Protein AF-H8H2P1-F1 (afdb_monomer_lite)

Sequence (430 aa):
MTTLRGFLPTVSPRFPLDLQLLPLIEQRAPGLLVSLPEWRHWGGRDRPRLPLFLDSGGYAALHPQARVQAQQGLGQLVLPEGTVLTPQQVHAEQQAWAHTGSTLDFPVPVTCRAEERQQRLVLGLANALWALQQPRTFRLYASVQPGQDLRALLAAHPDGIALGGLAPYSQDRSFPHHEIQRVRDALPPHLPLHVYGLGHPLSVQTAFAAGATSVDSSSPQRTAVAGHAWDGTHWPSPSAAERLSLAQRNLDQLLPPSPARGPNQLLTWPTGTGKTWTALQRARTVLTQGLKVLLLVPTRALASEVAQTWAAALPEACVQAYTRDIAQPAHYRRSDVLILTTERLFLLLRQWERHHAWMAQVGLLIIDEFRLIADASRGATLDATSTLWCVLFPTVPLLAPTATCGNPDVIARWLAAEHDPGCPRIVLLT

Foldseek 3Di:
DDDQFFEAEEAAPVDLLRLLCQLVCLLFHQAHEYEPVRVVVDDDPRDHPHAYEYEQNLALLVPPPKDWDDDPQATWIQHPVRDIRGLVVSLVSCQVGHQEYEWRAHAADPPHDPVVVVVRQSNLLSRLLVSLPDDGPHAYAREDEFPDDCVSVVVSPGQAHEYEHCQVCLVVLPRLLVRLLVVCVVDDLPHAYEYEANQQLVSSVSNVVSPHRYYYHNCLLVCLVCQDAPVGGGDNDDDSLSSSVRSVNSVCSGTDHDDDFDFAEEEQAAPPPCLVVVLLVVLVVLVVSVFAEEEADADLVVLVVVQVVSCVVCVVFAGDEDSDPPDDLVNLQRGRYYYYHLVVLLVCLVVVSRNSSRLLRHQEYEYEALVCCPPPPCVVSNLNSLVSSCSNPVRHHYYYYHNDDPCVVVVQCSQQVVPDPSGGHYDYHD

Secondary structure (DSSP, 8-state):
-PPP-EEEEB--TTSHHHHHHHHHHHHH-S-EEEEHHHHTT--TTS--SSPEEEE--GGGGGSTT-EEEEETTEEEEE-TTS-EE-HHHHHHHHHHH-SEEE-------TT--HHHHHHHHHHHHHHHHHHHTS--SSEEEEEE-TT---HHHHHT--SEEEE-S-GGGSSSTHHHHHHHHHHHHHS-TTS-EEE-S--SHHHHHHHHHTT-SEEEESHHHHHHHTTB-TTS-B-SS--HHHHHHHHHHHHHTTSPPPSPPPPEEEE-PPTTSSHHHHHHHHHHHHHHTT-EEEEEES-HHHHHHHHHHHHHH-TTS-EEE--STT--HHHHHH-SEEEEEHHHHHHHHHTHHHHHHHHTTEEEEEETTGGGGG-TTTHHHHHHHHHHHHHH-TTS-EEEE-S--S-HHHHHHHHTTTT-TTSPPEEEE-

Radius of gyration: 25.2 Å; chains: 1; bounding box: 59×46×71 Å

Organism: Deinococcus gobiensis (strain DSM 21396 / JCM 16679 / CGMCC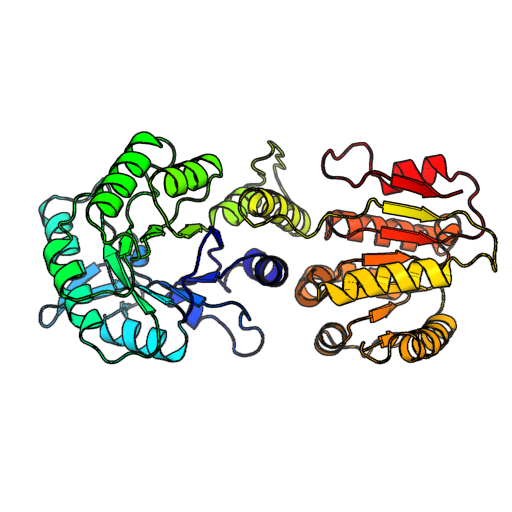 1.7299 / I-0) (NCBI:txid745776)

pLDDT: mean 88.15, std 11.48, range [36.75, 98.75]

Structure (mmCIF, N/CA/C/O backbone):
data_AF-H8H2P1-F1
#
_entry.id   AF-H8H2P1-F1
#
loop_
_atom_site.group_PDB
_atom_site.id
_atom_site.type_symbol
_atom_site.label_atom_id
_atom_site.label_alt_id
_atom_site.label_comp_id
_atom_site.label_asym_id
_atom_site.label_entity_id
_atom_site.label_seq_id
_atom_site.pdbx_PDB_ins_code
_atom_site.Cartn_x
_atom_site.Cartn_y
_atom_site.Cartn_z
_atom_site.occupancy
_atom_site.B_iso_or_equiv
_atom_site.auth_seq_id
_atom_site.auth_comp_id
_atom_site.auth_asym_id
_atom_site.auth_atom_id
_atom_site.pdbx_PDB_model_num
ATOM 1 N N . MET A 1 1 ? -6.659 -14.867 -13.261 1.00 84.94 1 MET A N 1
ATOM 2 C CA . MET A 1 1 ? -6.256 -13.764 -12.358 1.00 84.94 1 MET A CA 1
ATOM 3 C C . MET A 1 1 ? -6.884 -12.465 -12.832 1.00 84.94 1 MET A C 1
ATOM 5 O O . MET A 1 1 ? -6.883 -12.215 -14.036 1.00 84.94 1 MET A O 1
ATOM 9 N N . THR A 1 2 ? -7.452 -11.667 -11.928 1.00 91.12 2 THR A N 1
ATOM 10 C CA . THR A 1 2 ? -8.088 -10.384 -12.274 1.00 91.12 2 THR A CA 1
ATOM 11 C C . THR A 1 2 ? -7.041 -9.362 -12.722 1.00 91.12 2 THR A C 1
ATOM 13 O O . THR A 1 2 ? -5.851 -9.523 -12.484 1.00 91.12 2 THR A O 1
ATOM 16 N N . THR A 1 3 ? -7.435 -8.332 -13.468 1.00 94.69 3 THR A N 1
ATOM 17 C CA . THR A 1 3 ? -6.515 -7.237 -13.822 1.00 94.69 3 THR A CA 1
ATOM 18 C C . THR A 1 3 ? -6.456 -6.247 -12.663 1.00 94.69 3 THR A C 1
ATOM 20 O O . THR A 1 3 ? -7.507 -5.770 -12.239 1.00 94.69 3 THR A O 1
ATOM 23 N N . LEU A 1 4 ? -5.256 -5.888 -12.196 1.00 96.62 4 LEU A N 1
ATOM 24 C CA . LEU A 1 4 ? -5.086 -4.797 -11.229 1.00 96.62 4 LEU A CA 1
ATOM 25 C C . LEU A 1 4 ? -5.371 -3.458 -11.919 1.00 96.62 4 LEU A C 1
ATOM 27 O O . LEU A 1 4 ? -4.775 -3.161 -12.957 1.00 96.62 4 LEU A O 1
ATOM 31 N N . ARG A 1 5 ? -6.296 -2.669 -11.365 1.00 96.88 5 ARG A N 1
ATOM 32 C CA . ARG A 1 5 ? -6.772 -1.402 -11.940 1.00 96.88 5 ARG A CA 1
ATOM 33 C C . ARG A 1 5 ? -6.697 -0.295 -10.903 1.00 96.88 5 ARG A C 1
ATOM 35 O O . ARG A 1 5 ? -7.187 -0.502 -9.802 1.00 96.88 5 ARG A O 1
ATOM 42 N N . GLY A 1 6 ? -6.160 0.863 -11.273 1.00 96.81 6 GLY A N 1
ATOM 43 C CA . GLY A 1 6 ? -5.987 2.005 -10.370 1.00 96.81 6 GLY A CA 1
ATOM 44 C C . GLY A 1 6 ? -4.545 2.195 -9.896 1.00 96.81 6 GLY A C 1
ATOM 45 O O . GLY A 1 6 ? -3.606 1.672 -10.501 1.00 96.81 6 GLY A O 1
ATOM 46 N N . PHE A 1 7 ? -4.371 2.998 -8.847 1.00 98.06 7 PHE A N 1
ATOM 47 C CA . PHE A 1 7 ? -3.058 3.293 -8.281 1.00 98.06 7 PHE A CA 1
ATOM 48 C C . PHE A 1 7 ? -2.551 2.125 -7.421 1.00 98.06 7 PHE A C 1
ATOM 50 O O . PHE A 1 7 ? -3.282 1.623 -6.565 1.00 98.06 7 PHE A O 1
ATOM 57 N N . LEU A 1 8 ? -1.309 1.698 -7.649 1.00 98.12 8 LEU A N 1
ATOM 58 C CA . LEU A 1 8 ? -0.616 0.648 -6.905 1.00 98.12 8 LEU A CA 1
ATOM 59 C C . LEU A 1 8 ? 0.496 1.301 -6.075 1.00 98.12 8 LEU A C 1
ATOM 61 O O . LEU A 1 8 ? 1.518 1.685 -6.641 1.00 98.12 8 LEU A O 1
ATOM 65 N N . PRO A 1 9 ? 0.338 1.458 -4.751 1.00 97.38 9 PRO A N 1
ATOM 66 C CA . PRO A 1 9 ? 1.415 1.984 -3.924 1.00 97.38 9 PRO A CA 1
ATOM 67 C C . PRO A 1 9 ? 2.669 1.118 -4.056 1.00 97.38 9 PRO A C 1
ATOM 69 O O . PRO A 1 9 ? 2.601 -0.105 -3.905 1.00 97.38 9 PRO A O 1
ATOM 72 N N . THR A 1 10 ? 3.805 1.756 -4.333 1.00 96.44 10 THR A N 1
ATOM 73 C CA . THR A 1 10 ? 5.107 1.083 -4.365 1.00 96.44 10 THR A CA 1
ATOM 74 C C . THR A 1 10 ? 5.668 1.062 -2.954 1.00 96.44 10 THR A C 1
ATOM 76 O O . THR A 1 10 ? 5.824 2.131 -2.359 1.00 96.44 10 THR A O 1
ATOM 79 N N . VAL A 1 11 ? 5.966 -0.120 -2.416 1.00 93.38 11 VAL A N 1
ATOM 80 C CA . VAL A 1 11 ? 6.479 -0.267 -1.045 1.00 93.38 11 VAL A CA 1
ATOM 81 C C . VAL A 1 11 ? 7.768 -1.070 -0.996 1.00 93.38 11 VAL A C 1
ATOM 83 O O . VAL A 1 11 ? 7.988 -1.985 -1.792 1.00 93.38 11 VAL A O 1
ATOM 86 N N . SER A 1 12 ? 8.600 -0.762 -0.009 1.00 91.06 12 SER A N 1
ATOM 87 C CA . SER A 1 12 ? 9.792 -1.534 0.318 1.00 91.06 12 SER A CA 1
ATOM 88 C C . SER A 1 12 ? 9.839 -1.863 1.815 1.00 91.06 12 SER A C 1
ATOM 90 O O . SER A 1 12 ? 9.660 -0.978 2.654 1.00 91.06 12 SER A O 1
ATOM 92 N N . PRO A 1 13 ? 10.157 -3.120 2.189 1.00 86.94 13 PRO A N 1
ATOM 93 C CA . PRO A 1 13 ? 10.256 -3.521 3.591 1.00 86.94 13 PRO A CA 1
ATOM 94 C C . PRO A 1 13 ? 11.466 -2.898 4.301 1.00 86.94 13 PRO A C 1
ATOM 96 O O . PRO A 1 13 ? 11.593 -3.013 5.518 1.00 86.94 13 PRO A O 1
ATOM 99 N N . ARG A 1 14 ? 12.367 -2.241 3.559 1.00 86.62 14 ARG A N 1
ATOM 100 C CA . ARG A 1 14 ? 13.535 -1.545 4.110 1.00 86.62 14 ARG A CA 1
ATOM 101 C C . ARG A 1 14 ? 13.182 -0.166 4.666 1.00 86.62 14 ARG A C 1
ATOM 103 O O . ARG A 1 14 ? 13.966 0.385 5.435 1.00 86.62 14 ARG A O 1
ATOM 110 N N . PHE A 1 15 ? 12.014 0.377 4.316 1.00 86.69 15 PHE A N 1
ATOM 111 C CA . PHE A 1 15 ? 11.539 1.666 4.810 1.00 86.69 15 PHE A CA 1
ATOM 112 C C . PHE A 1 15 ? 10.443 1.458 5.867 1.00 86.69 15 PHE A C 1
ATOM 114 O O . PHE A 1 15 ? 9.353 0.990 5.538 1.00 86.69 15 PHE A O 1
ATOM 121 N N . PRO A 1 16 ? 10.679 1.834 7.141 1.00 85.00 16 PRO A N 1
ATOM 122 C CA . PRO A 1 16 ? 9.698 1.638 8.212 1.00 85.00 16 PRO A CA 1
ATOM 123 C C . PRO A 1 16 ? 8.331 2.276 7.937 1.00 85.00 16 PRO A C 1
ATOM 125 O O . PRO A 1 16 ? 7.306 1.683 8.264 1.00 85.00 16 PRO A O 1
ATOM 128 N N . LEU A 1 17 ? 8.312 3.450 7.293 1.00 88.19 17 LEU A N 1
ATOM 129 C CA . LEU A 1 17 ? 7.082 4.151 6.914 1.00 88.19 17 LEU A CA 1
ATOM 130 C C . LEU A 1 17 ? 6.198 3.303 5.984 1.00 88.19 17 LEU A C 1
ATOM 132 O O . LEU A 1 17 ? 4.985 3.260 6.158 1.00 88.19 17 LEU A O 1
ATOM 136 N N . ASP A 1 18 ? 6.794 2.587 5.033 1.00 90.06 18 ASP A N 1
ATOM 137 C CA . ASP A 1 18 ? 6.057 1.764 4.072 1.00 90.06 18 ASP A CA 1
ATOM 138 C C . ASP A 1 18 ? 5.377 0.576 4.763 1.00 90.06 18 ASP A C 1
ATOM 140 O O . ASP A 1 18 ? 4.207 0.283 4.512 1.00 90.06 18 ASP A O 1
ATOM 144 N N . LEU A 1 19 ? 6.087 -0.076 5.690 1.00 85.00 19 LEU A N 1
ATOM 145 C CA . LEU A 1 19 ? 5.536 -1.161 6.507 1.00 85.00 19 LEU A CA 1
ATOM 146 C C . LEU A 1 19 ? 4.424 -0.672 7.437 1.00 85.00 19 LEU A C 1
ATOM 148 O O . LEU A 1 19 ? 3.449 -1.389 7.668 1.00 85.00 19 LEU A O 1
ATOM 152 N N . GLN A 1 20 ? 4.551 0.550 7.956 1.00 83.31 20 GLN A N 1
ATOM 153 C CA . GLN A 1 20 ? 3.486 1.182 8.722 1.00 83.31 20 GLN A CA 1
ATOM 154 C C . GLN A 1 20 ? 2.273 1.437 7.823 1.00 83.31 20 GLN A C 1
ATOM 156 O O . GLN A 1 20 ? 1.171 1.083 8.207 1.00 83.31 20 GLN A O 1
ATOM 161 N N . LEU A 1 21 ? 2.431 1.936 6.601 1.00 86.06 21 LEU A N 1
ATOM 162 C CA . LEU A 1 21 ? 1.300 2.192 5.699 1.00 86.06 21 LEU A CA 1
ATOM 163 C C . LEU A 1 21 ? 0.591 0.925 5.200 1.00 86.06 21 LEU A C 1
ATOM 165 O O . LEU A 1 21 ? -0.573 1.002 4.801 1.00 86.06 21 LEU A O 1
ATOM 169 N N . LEU A 1 22 ? 1.252 -0.234 5.243 1.00 85.88 22 LEU A N 1
ATOM 170 C CA . LEU A 1 22 ? 0.752 -1.481 4.663 1.00 85.88 22 LEU A CA 1
ATOM 171 C C . LEU A 1 22 ? -0.694 -1.847 5.054 1.00 85.88 22 LEU A C 1
ATOM 173 O O . LEU A 1 22 ? -1.465 -2.133 4.146 1.00 85.88 22 LEU A O 1
ATOM 177 N N . PRO A 1 23 ? -1.139 -1.789 6.325 1.00 79.62 23 PRO A N 1
ATOM 178 C CA . PRO A 1 23 ? -2.514 -2.140 6.679 1.00 79.62 23 PRO A CA 1
ATOM 179 C C . PRO A 1 23 ? -3.561 -1.197 6.076 1.00 79.62 23 PRO A C 1
ATOM 181 O O . PRO A 1 23 ? -4.687 -1.624 5.840 1.00 79.62 23 PRO A O 1
ATOM 184 N N . LEU A 1 24 ? -3.214 0.074 5.839 1.00 79.44 24 LEU A N 1
ATOM 185 C CA . LEU A 1 24 ? -4.099 1.046 5.183 1.00 79.44 24 LEU A CA 1
ATOM 186 C C . LEU A 1 24 ? -4.154 0.798 3.679 1.00 79.44 24 LEU A C 1
ATOM 188 O O . LEU A 1 24 ? -5.221 0.860 3.071 1.00 79.44 24 LEU A O 1
ATOM 192 N N . ILE A 1 25 ? -3.000 0.480 3.092 1.00 88.19 25 ILE A N 1
ATOM 193 C CA . ILE A 1 25 ? -2.895 0.066 1.695 1.00 88.19 25 ILE A CA 1
ATOM 194 C C . ILE A 1 25 ? -3.732 -1.203 1.479 1.00 88.19 25 ILE A C 1
ATOM 196 O O . ILE A 1 25 ? -4.553 -1.230 0.570 1.00 88.19 25 ILE A O 1
ATOM 200 N N . GLU A 1 26 ? -3.620 -2.205 2.355 1.00 86.19 26 GLU A N 1
ATOM 201 C CA . GLU A 1 26 ? -4.369 -3.470 2.293 1.00 86.19 26 GLU A CA 1
ATOM 202 C C . GLU A 1 26 ? -5.891 -3.309 2.326 1.00 86.19 26 GLU A C 1
ATOM 204 O O . GLU A 1 26 ? -6.600 -4.165 1.803 1.00 86.19 26 GLU A O 1
ATOM 209 N N . GLN A 1 27 ? -6.402 -2.226 2.910 1.00 80.31 27 GLN A N 1
ATOM 210 C CA . GLN A 1 27 ? -7.842 -1.971 2.985 1.00 80.31 27 GLN A CA 1
ATOM 211 C C . GLN A 1 27 ? -8.423 -1.357 1.711 1.00 80.31 27 GLN A C 1
ATOM 213 O O . GLN A 1 27 ? -9.622 -1.470 1.471 1.00 80.31 27 GLN A O 1
ATOM 218 N N . ARG A 1 28 ? -7.607 -0.644 0.927 1.00 85.62 28 ARG A N 1
ATOM 219 C CA . ARG A 1 28 ? -8.106 0.285 -0.104 1.00 85.62 28 ARG A CA 1
ATOM 220 C C . ARG A 1 28 ? -7.474 0.088 -1.467 1.00 85.62 28 ARG A C 1
ATOM 222 O O . ARG A 1 28 ? -8.114 0.365 -2.479 1.00 85.62 28 ARG A O 1
ATOM 229 N N . ALA A 1 29 ? -6.212 -0.322 -1.503 1.00 91.75 29 ALA A N 1
ATOM 230 C CA . ALA A 1 29 ? -5.493 -0.476 -2.748 1.00 91.75 29 ALA A CA 1
ATOM 231 C C . ALA A 1 29 ? -5.942 -1.758 -3.468 1.00 91.75 29 ALA A C 1
ATOM 233 O O . ALA A 1 29 ? -6.129 -2.801 -2.842 1.00 91.75 29 ALA A O 1
ATOM 234 N N . PRO A 1 30 ? -6.074 -1.712 -4.800 1.00 93.19 30 PRO A N 1
ATOM 235 C CA . PRO A 1 30 ? -6.444 -2.872 -5.612 1.00 93.19 30 PRO A CA 1
ATOM 236 C C . PRO A 1 30 ? -5.316 -3.916 -5.695 1.00 93.19 30 PRO A C 1
ATOM 238 O O . PRO A 1 30 ? -5.547 -5.058 -6.086 1.00 93.19 30 PRO A O 1
ATOM 241 N N . GLY A 1 31 ? -4.091 -3.514 -5.363 1.00 95.69 31 GLY A N 1
ATOM 242 C CA . GLY A 1 31 ? -2.881 -4.319 -5.373 1.00 95.69 31 GLY A CA 1
ATOM 243 C C . GLY A 1 31 ? -1.702 -3.494 -4.865 1.00 95.69 31 GLY A C 1
ATOM 244 O O . GLY A 1 31 ? -1.838 -2.300 -4.587 1.00 95.69 31 GLY A O 1
ATOM 245 N N . LEU A 1 32 ? -0.546 -4.134 -4.760 1.00 95.50 32 LEU A N 1
ATOM 246 C CA . LEU A 1 32 ? 0.674 -3.536 -4.225 1.00 95.50 32 LEU A CA 1
ATOM 247 C C . LEU A 1 32 ? 1.827 -3.750 -5.201 1.00 95.50 32 LEU A C 1
ATOM 249 O O . LEU A 1 32 ? 1.988 -4.871 -5.684 1.00 95.50 32 LEU A O 1
ATOM 253 N N . LEU A 1 33 ? 2.633 -2.717 -5.464 1.00 97.19 33 LEU A N 1
ATOM 254 C CA . LEU A 1 33 ? 3.856 -2.879 -6.247 1.00 97.19 33 LEU A CA 1
ATOM 255 C C . LEU A 1 33 ? 5.072 -3.027 -5.330 1.00 97.19 33 LEU A C 1
ATOM 257 O O . LEU A 1 33 ? 5.288 -2.224 -4.423 1.00 97.19 33 LEU A O 1
ATOM 261 N N . VAL A 1 34 ? 5.875 -4.058 -5.576 1.00 95.62 34 VAL A N 1
ATOM 262 C CA . VAL A 1 34 ? 7.151 -4.292 -4.888 1.00 95.62 34 VAL A CA 1
ATOM 263 C C . VAL A 1 34 ? 8.166 -4.711 -5.937 1.00 95.62 34 VAL A C 1
ATOM 265 O O . VAL A 1 34 ? 7.879 -5.582 -6.754 1.00 95.62 34 VAL A O 1
ATOM 268 N N . SER A 1 35 ? 9.357 -4.122 -5.931 1.00 94.06 35 SER A N 1
ATOM 269 C CA . SER A 1 35 ? 10.401 -4.596 -6.834 1.00 94.06 35 SER A CA 1
ATOM 270 C C . SER A 1 35 ? 11.009 -5.900 -6.329 1.00 94.06 35 SER A C 1
ATOM 272 O O . SER A 1 35 ? 11.115 -6.131 -5.122 1.00 94.06 35 SER A O 1
ATOM 274 N N . LEU A 1 36 ? 11.430 -6.774 -7.240 1.00 92.44 36 LEU A N 1
ATOM 275 C CA . LEU A 1 36 ? 12.000 -8.075 -6.877 1.00 92.44 36 LEU A CA 1
ATOM 276 C C . LEU A 1 36 ? 13.176 -7.982 -5.877 1.00 92.44 36 LEU A C 1
ATOM 278 O O . LEU A 1 36 ? 13.189 -8.746 -4.908 1.00 92.44 36 LEU A O 1
ATOM 282 N N . PRO A 1 37 ? 14.125 -7.027 -6.013 1.00 89.50 37 PRO A N 1
ATOM 283 C CA . PRO A 1 37 ? 15.175 -6.835 -5.015 1.00 89.50 37 PRO A CA 1
ATOM 284 C C . PRO A 1 37 ? 14.628 -6.491 -3.624 1.00 89.50 37 PRO A C 1
ATOM 286 O O . PRO A 1 37 ? 15.150 -6.980 -2.626 1.00 89.50 37 PRO A O 1
ATOM 289 N N . GLU A 1 38 ? 13.566 -5.690 -3.531 1.00 90.62 38 GLU A N 1
ATOM 290 C CA . GLU A 1 38 ? 12.924 -5.344 -2.257 1.00 90.62 38 GLU A CA 1
ATOM 291 C C . GLU A 1 38 ? 12.160 -6.532 -1.673 1.00 90.62 38 GLU A C 1
ATOM 293 O O . GLU A 1 38 ? 12.221 -6.781 -0.469 1.00 90.62 38 GLU A O 1
ATOM 298 N N . TRP A 1 39 ? 11.504 -7.321 -2.526 1.00 91.50 39 TRP A N 1
ATOM 299 C CA . TRP A 1 39 ? 10.779 -8.524 -2.124 1.00 91.50 39 TRP A CA 1
ATOM 300 C C . TRP A 1 39 ? 11.684 -9.559 -1.445 1.00 91.50 39 TRP A C 1
ATOM 302 O O . TRP A 1 39 ? 11.290 -10.165 -0.448 1.00 91.50 39 TRP A O 1
ATOM 312 N N . ARG A 1 40 ? 12.929 -9.714 -1.912 1.00 88.81 40 ARG A N 1
ATOM 313 C CA . ARG A 1 40 ? 13.921 -10.613 -1.289 1.00 88.81 40 ARG A CA 1
ATOM 314 C C . ARG A 1 40 ? 14.254 -10.245 0.161 1.00 88.81 40 ARG A C 1
ATOM 316 O O . ARG A 1 40 ? 14.647 -11.117 0.931 1.00 88.81 40 ARG A O 1
ATOM 323 N N . HIS A 1 41 ? 14.068 -8.985 0.549 1.00 88.12 41 HIS A N 1
ATOM 324 C CA . HIS A 1 41 ? 14.275 -8.522 1.924 1.00 88.12 41 HIS A CA 1
ATOM 325 C C . HIS A 1 41 ? 13.045 -8.740 2.821 1.00 88.12 41 HIS A C 1
ATOM 327 O O . HIS A 1 41 ? 13.086 -8.447 4.017 1.00 88.12 41 HIS A O 1
ATOM 333 N N . TRP A 1 42 ? 11.939 -9.252 2.276 1.00 85.38 42 TRP A N 1
ATOM 334 C CA . TRP A 1 42 ? 10.697 -9.428 3.017 1.00 85.38 42 TRP A CA 1
ATOM 335 C C . TRP A 1 42 ? 10.731 -10.686 3.903 1.00 85.38 42 TRP A C 1
ATOM 337 O O . TRP A 1 42 ? 10.687 -11.821 3.423 1.00 85.38 42 TRP A O 1
ATOM 347 N N . GLY A 1 43 ? 10.765 -10.498 5.227 1.00 67.31 43 GLY A N 1
ATOM 348 C CA . GLY A 1 43 ? 10.734 -11.586 6.214 1.00 67.31 43 GLY A CA 1
ATOM 349 C C . GLY A 1 43 ? 9.380 -12.315 6.288 1.00 67.31 43 GLY A C 1
ATOM 350 O O . GLY A 1 43 ? 8.315 -11.716 6.159 1.00 67.31 43 GLY A O 1
ATOM 351 N N . GLY A 1 44 ? 9.398 -13.630 6.532 1.00 59.94 44 GLY A N 1
ATOM 352 C CA . GLY A 1 44 ? 8.251 -14.528 6.310 1.00 59.94 44 GLY A CA 1
ATOM 353 C C . GLY A 1 44 ? 7.003 -14.394 7.204 1.00 59.94 44 GLY A C 1
ATOM 354 O O . GLY A 1 44 ? 6.091 -15.193 7.023 1.00 59.94 44 GLY A O 1
ATOM 355 N N . ARG A 1 45 ? 6.915 -13.456 8.162 1.00 53.53 45 ARG A N 1
ATOM 356 C CA . ARG A 1 45 ? 5.764 -13.386 9.100 1.00 53.53 45 ARG A CA 1
ATOM 357 C C . ARG A 1 45 ? 4.725 -12.297 8.812 1.00 53.53 45 ARG A C 1
ATOM 359 O O . ARG A 1 45 ? 3.601 -12.458 9.269 1.00 53.53 45 ARG A O 1
ATOM 366 N N . ASP A 1 46 ? 5.054 -11.276 8.019 1.00 63.69 46 ASP A N 1
ATOM 367 C CA . ASP A 1 46 ? 4.187 -10.110 7.762 1.00 63.69 46 ASP A CA 1
ATOM 368 C C . ASP A 1 46 ? 4.120 -9.784 6.261 1.00 63.69 46 ASP A C 1
ATOM 370 O O . ASP A 1 46 ? 4.405 -8.669 5.829 1.00 63.69 46 ASP A O 1
ATOM 374 N N . ARG A 1 47 ? 3.818 -10.787 5.430 1.00 76.94 47 ARG A N 1
ATOM 375 C CA . ARG A 1 47 ? 3.658 -10.577 3.984 1.00 76.94 47 ARG A CA 1
ATOM 376 C C . ARG A 1 47 ? 2.335 -9.878 3.652 1.00 76.94 47 ARG A C 1
ATOM 378 O O . ARG A 1 47 ? 1.351 -10.141 4.347 1.00 76.94 47 ARG A O 1
ATOM 385 N N . PRO A 1 48 ? 2.300 -9.048 2.592 1.00 84.38 48 PRO A N 1
ATOM 386 C CA . PRO A 1 48 ? 1.083 -8.371 2.172 1.00 84.38 48 PRO A CA 1
ATOM 387 C C . PRO A 1 48 ? -0.008 -9.372 1.797 1.00 84.38 48 PRO A C 1
ATOM 389 O O . PRO A 1 48 ? 0.268 -10.414 1.198 1.00 84.38 48 PRO A O 1
ATOM 392 N N . ARG A 1 49 ? -1.252 -9.030 2.116 1.00 85.50 49 ARG A N 1
ATOM 393 C CA . ARG A 1 49 ? -2.450 -9.807 1.763 1.00 85.50 49 ARG A CA 1
ATOM 394 C C . ARG A 1 49 ? -3.013 -9.448 0.389 1.00 85.50 49 ARG A C 1
ATOM 396 O O . ARG A 1 49 ? -3.878 -10.155 -0.118 1.00 85.50 49 ARG A O 1
ATOM 403 N N . LEU A 1 50 ? -2.545 -8.346 -0.196 1.00 89.81 50 LEU A N 1
ATOM 404 C CA . LEU A 1 50 ? -2.968 -7.879 -1.511 1.00 89.81 50 LEU A CA 1
ATOM 405 C C . LEU A 1 50 ? -2.307 -8.667 -2.649 1.00 89.81 50 LEU A C 1
ATOM 407 O O . LEU A 1 50 ? -1.185 -9.153 -2.495 1.00 89.81 50 LEU A O 1
ATOM 411 N N . PRO A 1 51 ? -2.946 -8.710 -3.833 1.00 95.88 51 PRO A N 1
ATOM 412 C CA . PRO A 1 51 ? -2.280 -9.111 -5.064 1.00 95.88 51 PRO A CA 1
ATOM 413 C C . PRO A 1 51 ? -0.984 -8.318 -5.290 1.00 95.88 51 PRO A C 1
ATOM 415 O O . PRO A 1 51 ? -0.994 -7.084 -5.316 1.00 95.88 51 PRO A O 1
ATOM 418 N N . LEU A 1 52 ? 0.127 -9.033 -5.479 1.00 96.06 52 LEU A N 1
ATOM 419 C CA . LEU A 1 52 ? 1.443 -8.435 -5.696 1.00 96.06 52 LEU A CA 1
ATOM 420 C C . LEU A 1 52 ? 1.707 -8.200 -7.184 1.00 96.06 52 LEU A C 1
ATOM 422 O O . LEU A 1 52 ? 1.701 -9.147 -7.979 1.00 96.06 52 LEU A O 1
ATOM 426 N N . PHE A 1 53 ? 1.989 -6.950 -7.541 1.00 98.19 53 PHE A N 1
ATOM 427 C CA . PHE A 1 53 ? 2.719 -6.609 -8.752 1.00 98.19 53 PHE A CA 1
ATOM 428 C C . PHE A 1 53 ? 4.216 -6.646 -8.420 1.00 98.19 53 PHE A C 1
ATOM 430 O O . PHE A 1 53 ? 4.722 -5.753 -7.744 1.00 98.19 53 PHE A O 1
ATOM 437 N N . LEU A 1 54 ? 4.927 -7.671 -8.890 1.00 97.44 54 LEU A N 1
ATOM 438 C CA . LEU A 1 54 ? 6.376 -7.778 -8.727 1.00 97.44 54 LEU A CA 1
ATOM 439 C C . LEU A 1 54 ? 7.093 -7.292 -9.984 1.00 97.44 54 LEU A C 1
ATOM 441 O O . LEU A 1 54 ? 7.128 -8.001 -10.990 1.00 97.44 54 LEU A O 1
ATOM 445 N N . ASP A 1 55 ? 7.669 -6.091 -9.940 1.00 96.88 55 ASP A N 1
ATOM 446 C CA . ASP A 1 55 ? 8.537 -5.645 -11.034 1.00 96.88 55 ASP A CA 1
ATOM 447 C C . ASP A 1 55 ? 9.863 -6.426 -11.041 1.00 96.88 55 ASP A C 1
ATOM 449 O O . ASP A 1 55 ? 10.198 -7.122 -10.083 1.00 96.88 55 ASP A O 1
ATOM 453 N N . SER A 1 56 ? 10.622 -6.329 -12.130 1.00 95.56 56 SER A N 1
ATOM 454 C CA . SER A 1 56 ? 11.879 -7.066 -12.309 1.00 95.56 56 SER A CA 1
ATOM 455 C C . SER A 1 56 ? 13.068 -6.561 -11.479 1.00 95.56 56 SER A C 1
ATOM 457 O O . SER A 1 56 ? 14.087 -7.248 -11.387 1.00 95.56 56 SER A O 1
ATOM 459 N N . GLY A 1 57 ? 12.991 -5.356 -10.911 1.00 92.88 57 GLY A N 1
ATOM 460 C CA . GLY A 1 57 ? 14.130 -4.637 -10.341 1.00 92.88 57 GLY A CA 1
ATOM 461 C C . GLY A 1 57 ? 15.030 -3.949 -11.372 1.00 92.88 57 GLY A C 1
ATOM 462 O O . GLY A 1 57 ? 16.076 -3.416 -10.998 1.00 92.88 57 GLY A O 1
ATOM 463 N N . GLY A 1 58 ? 14.642 -3.920 -12.653 1.00 93.38 58 GLY A N 1
ATOM 464 C CA . GLY A 1 58 ? 15.422 -3.324 -13.746 1.00 93.38 58 GLY A CA 1
ATOM 465 C C . GLY A 1 58 ? 15.820 -1.859 -13.523 1.00 93.38 58 GLY A C 1
ATOM 466 O O . GLY A 1 58 ? 16.854 -1.412 -14.020 1.00 93.38 58 GLY A O 1
ATOM 467 N N . TYR A 1 59 ? 15.075 -1.117 -12.691 1.00 92.81 59 TYR A N 1
ATOM 468 C CA . TYR A 1 59 ? 15.415 0.256 -12.291 1.00 92.81 59 TYR A CA 1
ATOM 469 C C . TYR A 1 59 ? 16.800 0.388 -11.646 1.00 92.81 59 TYR A C 1
ATOM 471 O O . TYR A 1 59 ? 17.406 1.457 -11.726 1.00 92.81 59 TYR A O 1
ATOM 479 N N . ALA A 1 60 ? 17.341 -0.681 -11.055 1.00 92.12 60 ALA A N 1
ATOM 480 C CA . ALA A 1 60 ? 18.688 -0.675 -10.496 1.00 92.12 60 ALA A CA 1
ATOM 481 C C . ALA A 1 60 ? 19.778 -0.452 -11.571 1.00 92.12 60 ALA A C 1
ATOM 483 O O . ALA A 1 60 ? 20.882 -0.019 -11.244 1.00 92.12 60 ALA A O 1
ATOM 484 N N . ALA A 1 61 ? 19.453 -0.610 -12.862 1.00 92.25 61 ALA A N 1
ATOM 485 C CA . ALA A 1 61 ? 20.303 -0.217 -13.991 1.00 92.25 61 ALA A CA 1
ATOM 486 C C . ALA A 1 61 ? 20.516 1.304 -14.127 1.00 92.25 61 ALA A C 1
ATOM 488 O O . ALA A 1 61 ? 21.281 1.739 -14.994 1.00 92.25 61 ALA A O 1
ATOM 489 N N . LEU A 1 62 ? 19.824 2.117 -13.323 1.00 91.50 62 LEU A N 1
ATOM 490 C CA . LEU A 1 62 ? 20.064 3.557 -13.194 1.00 91.50 62 LEU A CA 1
ATOM 491 C C . LEU A 1 62 ? 21.209 3.878 -12.219 1.00 91.50 62 LEU A C 1
ATOM 493 O O . LEU A 1 62 ? 21.662 5.021 -12.177 1.00 91.50 62 LEU A O 1
ATOM 497 N N . HIS A 1 63 ? 21.685 2.905 -11.436 1.00 91.50 63 HIS A N 1
ATOM 498 C CA . HIS A 1 63 ? 22.829 3.115 -10.557 1.00 91.50 63 HIS A CA 1
ATOM 499 C C . HIS A 1 63 ? 24.108 3.350 -11.392 1.00 91.50 63 HIS A C 1
ATOM 501 O O . HIS A 1 63 ? 24.386 2.549 -12.285 1.00 91.50 63 HIS A O 1
ATOM 507 N N . PRO A 1 64 ? 24.939 4.373 -11.097 1.00 87.94 64 PRO A N 1
ATOM 508 C CA . PRO A 1 64 ? 26.082 4.746 -11.944 1.00 87.94 64 PRO A CA 1
ATOM 509 C C . PRO A 1 64 ? 27.117 3.637 -12.175 1.00 87.94 64 PRO A C 1
ATOM 511 O O . PRO A 1 64 ? 27.806 3.620 -13.189 1.00 87.94 64 PRO A O 1
ATOM 514 N N . GLN A 1 65 ? 27.250 2.726 -11.211 1.00 91.75 65 GLN A N 1
ATOM 515 C CA . GLN A 1 65 ? 28.188 1.599 -11.271 1.00 91.75 65 GLN A CA 1
ATOM 516 C C . GLN A 1 65 ? 27.545 0.286 -11.748 1.00 91.75 65 GLN A C 1
ATOM 518 O O . GLN A 1 65 ? 28.249 -0.715 -11.873 1.00 91.75 65 GLN A O 1
ATOM 523 N N . ALA A 1 66 ? 26.232 0.265 -11.998 1.00 93.56 66 ALA A N 1
ATOM 524 C CA . ALA A 1 66 ? 25.574 -0.919 -12.534 1.00 93.56 66 ALA A CA 1
ATOM 525 C C . ALA A 1 66 ? 25.882 -1.086 -14.029 1.00 93.56 66 ALA A C 1
ATOM 527 O O . ALA A 1 66 ? 26.086 -0.110 -14.753 1.00 93.56 66 ALA A O 1
ATOM 528 N N . ARG A 1 67 ? 25.928 -2.333 -14.503 1.00 94.12 67 ARG A N 1
ATOM 529 C CA . ARG A 1 67 ? 26.273 -2.658 -15.894 1.00 94.12 67 ARG A CA 1
ATOM 530 C C . ARG A 1 67 ? 25.213 -3.550 -16.517 1.00 94.12 67 ARG A C 1
ATOM 532 O O . ARG A 1 67 ? 24.894 -4.605 -15.976 1.00 94.12 67 ARG A O 1
ATOM 539 N N . VAL A 1 68 ? 24.717 -3.144 -17.682 1.00 95.25 68 VAL A N 1
ATOM 540 C CA . VAL A 1 68 ? 23.869 -3.981 -18.537 1.00 95.25 68 VAL A CA 1
ATOM 541 C C . VAL A 1 68 ? 24.778 -4.756 -19.484 1.00 95.25 68 VAL A C 1
ATOM 543 O O . VAL A 1 68 ? 25.605 -4.165 -20.177 1.00 95.25 68 VAL A O 1
ATOM 546 N N . GLN A 1 69 ? 24.658 -6.080 -19.495 1.00 94.94 69 GLN A N 1
ATOM 547 C CA . GLN A 1 69 ? 25.507 -6.964 -20.292 1.00 94.94 69 GLN A CA 1
ATOM 548 C C . GLN A 1 69 ? 24.663 -7.955 -21.082 1.00 94.94 69 GLN A C 1
ATOM 550 O O . GLN A 1 69 ? 23.612 -8.388 -20.621 1.00 94.94 69 GLN A O 1
ATOM 555 N N . ALA A 1 70 ? 25.145 -8.331 -22.264 1.00 96.31 70 ALA A N 1
ATOM 556 C CA . ALA A 1 70 ? 24.555 -9.407 -23.042 1.00 96.31 70 ALA A CA 1
ATOM 557 C C . ALA A 1 70 ? 25.189 -10.745 -22.635 1.00 96.31 70 ALA A C 1
ATOM 559 O O . ALA A 1 70 ? 26.412 -10.879 -22.649 1.00 96.31 70 ALA A O 1
ATOM 560 N N . GLN A 1 71 ? 24.370 -11.743 -22.324 1.00 95.31 71 GLN A N 1
ATOM 561 C CA . GLN A 1 71 ? 24.794 -13.118 -22.090 1.00 95.31 71 GLN A CA 1
ATOM 562 C C . GLN A 1 71 ? 23.810 -14.062 -22.782 1.00 95.31 71 GLN A C 1
ATOM 564 O O . GLN A 1 71 ? 22.612 -14.023 -22.522 1.00 95.31 71 GLN A O 1
ATOM 569 N N . GLN A 1 72 ? 24.320 -14.899 -23.693 1.00 92.62 72 GLN A N 1
ATOM 570 C CA . GLN A 1 72 ? 23.514 -15.865 -24.461 1.00 92.62 72 GLN A CA 1
ATOM 571 C C . GLN A 1 72 ? 22.310 -15.229 -25.190 1.00 92.62 72 GLN A C 1
ATOM 573 O O . GLN A 1 72 ? 21.237 -15.815 -25.272 1.00 92.62 72 GLN A O 1
ATOM 578 N N . GLY A 1 73 ? 22.482 -14.008 -25.709 1.00 93.50 73 GLY A N 1
ATOM 579 C CA . GLY A 1 73 ? 21.424 -13.274 -26.417 1.00 93.50 73 GLY A CA 1
ATOM 580 C C . GLY A 1 73 ? 20.398 -12.580 -25.513 1.00 93.50 73 GLY A C 1
ATOM 581 O O . GLY A 1 73 ? 19.514 -11.904 -26.029 1.00 93.50 73 GLY A O 1
ATOM 582 N N . LEU A 1 74 ? 20.532 -12.692 -24.190 1.00 97.69 74 LEU A N 1
ATOM 583 C CA . LEU A 1 74 ? 19.688 -12.020 -23.203 1.00 97.69 74 LEU A CA 1
ATOM 584 C C . LEU A 1 74 ? 20.464 -10.930 -22.465 1.00 97.69 74 LEU A C 1
ATOM 586 O O . LEU A 1 74 ? 21.690 -10.969 -22.376 1.00 97.69 74 LEU A O 1
ATOM 590 N N . GLY A 1 75 ? 19.751 -9.946 -21.931 1.00 97.50 75 GLY A N 1
ATOM 591 C CA . GLY A 1 75 ? 20.315 -8.912 -21.076 1.00 97.50 75 GLY A CA 1
ATOM 592 C C . GLY A 1 75 ? 20.319 -9.320 -19.611 1.00 97.50 75 GLY A C 1
ATOM 593 O O . GLY A 1 75 ? 19.278 -9.694 -19.074 1.00 97.50 75 GLY A O 1
ATOM 594 N N . GLN A 1 76 ? 21.448 -9.138 -18.938 1.00 97.19 76 GLN A N 1
ATOM 595 C CA . GLN A 1 76 ? 21.562 -9.233 -17.486 1.00 97.19 76 GLN A CA 1
ATOM 596 C C . GLN A 1 76 ? 22.047 -7.916 -16.884 1.00 97.19 76 GLN A C 1
ATOM 598 O O . GLN A 1 76 ? 22.786 -7.156 -17.518 1.00 97.19 76 GLN A O 1
ATOM 603 N N . LEU A 1 77 ? 21.639 -7.667 -15.645 1.00 96.44 77 LEU A N 1
ATOM 604 C CA . LEU A 1 77 ? 22.047 -6.507 -14.867 1.00 96.44 77 LEU A CA 1
ATOM 605 C C . LEU A 1 77 ? 23.032 -6.935 -13.783 1.00 96.44 77 LEU A C 1
ATOM 607 O O . LEU A 1 77 ? 22.691 -7.735 -12.916 1.00 96.44 77 LEU A O 1
ATOM 611 N N . VAL A 1 78 ? 24.236 -6.375 -13.819 1.00 95.12 78 VAL A N 1
ATOM 612 C CA . VAL A 1 78 ? 25.263 -6.562 -12.790 1.00 95.12 78 VAL A CA 1
ATOM 613 C C . VAL A 1 78 ? 25.275 -5.334 -11.886 1.00 95.12 78 VAL A C 1
ATOM 615 O O . VAL A 1 78 ? 25.507 -4.217 -12.357 1.00 95.12 78 VAL A O 1
ATOM 618 N N . LEU A 1 79 ? 25.009 -5.541 -10.600 1.00 92.94 79 LEU A N 1
ATOM 619 C CA . LEU A 1 79 ? 25.013 -4.502 -9.575 1.00 92.94 79 LEU A CA 1
ATOM 620 C C . LEU A 1 79 ? 26.417 -4.319 -8.965 1.00 92.94 79 LEU A C 1
ATOM 622 O O . LEU A 1 79 ? 27.253 -5.221 -9.071 1.00 92.94 79 LEU A O 1
ATOM 626 N N . PRO A 1 80 ? 26.706 -3.164 -8.334 1.00 89.19 80 PRO A N 1
ATOM 627 C CA . PRO A 1 80 ? 28.039 -2.844 -7.808 1.00 89.19 80 PRO A CA 1
ATOM 628 C C . PRO A 1 80 ? 28.559 -3.844 -6.771 1.00 89.19 80 PRO A C 1
ATOM 630 O O . PRO A 1 80 ? 29.753 -4.122 -6.722 1.00 89.19 80 PRO A O 1
ATOM 633 N N . GLU A 1 81 ? 27.664 -4.408 -5.964 1.00 89.88 81 GLU A N 1
ATOM 634 C CA . GLU A 1 81 ? 27.971 -5.418 -4.951 1.00 89.88 81 GLU A CA 1
ATOM 635 C C . GLU A 1 81 ? 28.206 -6.828 -5.529 1.00 89.88 81 GLU A C 1
ATOM 637 O O . GLU A 1 81 ? 28.432 -7.773 -4.777 1.00 89.88 81 GLU A O 1
ATOM 642 N N . GLY A 1 82 ? 28.149 -6.986 -6.856 1.00 88.50 82 GLY A N 1
ATOM 643 C CA . GLY A 1 82 ? 28.368 -8.253 -7.559 1.00 88.50 82 GLY A CA 1
ATOM 644 C C . GLY A 1 82 ? 27.103 -9.083 -7.786 1.00 88.50 82 GLY A C 1
ATOM 645 O O . GLY A 1 82 ? 27.160 -10.097 -8.480 1.00 88.50 82 GLY A O 1
ATOM 646 N N . THR A 1 83 ? 25.952 -8.657 -7.256 1.00 89.94 83 THR A N 1
ATOM 647 C CA . THR A 1 83 ? 24.659 -9.295 -7.537 1.00 89.94 83 THR A CA 1
ATOM 648 C C . THR A 1 83 ? 24.350 -9.218 -9.031 1.00 89.94 83 THR A C 1
ATOM 650 O O . THR A 1 83 ? 24.394 -8.142 -9.627 1.00 89.94 83 THR A O 1
ATOM 653 N N . VAL A 1 84 ? 23.976 -10.349 -9.629 1.00 93.44 84 VAL A N 1
ATOM 654 C CA . VAL A 1 84 ? 23.506 -10.410 -11.018 1.00 93.44 84 VAL A CA 1
ATOM 655 C C . VAL A 1 84 ? 22.008 -10.694 -11.033 1.00 93.44 84 VAL A C 1
ATOM 657 O O . VAL A 1 84 ? 21.535 -11.606 -10.355 1.00 93.44 84 VAL A O 1
ATOM 660 N N . LEU A 1 85 ? 21.271 -9.898 -11.802 1.00 94.56 85 LEU A N 1
ATOM 661 C CA . LEU A 1 85 ? 19.853 -10.062 -12.100 1.00 94.56 85 LEU A CA 1
ATOM 662 C C . LEU A 1 85 ? 19.709 -10.537 -13.546 1.00 94.56 85 LEU A C 1
ATOM 664 O O . LEU A 1 85 ? 20.071 -9.827 -14.488 1.00 94.56 85 LEU A O 1
ATOM 668 N N . THR A 1 86 ? 19.170 -11.741 -13.707 1.00 97.19 86 THR A N 1
ATOM 669 C CA . THR A 1 86 ? 18.913 -12.375 -15.007 1.00 97.19 86 THR A CA 1
ATOM 670 C C . THR A 1 86 ? 17.409 -12.541 -15.252 1.00 97.19 86 THR A C 1
ATOM 672 O O . THR A 1 86 ? 16.643 -12.652 -14.287 1.00 97.19 86 THR A O 1
ATOM 675 N N . PRO A 1 87 ? 16.956 -12.624 -16.518 1.00 97.69 87 PRO A N 1
ATOM 676 C CA . PRO A 1 87 ? 15.556 -12.912 -16.839 1.00 97.69 87 PRO A CA 1
ATOM 677 C C . PRO A 1 87 ? 15.057 -14.218 -16.209 1.00 97.69 87 PRO A C 1
ATOM 679 O O . PRO A 1 87 ? 13.919 -14.286 -15.753 1.00 97.69 87 PRO A O 1
ATOM 682 N N . GLN A 1 88 ? 15.923 -15.231 -16.122 1.00 97.50 88 GLN A N 1
ATOM 683 C CA . GLN A 1 88 ? 15.631 -16.531 -15.522 1.00 97.50 88 GLN A CA 1
ATOM 684 C C . GLN A 1 88 ? 15.313 -16.411 -14.032 1.00 97.50 88 GLN A C 1
ATOM 686 O O . GLN A 1 88 ? 14.307 -16.951 -13.576 1.00 97.50 88 GLN A O 1
ATOM 691 N N . GLN A 1 89 ? 16.149 -15.691 -13.279 1.00 95.56 89 GLN A N 1
ATOM 692 C CA . GLN A 1 89 ? 15.929 -15.472 -11.847 1.00 95.56 89 GLN A CA 1
ATOM 693 C C . GLN A 1 89 ? 14.662 -14.653 -11.599 1.00 95.56 89 GLN A C 1
ATOM 695 O O . GLN A 1 89 ? 13.856 -15.022 -10.748 1.00 95.56 89 GLN A O 1
ATOM 700 N N . VAL A 1 90 ? 14.462 -13.581 -12.374 1.00 97.25 90 VAL A N 1
ATOM 701 C CA . VAL A 1 90 ? 13.262 -12.736 -12.281 1.00 97.25 90 VAL A CA 1
ATOM 702 C C . VAL A 1 90 ? 12.000 -13.565 -12.527 1.00 97.25 90 VAL A C 1
ATOM 704 O O . VAL A 1 90 ? 11.090 -13.541 -11.700 1.00 97.25 90 VAL A O 1
ATOM 707 N N . HIS A 1 91 ? 11.966 -14.355 -13.606 1.00 97.88 91 HIS A N 1
ATOM 708 C CA . HIS A 1 91 ? 10.818 -15.206 -13.935 1.00 97.88 91 HIS A CA 1
ATOM 709 C C . HIS A 1 91 ? 10.548 -16.258 -12.857 1.00 97.88 91 HIS A C 1
ATOM 711 O O . HIS A 1 91 ? 9.4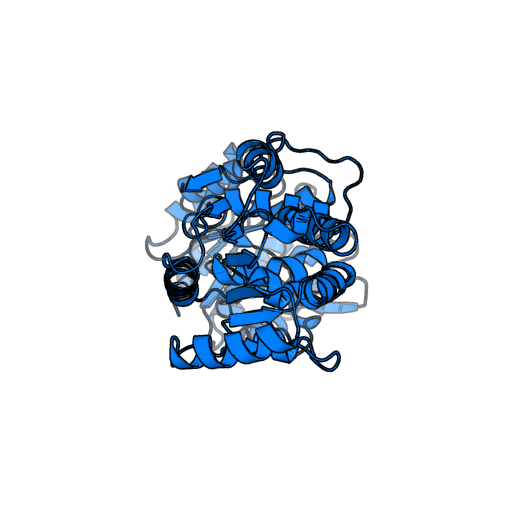06 -16.431 -12.443 1.00 97.88 91 HIS A O 1
ATOM 717 N N . ALA A 1 92 ? 11.589 -16.940 -12.369 1.00 96.81 92 ALA A N 1
ATOM 718 C CA . ALA A 1 92 ? 11.452 -17.972 -11.341 1.00 96.81 92 ALA A CA 1
ATOM 719 C C . ALA A 1 92 ? 10.901 -17.415 -10.016 1.00 96.81 92 ALA A C 1
ATOM 721 O O . ALA A 1 92 ? 10.069 -18.051 -9.369 1.00 96.81 92 ALA A O 1
ATOM 722 N N . GLU A 1 93 ? 11.327 -16.219 -9.613 1.00 95.12 93 GLU A N 1
ATOM 723 C CA . GLU A 1 93 ? 10.829 -15.579 -8.394 1.00 95.12 93 GLU A CA 1
ATOM 724 C C . GLU A 1 93 ? 9.410 -15.029 -8.559 1.00 95.12 93 GLU A C 1
ATOM 726 O O . GLU A 1 93 ? 8.580 -15.200 -7.662 1.00 95.12 93 GLU A O 1
ATOM 731 N N . GLN A 1 94 ? 9.091 -14.435 -9.711 1.00 97.19 94 GLN A N 1
ATOM 732 C CA . GLN A 1 94 ? 7.720 -14.024 -10.020 1.00 97.19 94 GLN A CA 1
ATOM 733 C C . GLN A 1 94 ? 6.778 -15.233 -10.067 1.00 97.19 94 GLN A C 1
ATOM 735 O O . GLN A 1 94 ? 5.682 -15.167 -9.517 1.00 97.19 94 GLN A O 1
ATOM 740 N N . GLN A 1 95 ? 7.226 -16.368 -10.603 1.00 96.88 95 GLN A N 1
ATOM 741 C CA . GLN A 1 95 ? 6.464 -17.617 -10.626 1.00 96.88 95 GLN A CA 1
ATOM 742 C C . GLN A 1 95 ? 6.061 -18.105 -9.228 1.00 96.88 95 GLN A C 1
ATOM 744 O O . GLN A 1 95 ? 5.006 -18.720 -9.072 1.00 96.88 95 GLN A O 1
ATOM 749 N N . ALA A 1 96 ? 6.876 -17.824 -8.211 1.00 93.50 96 ALA A N 1
ATOM 750 C CA . ALA A 1 96 ? 6.606 -18.232 -6.837 1.00 93.50 96 ALA A CA 1
ATOM 751 C C . ALA A 1 96 ? 5.653 -17.284 -6.085 1.00 93.50 96 ALA A C 1
ATOM 753 O O . ALA A 1 96 ? 4.971 -17.730 -5.161 1.00 93.50 96 ALA A O 1
ATOM 754 N N . TRP A 1 97 ? 5.615 -15.992 -6.435 1.00 93.56 97 TRP A N 1
ATOM 755 C CA . TRP A 1 97 ? 5.015 -14.965 -5.565 1.00 93.56 97 TRP A CA 1
ATOM 756 C C . TRP A 1 97 ? 4.119 -13.942 -6.264 1.00 93.56 97 TRP A C 1
ATOM 758 O O . TRP A 1 97 ? 3.276 -13.330 -5.607 1.00 93.56 97 TRP A O 1
ATOM 768 N N . ALA A 1 98 ? 4.308 -13.705 -7.559 1.00 96.25 98 ALA A N 1
ATOM 769 C CA . ALA A 1 98 ? 3.626 -12.633 -8.260 1.00 96.25 98 ALA A CA 1
ATOM 770 C C . ALA A 1 98 ? 2.165 -12.996 -8.534 1.00 96.25 98 ALA A C 1
ATOM 772 O O . ALA A 1 98 ? 1.841 -14.087 -8.999 1.00 96.25 98 ALA A O 1
ATOM 773 N N . HIS A 1 99 ? 1.278 -12.026 -8.334 1.00 97.50 99 HIS A N 1
ATOM 774 C CA . HIS A 1 99 ? -0.002 -12.033 -9.030 1.00 97.50 99 HIS A CA 1
ATOM 775 C C . HIS A 1 99 ? 0.180 -11.497 -10.459 1.00 97.50 99 HIS A C 1
AT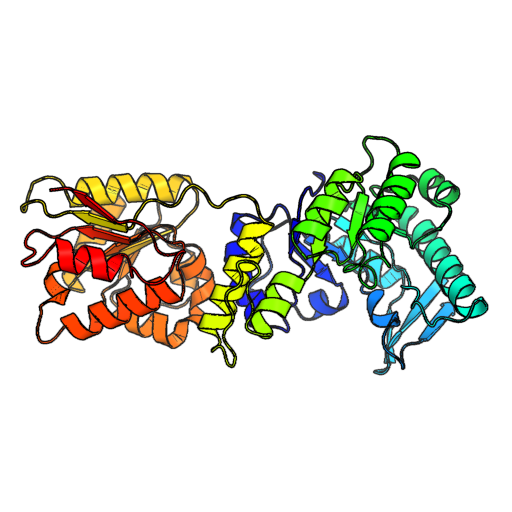OM 777 O O . HIS A 1 99 ? -0.297 -12.083 -11.434 1.00 97.50 99 HIS A O 1
ATOM 783 N N . THR A 1 100 ? 0.910 -10.387 -10.575 1.00 98.44 100 THR A N 1
ATOM 784 C CA . THR A 1 100 ? 1.347 -9.798 -11.841 1.00 98.44 100 THR A CA 1
ATOM 785 C C . THR A 1 100 ? 2.851 -9.560 -11.764 1.00 98.44 100 THR A C 1
ATOM 787 O O . THR A 1 100 ? 3.333 -9.044 -10.764 1.00 98.44 100 THR A O 1
ATOM 790 N N . GLY A 1 101 ? 3.603 -9.941 -12.786 1.00 98.19 101 GLY A N 1
ATOM 791 C CA . GLY A 1 101 ? 5.026 -9.646 -12.912 1.00 98.19 101 GLY A CA 1
ATOM 792 C C . GLY A 1 101 ? 5.297 -8.790 -14.141 1.00 98.19 101 GLY A C 1
ATOM 793 O O . GLY A 1 101 ? 4.453 -8.704 -15.035 1.00 98.19 101 GLY A O 1
ATOM 794 N N . SER A 1 102 ? 6.477 -8.184 -14.211 1.00 98.25 102 SER A N 1
ATOM 795 C CA . SER A 1 102 ? 6.974 -7.557 -15.437 1.00 98.25 102 SER A CA 1
ATOM 796 C C . SER A 1 102 ? 8.353 -8.061 -15.835 1.00 98.25 102 SER A C 1
ATOM 798 O O . SER A 1 102 ? 9.158 -8.479 -14.999 1.00 98.25 102 SER A O 1
ATOM 800 N N . THR A 1 103 ? 8.618 -8.056 -17.136 1.00 98.44 103 THR A N 1
ATOM 801 C CA . THR A 1 103 ? 9.869 -8.570 -17.698 1.00 98.44 103 THR A CA 1
ATOM 802 C C . THR A 1 103 ? 11.066 -7.710 -17.286 1.00 98.44 103 THR A C 1
ATOM 804 O O . THR A 1 103 ? 10.936 -6.499 -17.091 1.00 98.44 103 THR A O 1
ATOM 807 N N . LEU A 1 104 ? 12.251 -8.322 -17.194 1.00 98.12 104 LEU A N 1
ATOM 808 C CA . LEU A 1 104 ? 13.497 -7.597 -16.933 1.00 98.12 104 LEU A CA 1
ATOM 809 C C . LEU A 1 104 ? 13.848 -6.663 -18.092 1.00 98.12 104 LEU A C 1
ATOM 811 O O . LEU A 1 104 ? 14.276 -7.120 -19.151 1.00 98.12 104 LEU A O 1
ATOM 815 N N . ASP A 1 105 ? 13.704 -5.363 -17.860 1.00 95.88 105 ASP A N 1
ATOM 816 C CA . ASP A 1 105 ? 14.106 -4.302 -18.770 1.00 95.88 105 ASP A CA 1
ATOM 817 C C . ASP A 1 105 ? 15.189 -3.409 -18.161 1.00 95.88 105 ASP A C 1
ATOM 819 O O . ASP A 1 105 ? 15.621 -3.572 -17.018 1.00 95.88 105 ASP A O 1
ATOM 823 N N . PHE A 1 106 ? 15.647 -2.459 -18.970 1.00 95.38 106 PHE A N 1
ATOM 824 C CA . PHE A 1 106 ? 16.689 -1.520 -18.596 1.00 95.38 106 PHE A CA 1
ATOM 825 C C . PHE A 1 106 ? 16.203 -0.113 -18.930 1.00 95.38 106 PHE A C 1
ATOM 827 O O . PHE A 1 106 ? 16.202 0.263 -20.108 1.00 95.38 106 PHE A O 1
ATOM 834 N N . PRO A 1 107 ? 15.798 0.682 -17.924 1.00 93.12 107 PRO A N 1
ATOM 835 C CA . PRO A 1 107 ? 15.415 2.066 -18.148 1.00 93.12 107 PRO A CA 1
ATOM 836 C C . PRO A 1 107 ? 16.513 2.834 -18.874 1.00 93.12 107 PRO A C 1
ATOM 838 O O . PRO A 1 107 ? 17.703 2.596 -18.648 1.00 93.12 107 PRO A O 1
ATOM 841 N N . VAL A 1 108 ? 16.110 3.755 -19.746 1.00 91.94 108 VAL A N 1
ATOM 842 C CA . VAL A 1 108 ? 17.025 4.563 -20.557 1.00 91.94 108 VAL A CA 1
ATOM 843 C C . VAL A 1 108 ? 17.097 5.972 -19.965 1.00 91.94 108 VAL A C 1
ATOM 845 O O . VAL A 1 108 ? 16.134 6.728 -20.098 1.00 91.94 108 VAL A O 1
ATOM 848 N N . PRO A 1 109 ? 18.208 6.353 -19.304 1.00 86.44 109 PRO A N 1
ATOM 849 C CA . PRO A 1 109 ? 18.402 7.721 -18.836 1.00 86.44 109 PRO A CA 1
ATOM 850 C C . PRO A 1 109 ? 18.357 8.731 -19.986 1.00 86.44 109 PRO A C 1
ATOM 852 O O . PRO A 1 109 ? 18.825 8.447 -21.086 1.00 86.44 109 PRO A O 1
ATOM 855 N N . VAL A 1 110 ? 17.902 9.954 -19.710 1.00 82.62 110 VAL A N 1
ATOM 856 C CA . VAL A 1 110 ? 17.906 11.056 -20.695 1.00 82.62 110 VAL A CA 1
ATOM 857 C C . VAL A 1 110 ? 19.327 11.386 -21.175 1.00 82.62 110 VAL A C 1
ATOM 859 O O . VAL A 1 110 ? 19.531 11.799 -22.310 1.00 82.62 110 VAL A O 1
ATOM 862 N N . THR A 1 111 ? 20.326 11.156 -20.322 1.00 84.88 111 THR A N 1
ATOM 863 C CA . THR A 1 111 ? 21.754 11.372 -20.597 1.00 84.88 111 THR A CA 1
ATOM 864 C C . THR A 1 111 ? 22.432 10.206 -21.326 1.00 84.88 111 THR A C 1
ATOM 866 O O . THR A 1 111 ? 23.634 10.260 -21.586 1.00 84.88 111 THR A O 1
ATOM 869 N N . CYS A 1 112 ? 21.695 9.134 -21.629 1.00 86.19 112 CYS A N 1
ATOM 870 C CA . CYS A 1 112 ? 22.235 7.913 -22.217 1.00 86.19 112 CYS A CA 1
ATOM 871 C C . CYS A 1 112 ? 22.696 8.140 -23.667 1.00 86.19 112 CYS A C 1
ATOM 873 O O . CYS A 1 112 ? 21.995 8.759 -24.471 1.00 86.19 112 CYS A O 1
ATOM 875 N N . ARG A 1 113 ? 23.877 7.613 -24.021 1.00 91.06 113 ARG A N 1
ATOM 876 C CA . ARG A 1 113 ? 24.394 7.666 -25.401 1.00 91.06 113 ARG A CA 1
ATOM 877 C C . ARG A 1 113 ? 23.522 6.814 -26.325 1.00 91.06 113 ARG A C 1
ATOM 879 O O . ARG A 1 113 ? 22.967 5.808 -25.899 1.00 91.06 113 ARG A O 1
ATOM 886 N N . ALA A 1 114 ? 23.453 7.170 -27.608 1.00 90.94 114 ALA A N 1
ATOM 887 C CA . ALA A 1 114 ? 22.605 6.470 -28.580 1.00 90.94 114 ALA A CA 1
ATOM 888 C C . ALA A 1 114 ? 22.894 4.957 -28.675 1.00 90.94 114 ALA A C 1
ATOM 890 O O . ALA A 1 114 ? 21.959 4.163 -28.748 1.00 90.94 114 ALA A O 1
ATOM 891 N N . GLU A 1 115 ? 24.168 4.560 -28.621 1.00 91.50 115 GLU A N 1
ATOM 892 C CA . GLU A 1 115 ? 24.587 3.152 -28.640 1.00 91.50 115 GLU A CA 1
ATOM 893 C C . GLU A 1 115 ? 24.112 2.391 -27.394 1.00 91.50 115 GLU A C 1
ATOM 895 O O . GLU A 1 115 ? 23.493 1.336 -27.507 1.00 91.50 115 GLU A O 1
ATOM 900 N N . GLU A 1 116 ? 24.319 2.962 -26.205 1.00 92.50 116 GLU A N 1
ATOM 901 C CA . GLU A 1 116 ? 23.870 2.364 -24.945 1.00 92.50 116 GLU A CA 1
ATOM 902 C C . GLU A 1 116 ? 22.337 2.296 -24.878 1.00 92.50 116 GLU A C 1
ATOM 904 O O . GLU A 1 116 ? 21.775 1.280 -24.463 1.00 92.50 116 GLU A O 1
ATOM 909 N N . ARG A 1 117 ? 21.641 3.339 -25.351 1.00 93.69 117 ARG A N 1
ATOM 910 C CA . ARG A 1 117 ? 20.183 3.330 -25.506 1.00 93.69 117 ARG A CA 1
ATOM 911 C C . ARG A 1 117 ? 19.764 2.150 -26.371 1.00 93.69 117 ARG A C 1
ATOM 913 O O . ARG A 1 117 ? 18.932 1.359 -25.940 1.00 93.69 117 ARG A O 1
ATOM 920 N N . GLN A 1 118 ? 20.348 2.003 -27.558 1.00 94.12 118 GLN A N 1
ATOM 921 C CA . GLN A 1 118 ? 20.012 0.902 -28.457 1.00 94.12 118 GLN A CA 1
ATOM 922 C C . GLN A 1 118 ? 20.272 -0.458 -27.801 1.00 94.12 118 GLN A C 1
ATOM 924 O O . GLN A 1 118 ? 19.410 -1.335 -27.855 1.00 94.12 118 GLN A O 1
ATOM 929 N N . GLN A 1 119 ? 21.409 -0.617 -27.124 1.00 94.62 119 GLN A N 1
ATOM 930 C CA . GLN A 1 119 ? 21.755 -1.841 -26.407 1.00 94.62 119 GLN A CA 1
ATOM 931 C C . GLN A 1 119 ? 20.716 -2.189 -25.331 1.00 94.62 119 GLN A C 1
ATOM 933 O O . GLN A 1 119 ? 20.222 -3.317 -25.303 1.00 94.62 119 GLN A O 1
ATOM 938 N N . ARG A 1 120 ? 20.337 -1.230 -24.476 1.00 95.75 120 ARG A N 1
ATOM 939 C CA . ARG A 1 120 ? 19.315 -1.416 -23.430 1.00 95.75 120 ARG A CA 1
ATOM 940 C C . ARG A 1 120 ? 17.966 -1.830 -24.023 1.00 95.75 120 ARG A C 1
ATOM 942 O O . ARG A 1 120 ? 17.348 -2.771 -23.529 1.00 95.75 120 ARG A O 1
ATOM 949 N N . LEU A 1 121 ? 17.530 -1.173 -25.101 1.00 95.94 121 LEU A N 1
ATOM 950 C CA . LEU A 1 121 ? 16.249 -1.462 -25.753 1.00 95.94 121 LEU A CA 1
ATOM 951 C C . LEU A 1 121 ? 16.235 -2.852 -26.411 1.00 95.94 121 LEU A C 1
ATOM 953 O O . LEU A 1 121 ? 15.259 -3.583 -26.254 1.00 95.94 121 LEU A O 1
ATOM 957 N N . VAL A 1 122 ? 17.311 -3.231 -27.109 1.00 96.62 122 VAL A N 1
ATOM 958 C CA . VAL A 1 122 ? 17.439 -4.546 -27.764 1.00 96.62 122 VAL A CA 1
ATOM 959 C C . VAL A 1 122 ? 17.468 -5.671 -26.733 1.00 96.62 122 VAL A C 1
ATOM 961 O O . VAL A 1 122 ? 16.740 -6.652 -26.874 1.00 96.62 122 VAL A O 1
ATOM 964 N N . LEU A 1 123 ? 18.268 -5.523 -25.675 1.00 97.88 123 LEU A N 1
ATOM 965 C CA . LEU A 1 123 ? 18.370 -6.539 -24.629 1.00 97.88 123 LEU A CA 1
ATOM 966 C C . LEU A 1 123 ? 17.083 -6.650 -23.803 1.00 97.88 123 LEU A C 1
ATOM 968 O O . LEU A 1 123 ? 16.672 -7.760 -23.476 1.00 97.88 123 LEU A O 1
ATOM 972 N N . GLY A 1 124 ? 16.411 -5.531 -23.513 1.00 97.44 124 GLY A N 1
ATOM 973 C CA . GLY A 1 124 ? 15.101 -5.539 -22.856 1.00 97.44 124 GLY A CA 1
ATOM 974 C C . GLY A 1 124 ? 14.029 -6.249 -23.692 1.00 97.44 124 GLY A C 1
ATOM 975 O O . GLY A 1 124 ? 13.274 -7.062 -23.162 1.00 97.44 124 GLY A O 1
ATOM 976 N N . LEU A 1 125 ? 14.009 -6.023 -25.012 1.00 97.94 125 LEU A N 1
ATOM 977 C CA . LEU A 1 125 ? 13.115 -6.738 -25.928 1.00 97.94 125 LEU A CA 1
ATOM 978 C C . LEU A 1 125 ? 13.416 -8.244 -25.952 1.00 97.94 125 LEU A C 1
ATOM 980 O O . LEU A 1 125 ? 12.492 -9.049 -25.850 1.00 97.94 125 LEU A O 1
ATOM 984 N N . ALA A 1 126 ? 14.691 -8.629 -26.047 1.00 98.31 126 ALA A N 1
ATOM 985 C CA . ALA A 1 126 ? 15.098 -10.034 -26.023 1.00 98.31 126 ALA A CA 1
ATOM 986 C C . ALA A 1 126 ? 14.660 -10.730 -24.722 1.00 98.31 126 ALA A C 1
ATOM 988 O O . ALA A 1 126 ? 14.088 -11.820 -24.764 1.00 98.31 126 ALA A O 1
ATOM 989 N N . ASN A 1 127 ? 14.842 -10.062 -23.579 1.00 98.62 127 ASN A N 1
ATOM 990 C CA . ASN A 1 127 ? 14.386 -10.545 -22.277 1.00 98.62 127 ASN A CA 1
ATOM 991 C C . ASN A 1 127 ? 12.874 -10.753 -22.233 1.00 98.62 127 ASN A C 1
ATOM 993 O O . ASN A 1 127 ? 12.409 -11.784 -21.744 1.00 98.62 127 ASN A O 1
ATOM 997 N N . ALA A 1 128 ? 12.109 -9.788 -22.742 1.00 98.44 128 ALA A N 1
ATOM 998 C CA . ALA A 1 128 ? 10.658 -9.868 -22.748 1.00 98.44 128 ALA A CA 1
ATOM 999 C C . ALA A 1 128 ? 10.149 -11.011 -23.635 1.00 98.44 128 ALA A C 1
ATOM 1001 O O . ALA A 1 128 ? 9.331 -11.812 -23.182 1.00 98.44 128 ALA A O 1
ATOM 1002 N N . LEU A 1 129 ? 10.672 -11.143 -24.859 1.00 98.50 129 LEU A N 1
ATOM 1003 C CA . LEU A 1 129 ? 10.304 -12.229 -25.773 1.00 98.50 129 LEU A CA 1
ATOM 1004 C C . LEU A 1 129 ? 10.638 -13.605 -25.189 1.00 98.50 129 LEU A C 1
ATOM 1006 O O . LEU A 1 129 ? 9.822 -14.521 -25.277 1.00 98.50 129 LEU A O 1
ATOM 1010 N N . TRP A 1 130 ? 11.801 -13.739 -24.550 1.00 98.44 130 TRP A N 1
ATOM 1011 C CA . TRP A 1 130 ? 12.186 -14.975 -23.876 1.00 98.44 130 TRP A CA 1
ATOM 1012 C C . TRP A 1 130 ? 11.247 -15.314 -22.712 1.00 98.44 130 TRP A C 1
ATOM 1014 O O . TRP A 1 130 ? 10.768 -16.446 -22.626 1.00 98.44 130 TRP A O 1
ATOM 1024 N N . ALA A 1 131 ? 10.951 -14.344 -21.842 1.00 98.38 131 ALA A N 1
ATOM 1025 C CA . ALA A 1 131 ? 10.132 -14.555 -20.647 1.00 98.38 131 ALA A CA 1
ATOM 1026 C C . ALA A 1 131 ? 8.674 -14.903 -20.996 1.00 98.38 131 ALA A C 1
ATOM 1028 O O . ALA A 1 131 ? 8.068 -15.767 -20.362 1.00 98.38 131 ALA A O 1
ATOM 1029 N N . LEU A 1 132 ? 8.118 -14.293 -22.048 1.00 98.38 132 LEU A N 1
ATOM 1030 C CA . LEU A 1 132 ? 6.756 -14.569 -22.520 1.00 98.38 132 LEU A CA 1
ATOM 1031 C C . LEU A 1 132 ? 6.564 -15.998 -23.047 1.00 98.38 132 LEU A C 1
ATOM 1033 O O . LEU A 1 132 ? 5.443 -16.507 -23.006 1.00 98.38 132 LEU A O 1
ATOM 1037 N N . GLN A 1 133 ? 7.641 -16.654 -23.486 1.00 97.44 133 GLN A N 1
ATOM 1038 C CA . GLN A 1 133 ? 7.631 -18.053 -23.928 1.00 97.44 133 GLN A CA 1
ATOM 1039 C C . GLN A 1 133 ? 7.765 -19.053 -22.771 1.00 97.44 133 GLN A C 1
ATOM 1041 O O . GLN A 1 133 ? 7.596 -20.254 -22.980 1.00 97.44 133 GLN A O 1
ATOM 1046 N N . GLN A 1 134 ? 8.069 -18.590 -21.555 1.00 97.75 134 GLN A N 1
ATOM 1047 C CA . GLN A 1 134 ? 8.236 -19.471 -20.405 1.00 97.75 134 GLN A CA 1
ATOM 1048 C C . GLN A 1 134 ? 6.881 -19.870 -19.797 1.00 97.75 134 GLN A C 1
ATOM 1050 O O . GLN A 1 134 ? 5.947 -19.055 -19.759 1.00 97.75 134 GLN A O 1
ATOM 1055 N N . PRO A 1 135 ? 6.766 -21.098 -19.253 1.00 96.69 135 PRO A N 1
ATOM 1056 C CA . PRO A 1 135 ? 5.586 -21.506 -18.502 1.00 96.69 135 PRO A CA 1
ATOM 1057 C C . PRO A 1 135 ? 5.418 -20.620 -17.263 1.00 96.69 135 PRO A C 1
ATOM 1059 O O . PRO A 1 135 ? 6.394 -20.309 -16.572 1.00 96.69 135 PRO A O 1
ATOM 1062 N N . ARG A 1 136 ? 4.175 -20.212 -16.982 1.00 96.38 136 ARG A N 1
ATOM 1063 C CA . ARG A 1 136 ? 3.855 -19.336 -15.850 1.00 96.38 136 ARG A CA 1
ATOM 1064 C C . ARG A 1 136 ? 2.453 -19.547 -15.282 1.00 96.38 136 ARG A C 1
ATOM 1066 O O . ARG A 1 136 ? 1.543 -19.936 -16.007 1.00 96.38 136 ARG A O 1
ATOM 1073 N N . THR A 1 137 ? 2.275 -19.238 -13.997 1.00 96.25 137 THR A N 1
ATOM 1074 C CA . THR A 1 137 ? 0.969 -19.217 -13.297 1.00 96.25 137 THR A CA 1
ATOM 1075 C C . THR A 1 137 ? 0.532 -17.818 -12.859 1.00 96.25 137 THR A C 1
ATOM 1077 O O . THR A 1 137 ? -0.459 -17.674 -12.145 1.00 96.25 137 THR A O 1
ATOM 1080 N N . PHE A 1 138 ? 1.266 -16.790 -13.277 1.00 97.81 138 PHE A N 1
ATOM 1081 C CA . PHE A 1 138 ? 1.001 -15.383 -12.993 1.00 97.81 138 PHE A CA 1
ATOM 1082 C C . PHE A 1 138 ? 0.842 -14.598 -14.299 1.00 97.81 138 PHE A C 1
ATOM 1084 O O . PHE A 1 138 ? 1.201 -15.087 -15.373 1.00 97.81 138 PHE A O 1
ATOM 1091 N N . ARG A 1 139 ? 0.310 -13.373 -14.227 1.00 98.25 139 ARG A N 1
ATOM 1092 C CA . ARG A 1 139 ? 0.225 -12.492 -15.405 1.00 98.25 139 ARG A CA 1
ATOM 1093 C C . ARG A 1 139 ? 1.575 -11.842 -15.662 1.00 98.25 139 ARG A C 1
ATOM 1095 O O . ARG A 1 139 ? 2.083 -11.179 -14.764 1.00 98.25 139 ARG A O 1
ATOM 1102 N N . LEU A 1 140 ? 2.122 -11.957 -16.866 1.00 98.62 140 LEU A N 1
ATOM 1103 C CA . LEU A 1 140 ? 3.409 -11.348 -17.205 1.00 98.62 140 LEU A CA 1
ATOM 1104 C C . LEU A 1 140 ? 3.220 -10.172 -18.164 1.00 98.62 140 LEU A C 1
ATOM 1106 O O . LEU A 1 140 ? 2.728 -10.331 -19.284 1.00 98.62 140 LEU A O 1
ATOM 1110 N N . TYR A 1 141 ? 3.603 -8.982 -17.706 1.00 98.69 141 TYR A N 1
ATOM 1111 C CA . TYR A 1 141 ? 3.565 -7.764 -18.503 1.00 98.69 141 TYR A CA 1
ATOM 1112 C C . TYR A 1 141 ? 4.912 -7.559 -19.191 1.00 98.69 141 TYR A C 1
ATOM 1114 O O . TYR A 1 141 ? 5.960 -7.649 -18.550 1.00 98.69 141 TYR A O 1
ATOM 1122 N N . ALA A 1 142 ? 4.893 -7.247 -20.485 1.00 98.50 142 ALA A N 1
ATOM 1123 C CA . ALA A 1 142 ? 6.111 -6.875 -21.194 1.00 98.50 142 ALA A CA 1
ATOM 1124 C C . ALA A 1 142 ? 6.473 -5.422 -20.873 1.00 98.50 142 ALA A C 1
ATOM 1126 O O . ALA A 1 142 ? 5.683 -4.506 -21.117 1.00 98.50 142 ALA A O 1
ATOM 1127 N N . SER A 1 143 ? 7.663 -5.225 -20.317 1.00 98.12 143 SER A N 1
ATOM 1128 C CA . SER A 1 143 ? 8.201 -3.906 -20.003 1.00 98.12 143 SER A CA 1
ATOM 1129 C C . SER A 1 143 ? 8.691 -3.213 -21.272 1.00 98.12 143 SER A C 1
ATOM 1131 O O . SER A 1 143 ? 9.419 -3.807 -22.069 1.00 98.12 143 SER A O 1
ATOM 1133 N N . VAL A 1 144 ? 8.296 -1.956 -21.453 1.00 97.56 144 VAL A N 1
ATOM 1134 C CA . VAL A 1 144 ? 8.631 -1.137 -22.622 1.00 97.56 144 VAL A CA 1
ATOM 1135 C C . VAL A 1 144 ? 9.057 0.268 -22.213 1.00 97.56 144 VAL A C 1
ATOM 1137 O O . VAL A 1 144 ? 8.734 0.749 -21.130 1.00 97.56 144 VAL A O 1
ATOM 1140 N N . GLN A 1 145 ? 9.780 0.940 -23.098 1.00 95.75 145 GLN A N 1
ATOM 1141 C CA . GLN A 1 145 ? 10.323 2.284 -22.928 1.00 95.75 145 GLN A CA 1
ATOM 1142 C C . GLN A 1 145 ? 9.778 3.225 -24.016 1.00 95.75 145 GLN A C 1
ATOM 1144 O O . GLN A 1 145 ? 9.318 2.754 -25.066 1.00 95.75 145 GLN A O 1
ATOM 1149 N N . PRO A 1 146 ? 9.858 4.554 -23.814 1.00 94.81 146 PRO A N 1
ATOM 1150 C CA . PRO A 1 146 ? 9.301 5.515 -24.753 1.00 94.81 146 PRO A CA 1
ATOM 1151 C C . PRO A 1 146 ? 9.834 5.363 -26.184 1.00 94.81 146 PRO A C 1
ATOM 1153 O O . PRO A 1 146 ? 11.045 5.252 -26.414 1.00 94.81 146 PRO A O 1
ATOM 1156 N N . GLY A 1 147 ? 8.918 5.370 -27.152 1.00 92.38 147 GLY A N 1
ATOM 1157 C CA . GLY A 1 147 ? 9.213 5.244 -28.581 1.00 92.38 147 GLY A CA 1
ATOM 1158 C C . GLY A 1 147 ? 9.568 3.832 -29.067 1.00 92.38 147 GLY A C 1
ATOM 1159 O O . GLY A 1 147 ? 9.907 3.679 -30.239 1.00 92.38 147 GLY A O 1
ATOM 1160 N N . GLN A 1 148 ? 9.500 2.796 -28.221 1.00 94.50 148 GLN A N 1
ATOM 1161 C CA . GLN A 1 148 ? 9.703 1.416 -28.676 1.00 94.50 148 GLN A CA 1
ATOM 1162 C C . GLN A 1 148 ? 8.556 0.922 -29.574 1.00 94.50 148 GLN A C 1
ATOM 1164 O O . GLN A 1 148 ? 7.386 1.273 -29.376 1.00 94.50 148 GLN A O 1
ATOM 1169 N N . ASP A 1 149 ? 8.915 0.076 -30.546 1.00 94.56 149 ASP A N 1
ATOM 1170 C CA . ASP A 1 149 ? 7.978 -0.691 -31.370 1.00 94.56 149 ASP A CA 1
ATOM 1171 C C . ASP A 1 149 ? 7.433 -1.884 -30.574 1.00 94.56 149 ASP A C 1
ATOM 1173 O O . ASP A 1 149 ? 8.184 -2.640 -29.958 1.00 94.56 149 ASP A O 1
ATOM 1177 N N . LEU A 1 150 ? 6.113 -2.051 -30.600 1.00 96.81 150 LEU A N 1
ATOM 1178 C CA . LEU A 1 150 ? 5.394 -3.062 -29.832 1.00 96.81 150 LEU A CA 1
ATOM 1179 C C . LEU A 1 150 ? 5.058 -4.310 -30.653 1.00 96.81 150 LEU A C 1
ATOM 1181 O O . LEU A 1 150 ? 4.640 -5.307 -30.071 1.00 96.81 150 LEU A O 1
ATOM 1185 N N . ARG A 1 151 ? 5.239 -4.299 -31.983 1.00 96.75 151 ARG A N 1
ATOM 1186 C CA . ARG A 1 151 ? 4.775 -5.381 -32.875 1.00 96.75 151 ARG A CA 1
ATOM 1187 C C . ARG A 1 151 ? 5.288 -6.760 -32.466 1.00 96.75 151 ARG A C 1
ATOM 1189 O O . ARG A 1 151 ? 4.497 -7.690 -32.342 1.00 96.75 151 ARG A O 1
ATOM 1196 N N . ALA A 1 152 ? 6.593 -6.880 -32.218 1.00 96.44 152 ALA A N 1
ATOM 1197 C CA . ALA A 1 152 ? 7.206 -8.147 -31.817 1.00 96.44 152 ALA A CA 1
ATOM 1198 C C . ALA A 1 152 ? 6.686 -8.636 -30.455 1.00 96.44 152 ALA A C 1
ATOM 1200 O O . ALA A 1 152 ? 6.426 -9.823 -30.286 1.00 96.44 152 ALA A O 1
ATOM 1201 N N . LEU A 1 153 ? 6.489 -7.719 -29.502 1.00 96.81 153 LEU A N 1
ATOM 1202 C CA . LEU A 1 153 ? 5.945 -8.047 -28.185 1.00 96.81 153 LEU A CA 1
ATOM 1203 C C . LEU A 1 153 ? 4.492 -8.496 -28.283 1.00 96.81 153 LEU A C 1
ATOM 1205 O O . LEU A 1 153 ? 4.145 -9.527 -27.727 1.00 96.81 153 LEU A O 1
ATOM 1209 N N . LEU A 1 154 ? 3.652 -7.773 -29.022 1.00 97.31 154 LEU A N 1
ATOM 1210 C CA . LEU A 1 154 ? 2.240 -8.118 -29.193 1.00 97.31 154 LEU A CA 1
ATOM 1211 C C . LEU A 1 154 ? 2.056 -9.472 -29.889 1.00 97.31 154 LEU A C 1
ATOM 1213 O O . LEU A 1 154 ? 1.167 -10.231 -29.504 1.00 97.31 154 LEU A O 1
ATOM 1217 N N . ALA A 1 155 ? 2.926 -9.809 -30.845 1.00 97.38 155 ALA A N 1
ATOM 1218 C CA . ALA A 1 155 ? 2.958 -11.131 -31.472 1.00 97.38 155 ALA A CA 1
ATOM 1219 C C . ALA A 1 155 ? 3.330 -12.260 -30.490 1.00 97.38 155 ALA A C 1
ATOM 1221 O O . ALA A 1 155 ? 2.978 -13.411 -30.724 1.00 97.38 155 ALA A O 1
ATOM 1222 N N . ALA A 1 156 ? 4.004 -11.943 -29.379 1.00 97.12 156 ALA A N 1
ATOM 1223 C CA . ALA A 1 156 ? 4.308 -12.881 -28.299 1.00 97.12 156 ALA A CA 1
ATOM 1224 C C . ALA A 1 156 ? 3.197 -12.972 -27.229 1.00 97.12 156 ALA A C 1
ATOM 1226 O O . ALA A 1 156 ? 3.391 -13.631 -26.209 1.00 97.12 156 ALA A O 1
ATOM 1227 N N . HIS A 1 157 ? 2.040 -12.335 -27.454 1.00 96.69 157 HIS A N 1
ATOM 1228 C CA . HIS A 1 157 ? 0.830 -12.435 -26.627 1.00 96.69 157 HIS A CA 1
ATOM 1229 C C . HIS A 1 157 ? 1.050 -12.201 -25.111 1.00 96.69 157 HIS A C 1
ATOM 1231 O O . HIS A 1 157 ? 0.770 -13.086 -24.297 1.00 96.69 157 HIS A O 1
ATOM 1237 N N . PRO A 1 158 ? 1.543 -11.018 -24.694 1.00 97.94 158 PRO A N 1
ATOM 1238 C CA . PRO A 1 158 ? 1.712 -10.689 -23.285 1.00 97.94 158 PRO A CA 1
ATOM 1239 C C . PRO A 1 158 ? 0.366 -10.554 -22.569 1.00 97.94 158 PRO A C 1
ATOM 1241 O O . PRO A 1 158 ? -0.652 -10.245 -23.184 1.00 97.94 158 PRO A O 1
ATOM 1244 N N . ASP A 1 159 ? 0.370 -10.704 -21.242 1.00 98.31 159 ASP A N 1
ATOM 1245 C CA . ASP A 1 159 ? -0.835 -10.524 -20.416 1.00 98.31 159 ASP A CA 1
ATOM 1246 C C . ASP A 1 159 ? -1.152 -9.040 -20.135 1.00 98.31 159 ASP A C 1
ATOM 1248 O O . ASP A 1 159 ? -2.215 -8.727 -19.578 1.00 98.31 159 ASP A O 1
ATOM 1252 N N . GLY A 1 160 ? -0.214 -8.153 -20.491 1.00 98.50 160 GLY A N 1
ATOM 1253 C CA . GLY A 1 160 ? -0.246 -6.698 -20.356 1.00 98.50 160 GLY A CA 1
ATOM 1254 C C . GLY A 1 160 ? 1.055 -6.037 -20.825 1.00 98.50 160 GLY A C 1
ATOM 1255 O O . GLY A 1 160 ? 2.038 -6.712 -21.122 1.00 98.50 160 GLY A O 1
ATOM 1256 N N . ILE A 1 161 ? 1.073 -4.709 -20.871 1.00 98.69 161 ILE A N 1
ATOM 1257 C CA . ILE A 1 161 ? 2.271 -3.902 -21.147 1.00 98.69 161 ILE A CA 1
ATOM 1258 C C . ILE A 1 161 ? 2.583 -3.044 -19.924 1.00 98.69 161 ILE A C 1
ATOM 1260 O O . ILE A 1 161 ? 1.665 -2.526 -19.289 1.00 98.69 161 ILE A O 1
ATOM 1264 N N . ALA A 1 162 ? 3.862 -2.883 -19.594 1.00 98.38 162 ALA A N 1
ATOM 1265 C CA . ALA A 1 162 ? 4.321 -2.009 -18.522 1.00 98.38 162 ALA A CA 1
ATOM 1266 C C . ALA A 1 162 ? 5.266 -0.937 -19.086 1.00 98.38 162 ALA A C 1
ATOM 1268 O O . ALA A 1 162 ? 6.370 -1.237 -19.527 1.00 98.38 162 ALA A O 1
ATOM 1269 N N . LEU A 1 163 ? 4.820 0.316 -19.124 1.00 98.25 163 LEU A N 1
ATOM 1270 C CA . LEU A 1 163 ? 5.542 1.429 -19.735 1.00 98.25 163 LEU A CA 1
ATOM 1271 C C . LEU A 1 163 ? 6.396 2.164 -18.695 1.00 98.25 163 LEU A C 1
ATOM 1273 O O . LEU A 1 163 ? 5.875 2.794 -17.774 1.00 98.25 163 LEU A O 1
ATOM 1277 N N . GLY A 1 164 ? 7.714 2.078 -18.863 1.00 95.44 164 GLY A N 1
ATOM 1278 C CA . GLY A 1 164 ? 8.726 2.773 -18.075 1.00 95.44 164 GLY A CA 1
ATOM 1279 C C . GLY A 1 164 ? 9.181 4.100 -18.682 1.00 95.44 164 GLY A C 1
ATOM 1280 O O . GLY A 1 164 ? 8.661 4.567 -19.690 1.00 95.44 164 GLY A O 1
ATOM 1281 N N . GLY A 1 165 ? 10.168 4.731 -18.041 1.00 92.62 165 GLY A N 1
ATOM 1282 C CA . GLY A 1 165 ? 10.878 5.892 -18.597 1.00 92.62 165 GLY A CA 1
ATOM 1283 C C . GLY A 1 165 ? 10.140 7.236 -18.532 1.00 92.62 165 GLY A C 1
ATOM 1284 O O . GLY A 1 165 ? 10.694 8.243 -18.961 1.00 92.62 165 GLY A O 1
ATOM 1285 N N . LEU A 1 166 ? 8.928 7.290 -17.968 1.00 93.88 166 LEU A N 1
ATOM 1286 C CA . LEU A 1 166 ? 8.128 8.524 -17.913 1.00 93.88 166 LEU A CA 1
ATOM 1287 C C . LEU A 1 166 ? 8.359 9.375 -16.657 1.00 93.88 166 LEU A C 1
ATOM 1289 O O . LEU A 1 166 ? 8.130 10.582 -16.689 1.00 93.88 166 LEU A O 1
ATOM 1293 N N . ALA A 1 167 ? 8.834 8.780 -15.559 1.00 90.44 167 ALA A N 1
ATOM 1294 C CA . ALA A 1 167 ? 9.012 9.474 -14.279 1.00 90.44 167 ALA A CA 1
ATOM 1295 C C . ALA A 1 167 ? 9.867 10.767 -14.346 1.00 90.44 167 ALA A C 1
ATOM 1297 O O . ALA A 1 167 ? 9.470 11.751 -13.708 1.00 90.44 167 ALA A O 1
ATOM 1298 N N . PRO A 1 168 ? 10.972 10.842 -15.125 1.00 89.75 168 PRO A N 1
ATOM 1299 C CA . PRO A 1 168 ? 11.747 12.080 -15.285 1.00 89.75 168 PRO A CA 1
ATOM 1300 C C . PRO A 1 168 ? 10.951 13.248 -15.884 1.00 89.75 168 PRO A C 1
ATOM 1302 O O . PRO A 1 168 ? 11.278 14.403 -15.636 1.00 89.75 168 PRO A O 1
ATOM 1305 N N . TYR A 1 169 ? 9.885 12.952 -16.628 1.00 88.12 169 TYR A N 1
ATOM 1306 C CA . TYR A 1 169 ? 9.024 13.931 -17.291 1.00 88.12 169 TYR A CA 1
ATOM 1307 C C . TYR A 1 169 ? 7.752 14.223 -16.489 1.00 88.12 169 TYR A C 1
ATOM 1309 O O . TYR A 1 169 ? 6.823 14.837 -16.988 1.00 88.12 169 TYR A O 1
ATOM 1317 N N . SER A 1 170 ? 7.677 13.802 -15.225 1.00 83.25 170 SER A N 1
ATOM 1318 C CA . SER A 1 170 ? 6.463 13.944 -14.407 1.00 83.25 170 SER A CA 1
ATOM 1319 C C . SER A 1 170 ? 6.010 15.394 -14.165 1.00 83.25 170 SER A C 1
ATOM 1321 O O . SER A 1 170 ? 4.839 15.602 -13.833 1.00 83.25 170 SER A O 1
ATOM 1323 N N . GLN A 1 171 ? 6.904 16.376 -14.344 1.00 82.12 171 GLN A N 1
ATOM 1324 C CA . GLN A 1 171 ? 6.588 17.809 -14.284 1.00 82.12 171 GLN A CA 1
ATOM 1325 C C . GLN A 1 171 ? 5.949 18.327 -15.583 1.00 82.12 171 GLN A C 1
ATOM 1327 O O . GLN A 1 171 ? 4.997 19.104 -15.519 1.00 82.12 171 GLN A O 1
ATOM 1332 N N . ASP A 1 172 ? 6.425 17.862 -16.743 1.00 86.31 172 ASP A N 1
ATOM 1333 C CA . ASP A 1 172 ? 5.828 18.145 -18.049 1.00 86.31 172 ASP A CA 1
ATOM 1334 C C . ASP A 1 172 ? 4.892 17.005 -18.446 1.00 86.31 172 ASP A C 1
ATOM 1336 O O . ASP A 1 172 ? 5.287 16.008 -19.044 1.00 86.31 172 ASP A O 1
ATOM 1340 N N . ARG A 1 173 ? 3.612 17.169 -18.119 1.00 89.31 173 ARG A N 1
ATOM 1341 C CA . ARG A 1 173 ? 2.590 16.134 -18.316 1.00 89.31 173 ARG A CA 1
ATOM 1342 C C . ARG A 1 173 ? 2.256 15.874 -19.788 1.00 89.31 173 ARG A C 1
ATOM 1344 O O . ARG A 1 173 ? 1.621 14.858 -20.066 1.00 89.31 173 ARG A O 1
ATOM 1351 N N . SER A 1 174 ? 2.688 16.734 -20.715 1.00 93.31 174 SER A N 1
ATOM 1352 C CA . SER A 1 174 ? 2.410 16.568 -22.145 1.00 93.31 174 SER A CA 1
ATOM 1353 C C . SER A 1 174 ? 3.099 15.325 -22.714 1.00 93.31 174 SER A C 1
ATOM 1355 O O . SER A 1 174 ? 2.461 14.524 -23.399 1.00 93.31 174 SER A O 1
ATOM 1357 N N . PHE A 1 175 ? 4.366 15.105 -22.350 1.00 93.94 175 PHE A N 1
ATOM 1358 C CA . PHE A 1 175 ? 5.141 13.967 -22.833 1.00 93.94 175 PHE A CA 1
ATOM 1359 C C . PHE A 1 175 ? 4.616 12.619 -22.302 1.00 93.94 175 PHE A C 1
ATOM 1361 O O . PHE A 1 175 ? 4.334 11.746 -23.126 1.00 93.94 175 PHE A O 1
ATOM 1368 N N . PRO A 1 176 ? 4.392 12.420 -20.981 1.00 95.69 176 PRO A N 1
ATOM 1369 C CA . PRO A 1 176 ? 3.733 11.221 -20.475 1.00 95.69 176 PRO A CA 1
ATOM 1370 C C . PRO A 1 176 ? 2.360 10.984 -21.103 1.00 95.69 176 PRO A C 1
ATOM 1372 O O . PRO A 1 176 ? 2.074 9.853 -21.475 1.00 95.69 176 PRO A O 1
ATOM 1375 N N . HIS A 1 177 ? 1.527 12.020 -21.260 1.00 97.25 177 HIS A N 1
ATOM 1376 C CA . HIS A 1 177 ? 0.214 11.873 -21.896 1.00 97.25 177 HIS A CA 1
ATOM 1377 C C . HIS A 1 177 ? 0.336 11.303 -23.313 1.00 97.25 177 HIS A C 1
ATOM 1379 O O . HIS A 1 177 ? -0.250 10.263 -23.610 1.00 97.25 177 HIS A O 1
ATOM 1385 N N . HIS A 1 178 ? 1.145 11.952 -24.156 1.00 97.06 178 HIS A N 1
ATOM 1386 C CA . HIS A 1 178 ? 1.359 11.541 -25.539 1.00 97.06 178 HIS A CA 1
ATOM 1387 C C . HIS A 1 178 ? 1.913 10.115 -25.631 1.00 97.06 178 HIS A C 1
ATOM 1389 O O . HIS A 1 178 ? 1.432 9.311 -26.425 1.00 97.06 178 HIS A O 1
ATOM 1395 N N . GLU A 1 179 ? 2.910 9.773 -24.814 1.00 97.25 179 GLU A N 1
ATOM 1396 C CA . GLU A 1 179 ? 3.540 8.455 -24.887 1.00 97.25 179 GLU A CA 1
ATOM 1397 C C . GLU A 1 179 ? 2.627 7.332 -24.376 1.00 97.25 179 GLU A C 1
ATOM 1399 O O . GLU A 1 179 ? 2.584 6.256 -24.976 1.00 97.25 179 GLU A O 1
ATOM 1404 N N . ILE A 1 180 ? 1.852 7.574 -23.314 1.00 98.38 180 ILE A N 1
ATOM 1405 C CA . ILE A 1 180 ? 0.860 6.609 -22.819 1.00 98.38 180 ILE A CA 1
ATOM 1406 C C . ILE A 1 180 ? -0.228 6.393 -23.873 1.00 98.38 180 ILE A C 1
ATOM 1408 O O . ILE A 1 180 ? -0.582 5.242 -24.138 1.00 98.38 180 ILE A O 1
ATOM 1412 N N . GLN A 1 181 ? -0.708 7.467 -24.508 1.00 98.19 181 GLN A N 1
ATOM 1413 C CA . GLN A 1 181 ? -1.711 7.388 -25.567 1.00 98.19 181 GLN A CA 1
ATOM 1414 C C . GLN A 1 181 ? -1.177 6.631 -26.789 1.00 98.19 181 GLN A C 1
ATOM 1416 O O . GLN A 1 181 ? -1.822 5.693 -27.246 1.00 98.19 181 GLN A O 1
ATOM 1421 N N . ARG A 1 182 ? 0.048 6.933 -27.244 1.00 97.94 182 ARG A N 1
ATOM 1422 C CA . ARG A 1 182 ? 0.719 6.207 -28.338 1.00 97.94 182 ARG A CA 1
ATOM 1423 C C . ARG A 1 182 ? 0.773 4.705 -28.072 1.00 97.94 182 ARG A C 1
ATOM 1425 O O . ARG A 1 182 ? 0.494 3.907 -28.965 1.00 97.94 182 ARG A O 1
ATOM 1432 N N . VAL A 1 183 ? 1.165 4.312 -26.857 1.00 98.38 183 VAL A N 1
ATOM 1433 C CA . VAL A 1 183 ? 1.202 2.897 -26.477 1.00 98.38 183 VAL A CA 1
ATOM 1434 C C . VAL A 1 183 ? -0.209 2.328 -26.471 1.00 98.38 183 VAL A C 1
ATOM 1436 O O . VAL A 1 183 ? -0.424 1.311 -27.121 1.00 98.38 183 VAL A O 1
ATOM 1439 N N . ARG A 1 184 ? -1.170 2.984 -25.808 1.00 98.19 184 ARG A N 1
ATOM 1440 C CA . ARG A 1 184 ? -2.573 2.547 -25.743 1.00 98.19 184 ARG A CA 1
ATOM 1441 C C . ARG A 1 184 ? -3.180 2.332 -27.130 1.00 98.19 184 ARG A C 1
ATOM 1443 O O . ARG A 1 184 ? -3.788 1.284 -27.331 1.00 98.19 184 ARG A O 1
ATOM 1450 N N . ASP A 1 185 ? -2.979 3.251 -28.067 1.00 97.75 185 ASP A N 1
ATOM 1451 C CA . ASP A 1 185 ? -3.517 3.177 -29.433 1.00 97.75 185 ASP A CA 1
ATOM 1452 C C . ASP A 1 185 ? -2.986 1.963 -30.212 1.00 97.75 185 ASP A C 1
ATOM 1454 O O . ASP A 1 185 ? -3.656 1.437 -31.100 1.00 97.75 185 ASP A O 1
ATOM 1458 N N . ALA A 1 186 ? -1.798 1.473 -29.851 1.00 97.31 186 ALA A N 1
ATOM 1459 C CA . ALA A 1 186 ? -1.215 0.264 -30.417 1.00 97.31 186 ALA A CA 1
ATOM 1460 C C . ALA A 1 186 ? -1.659 -1.034 -29.708 1.00 97.31 186 ALA A C 1
ATOM 1462 O O . ALA A 1 186 ? -1.375 -2.122 -30.214 1.00 97.31 186 ALA A O 1
ATOM 1463 N N . LEU A 1 187 ? -2.330 -0.964 -28.548 1.00 97.88 187 LEU A N 1
ATOM 1464 C CA . LEU A 1 187 ? -2.764 -2.148 -27.794 1.00 97.88 187 LEU A CA 1
ATOM 1465 C C . LEU A 1 187 ? -4.201 -2.562 -28.142 1.00 97.88 187 LEU A C 1
ATOM 1467 O O . LEU A 1 187 ? -5.079 -1.712 -28.293 1.00 97.88 187 LEU A O 1
ATOM 1471 N N . PRO A 1 188 ? -4.514 -3.872 -28.113 1.00 96.56 188 PRO A N 1
ATOM 1472 C CA . PRO A 1 188 ? -5.898 -4.326 -28.055 1.00 96.56 188 PRO A CA 1
ATOM 1473 C C . PRO A 1 188 ? -6.645 -3.703 -26.855 1.00 96.56 188 PRO A C 1
ATOM 1475 O O . PRO A 1 188 ? -6.067 -3.610 -25.767 1.00 96.56 188 PRO A O 1
ATOM 1478 N N . PRO A 1 189 ? -7.944 -3.352 -26.975 1.00 92.75 189 PRO A N 1
ATOM 1479 C CA . PRO A 1 189 ? -8.680 -2.644 -25.917 1.00 92.75 189 PRO A CA 1
ATOM 1480 C C . PRO A 1 189 ? -8.720 -3.357 -24.557 1.00 92.75 189 PRO A C 1
ATOM 1482 O O . PRO A 1 189 ? -8.793 -2.720 -23.509 1.00 92.75 189 PRO A O 1
ATOM 1485 N N . HIS A 1 190 ? -8.672 -4.690 -24.561 1.00 92.69 190 HIS A N 1
ATOM 1486 C CA . HIS A 1 190 ? -8.713 -5.509 -23.349 1.00 92.69 190 HIS A CA 1
ATOM 1487 C C . HIS A 1 190 ? -7.342 -5.662 -22.672 1.00 92.69 190 HIS A C 1
ATOM 1489 O O . HIS A 1 190 ? -7.279 -6.104 -21.521 1.00 92.69 190 HIS A O 1
ATOM 1495 N N . LEU A 1 191 ? -6.250 -5.325 -23.369 1.00 97.69 191 LEU A N 1
ATOM 1496 C CA . LEU A 1 191 ? -4.899 -5.538 -22.875 1.00 97.69 191 LEU A CA 1
ATOM 1497 C C . LEU A 1 191 ? -4.522 -4.424 -21.879 1.00 97.69 191 LEU A C 1
ATOM 1499 O O . LEU A 1 191 ? -4.576 -3.235 -22.224 1.00 97.69 191 LEU A O 1
ATOM 1503 N N . PRO A 1 192 ? -4.167 -4.764 -20.629 1.00 98.44 192 PRO A N 1
ATOM 1504 C CA . PRO A 1 192 ? -3.873 -3.761 -19.620 1.00 98.44 192 PRO A CA 1
ATOM 1505 C C . PRO A 1 192 ? -2.543 -3.051 -19.884 1.00 98.44 192 PRO A C 1
ATOM 1507 O O . PRO A 1 192 ? -1.570 -3.668 -20.311 1.00 98.44 192 PRO A O 1
ATOM 1510 N N . LEU A 1 193 ? -2.513 -1.754 -19.578 1.00 98.75 193 LEU A N 1
ATOM 1511 C CA . LEU A 1 193 ? -1.316 -0.912 -19.617 1.00 98.75 193 LEU A CA 1
ATOM 1512 C C . LEU A 1 193 ? -1.000 -0.441 -18.201 1.00 98.75 193 LEU A C 1
ATOM 1514 O O . LEU A 1 193 ? -1.789 0.290 -17.605 1.00 98.75 193 LEU A O 1
ATOM 1518 N N . HIS A 1 194 ? 0.128 -0.867 -17.660 1.00 98.75 194 HIS A N 1
ATOM 1519 C CA . HIS A 1 194 ? 0.685 -0.319 -16.434 1.00 98.75 194 HIS A CA 1
ATOM 1520 C C . HIS A 1 194 ? 1.669 0.802 -16.775 1.00 98.75 194 HIS A C 1
ATOM 1522 O O . HIS A 1 194 ? 2.403 0.686 -17.754 1.00 98.75 194 HIS A O 1
ATOM 1528 N N . VAL A 1 195 ? 1.697 1.875 -15.989 1.00 98.44 195 VAL A N 1
ATOM 1529 C CA . VAL A 1 195 ? 2.634 2.990 -16.180 1.00 98.44 195 VAL A CA 1
ATOM 1530 C C . VAL A 1 195 ? 3.481 3.174 -14.933 1.00 98.44 195 VAL A C 1
ATOM 1532 O O . VAL A 1 195 ? 2.936 3.390 -13.851 1.00 98.44 195 VAL A O 1
ATOM 1535 N N . TYR A 1 196 ? 4.804 3.141 -15.107 1.00 97.38 196 TYR A N 1
ATOM 1536 C CA . TYR A 1 196 ? 5.729 3.189 -13.986 1.00 97.38 196 TYR A CA 1
ATOM 1537 C C . TYR A 1 196 ? 5.978 4.594 -13.439 1.00 97.38 196 TYR A C 1
ATOM 1539 O O . TYR A 1 196 ? 6.306 5.529 -14.179 1.00 97.38 196 TYR A O 1
ATOM 1547 N N . GLY A 1 197 ? 5.956 4.707 -12.113 1.00 94.50 197 GLY A N 1
ATOM 1548 C CA . GLY A 1 197 ? 6.609 5.787 -11.370 1.00 94.50 197 GLY A CA 1
ATOM 1549 C C . GLY A 1 197 ? 5.942 7.164 -11.437 1.00 94.50 197 GLY A C 1
ATOM 1550 O O . GLY A 1 197 ? 6.550 8.146 -11.000 1.00 94.50 197 GLY A O 1
ATOM 1551 N N . LEU A 1 198 ? 4.707 7.269 -11.933 1.00 95.12 198 LEU A N 1
ATOM 1552 C CA . LEU A 1 198 ? 3.929 8.510 -11.909 1.00 95.12 198 LEU A CA 1
ATOM 1553 C C . LEU A 1 198 ? 3.048 8.544 -10.662 1.00 95.12 198 LEU A C 1
ATOM 1555 O O . LEU A 1 198 ? 2.066 7.823 -10.577 1.00 95.12 198 LEU A O 1
ATOM 1559 N N . GLY A 1 199 ? 3.382 9.393 -9.690 1.00 93.00 199 GLY A N 1
ATOM 1560 C CA . GLY A 1 199 ? 2.654 9.402 -8.417 1.00 93.00 199 GLY A CA 1
ATOM 1561 C C . GLY A 1 199 ? 1.975 10.707 -8.032 1.00 93.00 199 GLY A C 1
ATOM 1562 O O . GLY A 1 199 ? 1.067 10.674 -7.219 1.00 93.00 199 GLY A O 1
ATOM 1563 N N . HIS A 1 200 ? 2.332 11.851 -8.620 1.00 94.75 200 HIS A N 1
ATOM 1564 C CA . HIS A 1 200 ? 1.604 13.094 -8.344 1.00 94.75 200 HIS A CA 1
ATOM 1565 C C . HIS A 1 200 ? 0.140 12.978 -8.830 1.00 94.75 200 HIS A C 1
ATOM 1567 O O . HIS A 1 200 ? -0.048 12.522 -9.962 1.00 94.75 200 HIS A O 1
ATOM 1573 N N . PRO A 1 201 ? -0.885 13.448 -8.084 1.00 94.69 201 PRO A N 1
ATOM 1574 C CA . PRO A 1 201 ? -2.302 13.253 -8.424 1.00 94.69 201 PRO A CA 1
ATOM 1575 C C . PRO A 1 201 ? -2.664 13.663 -9.852 1.00 94.69 201 PRO A C 1
ATOM 1577 O O . PRO A 1 201 ? -3.221 12.877 -10.612 1.00 94.69 201 PRO A O 1
ATOM 1580 N N . LEU A 1 202 ? -2.234 14.857 -10.274 1.00 93.69 202 LEU A N 1
ATOM 1581 C CA . LEU A 1 202 ? -2.434 15.325 -11.651 1.00 93.69 202 LEU A CA 1
ATOM 1582 C C . LEU A 1 202 ? -1.735 14.450 -12.707 1.00 93.69 202 LEU A C 1
ATOM 1584 O O . LEU A 1 202 ? -2.250 14.286 -13.810 1.00 93.69 202 LEU A O 1
ATOM 1588 N N . SER A 1 203 ? -0.569 13.878 -12.397 1.00 95.19 203 SER A N 1
ATOM 1589 C CA . SER A 1 203 ? 0.159 13.000 -13.323 1.00 95.19 203 SER A CA 1
ATOM 1590 C C . SER A 1 203 ? -0.501 11.620 -13.410 1.00 95.19 203 SER A C 1
ATOM 1592 O O . SER A 1 203 ? -0.604 11.066 -14.500 1.00 95.19 203 SER A O 1
ATOM 1594 N N . VAL A 1 204 ? -1.030 11.106 -12.295 1.00 96.19 204 VAL A N 1
ATOM 1595 C CA . VAL A 1 204 ? -1.847 9.883 -12.250 1.00 96.19 204 VAL A CA 1
ATOM 1596 C C . VAL A 1 204 ? -3.146 10.067 -13.043 1.00 96.19 204 VAL A C 1
ATOM 1598 O O . VAL A 1 204 ? -3.476 9.233 -13.885 1.00 96.19 204 VAL A O 1
ATOM 1601 N N . GLN A 1 205 ? -3.845 11.192 -12.858 1.00 95.12 205 GLN A N 1
ATOM 1602 C CA . GLN A 1 205 ? -5.037 11.537 -13.639 1.00 95.12 205 GLN A CA 1
ATOM 1603 C C . GLN A 1 205 ? -4.720 11.631 -15.137 1.00 95.12 205 GLN A C 1
ATOM 1605 O O . GLN A 1 205 ? -5.454 11.081 -15.955 1.00 95.12 205 GLN A O 1
ATOM 1610 N N . THR A 1 206 ? -3.606 12.280 -15.491 1.00 95.38 206 THR A N 1
ATOM 1611 C CA . THR A 1 206 ? -3.137 12.380 -16.882 1.00 95.38 206 THR A CA 1
ATOM 1612 C C . THR A 1 206 ? -2.886 10.997 -17.484 1.00 95.38 206 THR A C 1
ATOM 1614 O O . THR A 1 206 ? -3.288 10.742 -18.617 1.00 95.38 206 THR A O 1
ATOM 1617 N N . ALA A 1 207 ? -2.260 10.093 -16.725 1.00 97.56 207 ALA A N 1
ATOM 1618 C CA . ALA A 1 207 ? -1.984 8.734 -17.172 1.00 97.56 207 ALA A CA 1
ATOM 1619 C C . ALA A 1 207 ? -3.270 7.933 -17.418 1.00 97.56 207 ALA A C 1
ATOM 1621 O O . ALA A 1 207 ? -3.397 7.280 -18.455 1.00 97.56 207 ALA A O 1
ATOM 1622 N N . PHE A 1 208 ? -4.248 8.009 -16.511 1.00 97.75 208 PHE A N 1
ATOM 1623 C CA . PHE A 1 208 ? -5.541 7.348 -16.708 1.00 97.75 208 PHE A CA 1
ATOM 1624 C C . PHE A 1 208 ? -6.323 7.939 -17.883 1.00 97.75 208 PHE A C 1
ATOM 1626 O O . PHE A 1 208 ? -6.871 7.178 -18.678 1.00 97.75 208 PHE A O 1
ATOM 1633 N N . ALA A 1 209 ? -6.318 9.265 -18.049 1.00 97.12 209 ALA A N 1
ATOM 1634 C CA . ALA A 1 209 ? -6.945 9.928 -19.192 1.00 97.12 209 ALA A CA 1
ATOM 1635 C C . ALA A 1 209 ? -6.316 9.509 -20.534 1.00 97.12 209 ALA A C 1
ATOM 1637 O O . ALA A 1 209 ? -7.025 9.391 -21.528 1.00 97.12 209 ALA A O 1
ATOM 1638 N N . ALA A 1 210 ? -5.010 9.226 -20.551 1.00 97.81 210 ALA A N 1
ATOM 1639 C CA . ALA A 1 210 ? -4.295 8.706 -21.718 1.00 97.81 210 ALA A CA 1
ATOM 1640 C C . ALA A 1 210 ? -4.481 7.187 -21.945 1.00 97.81 210 ALA A C 1
ATOM 1642 O O . ALA A 1 210 ? -3.969 6.639 -22.918 1.00 97.81 210 ALA A O 1
ATOM 1643 N N . GLY A 1 211 ? -5.203 6.484 -21.063 1.00 97.62 211 GLY A N 1
ATOM 1644 C CA . GLY A 1 211 ? -5.538 5.066 -21.230 1.00 97.62 211 GLY A CA 1
ATOM 1645 C C . GLY A 1 211 ? -4.673 4.077 -20.441 1.00 97.62 211 GLY A C 1
ATOM 1646 O O . GLY A 1 211 ? -4.672 2.874 -20.746 1.00 97.62 211 GLY A O 1
ATOM 1647 N N . ALA A 1 212 ? -3.955 4.533 -19.411 1.00 98.38 212 ALA A N 1
ATOM 1648 C CA . ALA A 1 212 ? -3.373 3.630 -18.422 1.00 98.38 212 ALA A CA 1
ATOM 1649 C C . ALA A 1 212 ? -4.476 2.828 -17.705 1.00 98.38 212 ALA A C 1
ATOM 1651 O O . ALA A 1 212 ? -5.566 3.317 -17.422 1.00 98.38 212 ALA A O 1
ATOM 1652 N N . THR A 1 213 ? -4.195 1.566 -17.404 1.00 98.50 213 THR A N 1
ATOM 1653 C CA . THR A 1 213 ? -5.055 0.689 -16.595 1.00 98.50 213 THR A CA 1
ATOM 1654 C C . THR A 1 213 ? -4.673 0.748 -15.120 1.00 98.50 213 THR A C 1
ATOM 1656 O O . THR A 1 213 ? -5.540 0.716 -14.246 1.00 98.50 213 THR A O 1
ATOM 1659 N N . SER A 1 214 ? -3.376 0.842 -14.842 1.00 98.56 214 SER A N 1
ATOM 1660 C CA . SER A 1 214 ? -2.831 1.025 -13.502 1.00 98.56 214 SER A CA 1
ATOM 1661 C C . SER A 1 214 ? -1.559 1.863 -13.551 1.00 98.56 214 SER A C 1
ATOM 1663 O O . SER A 1 214 ? -0.914 1.971 -14.593 1.00 98.56 214 SER A O 1
ATOM 1665 N N . VAL A 1 215 ? -1.217 2.464 -12.419 1.00 98.31 215 VAL A N 1
ATOM 1666 C CA . VAL A 1 215 ? -0.041 3.325 -12.255 1.00 98.31 215 VAL A CA 1
ATOM 1667 C C . VAL A 1 215 ? 0.549 3.049 -10.879 1.00 98.31 215 VAL A C 1
ATOM 1669 O O . VAL A 1 215 ? -0.224 2.824 -9.949 1.00 98.31 215 VAL A O 1
ATOM 1672 N N . ASP A 1 216 ? 1.866 3.058 -10.722 1.00 98.06 216 ASP A N 1
ATOM 1673 C CA . ASP A 1 216 ? 2.514 2.953 -9.411 1.00 98.06 216 ASP A CA 1
ATOM 1674 C C . ASP A 1 216 ? 3.370 4.178 -9.075 1.00 98.06 216 ASP A C 1
ATOM 1676 O O . ASP A 1 216 ? 3.793 4.949 -9.943 1.00 98.06 216 ASP A O 1
ATOM 1680 N N . SER A 1 217 ? 3.643 4.351 -7.783 1.00 96.75 217 SER A N 1
ATOM 1681 C CA . SER A 1 217 ? 4.704 5.231 -7.308 1.00 96.75 217 SER A CA 1
ATOM 1682 C C . SER A 1 217 ? 4.944 5.066 -5.810 1.00 96.75 217 SER A C 1
ATOM 1684 O O . SER A 1 217 ? 4.017 4.806 -5.043 1.00 96.75 217 SER A O 1
ATOM 1686 N N . SER A 1 218 ? 6.173 5.356 -5.376 1.00 95.50 218 SER A N 1
ATOM 1687 C CA . SER A 1 218 ? 6.502 5.630 -3.968 1.00 95.50 218 SER A CA 1
ATOM 1688 C C . SER A 1 218 ? 6.469 7.125 -3.622 1.00 95.50 218 SER A C 1
ATOM 1690 O O . SER A 1 218 ? 6.880 7.527 -2.532 1.00 95.50 218 SER A O 1
ATOM 1692 N N . SER A 1 219 ? 6.025 7.999 -4.539 1.00 95.19 219 SER A N 1
ATOM 1693 C CA . SER A 1 219 ? 5.992 9.439 -4.265 1.00 95.19 219 SER A CA 1
ATOM 1694 C C . SER A 1 219 ? 5.108 9.849 -3.082 1.00 95.19 219 SER A C 1
ATOM 1696 O O . SER A 1 219 ? 5.553 10.755 -2.384 1.00 95.19 219 SER A O 1
ATOM 1698 N N . PRO A 1 220 ? 3.941 9.227 -2.784 1.00 94.88 220 PRO A N 1
ATOM 1699 C CA . PRO A 1 220 ? 3.176 9.582 -1.584 1.00 94.88 220 PRO A CA 1
ATOM 1700 C C . PRO A 1 220 ? 4.020 9.527 -0.303 1.00 94.88 220 PRO A C 1
ATOM 1702 O O . PRO A 1 220 ? 3.990 10.452 0.512 1.00 94.88 220 PRO A O 1
ATOM 1705 N N . GLN A 1 221 ? 4.833 8.477 -0.168 1.00 95.00 221 GLN A N 1
ATOM 1706 C CA . GLN A 1 221 ? 5.723 8.256 0.968 1.00 95.00 221 GLN A CA 1
ATOM 1707 C C . GLN A 1 221 ? 6.947 9.172 0.910 1.00 95.00 221 GLN A C 1
ATOM 1709 O O . GLN A 1 221 ? 7.289 9.803 1.908 1.00 95.00 221 GLN A O 1
ATOM 1714 N N . ARG A 1 222 ? 7.596 9.311 -0.257 1.00 95.06 222 ARG A N 1
ATOM 1715 C CA . ARG A 1 222 ? 8.771 10.195 -0.404 1.00 95.06 222 ARG A CA 1
ATOM 1716 C C . ARG A 1 222 ? 8.435 11.659 -0.120 1.00 95.06 222 ARG A C 1
ATOM 1718 O O . ARG A 1 222 ? 9.209 12.337 0.548 1.00 95.06 222 ARG A O 1
ATOM 1725 N N . THR A 1 223 ? 7.287 12.137 -0.598 1.00 95.00 223 THR A N 1
ATOM 1726 C CA . THR A 1 223 ? 6.802 13.501 -0.344 1.00 95.00 223 THR A CA 1
ATOM 1727 C C . THR A 1 223 ? 6.534 13.713 1.149 1.00 95.00 223 THR A C 1
ATOM 1729 O O . THR A 1 223 ? 6.952 14.728 1.701 1.00 95.00 223 THR A O 1
ATOM 1732 N N . ALA A 1 224 ? 5.966 12.718 1.833 1.00 93.25 224 ALA A N 1
ATOM 1733 C CA . ALA A 1 224 ? 5.754 12.759 3.277 1.00 93.25 224 ALA A CA 1
ATOM 1734 C C . ALA A 1 224 ? 7.056 12.734 4.096 1.00 93.25 224 ALA A C 1
ATOM 1736 O O . ALA A 1 224 ? 7.180 13.458 5.082 1.00 93.25 224 ALA A O 1
ATOM 1737 N N . VAL A 1 225 ? 8.060 11.954 3.675 1.00 94.44 225 VAL A N 1
ATOM 1738 C CA . VAL A 1 225 ? 9.406 11.969 4.282 1.00 94.44 225 VAL A CA 1
ATOM 1739 C C . VAL A 1 225 ? 10.059 13.343 4.142 1.00 94.44 225 VAL A C 1
ATOM 1741 O O . VAL A 1 225 ? 10.727 13.792 5.071 1.00 94.44 225 VAL A O 1
ATOM 1744 N N . ALA A 1 226 ? 9.824 14.025 3.019 1.00 94.62 226 ALA A N 1
ATOM 1745 C CA . ALA A 1 226 ? 10.243 15.405 2.801 1.00 94.62 226 ALA A CA 1
ATOM 1746 C C . ALA A 1 226 ? 9.381 16.435 3.558 1.00 94.62 226 ALA A C 1
ATOM 1748 O O . ALA A 1 226 ? 9.567 17.631 3.356 1.00 94.62 226 ALA A O 1
ATOM 1749 N N . GLY A 1 227 ? 8.427 16.004 4.388 1.00 92.44 227 GLY A N 1
ATOM 1750 C CA . GLY A 1 227 ? 7.595 16.888 5.200 1.00 92.44 227 GLY A CA 1
ATOM 1751 C C . GLY A 1 227 ? 6.439 17.546 4.469 1.00 92.44 227 GLY A C 1
ATOM 1752 O O . GLY A 1 227 ? 5.894 18.513 4.979 1.00 92.44 227 GLY A O 1
ATOM 1753 N N . HIS A 1 228 ? 6.039 17.040 3.305 1.00 94.62 228 HIS A N 1
ATOM 1754 C CA . HIS A 1 228 ? 4.975 17.637 2.505 1.00 94.62 228 HIS A CA 1
ATOM 1755 C C . HIS A 1 228 ? 3.765 16.704 2.361 1.00 94.62 228 HIS A C 1
ATOM 1757 O O . HIS A 1 228 ? 3.903 15.479 2.268 1.00 94.62 228 HIS A O 1
ATOM 1763 N N . ALA A 1 229 ? 2.580 17.301 2.251 1.00 91.12 229 ALA A N 1
ATOM 1764 C CA . ALA A 1 229 ? 1.403 16.669 1.674 1.00 91.12 229 ALA A CA 1
ATOM 1765 C C . ALA A 1 229 ? 0.888 17.468 0.466 1.00 91.12 229 ALA A C 1
ATOM 1767 O O . ALA A 1 229 ? 1.089 18.678 0.358 1.00 91.12 229 ALA A O 1
ATOM 1768 N N . TRP A 1 230 ? 0.232 16.790 -0.474 1.00 90.56 230 TRP A N 1
ATOM 1769 C CA . TRP A 1 230 ? -0.273 17.401 -1.711 1.00 90.56 230 TRP A CA 1
ATOM 1770 C C . TRP A 1 230 ? -1.494 18.302 -1.514 1.00 90.56 230 TRP A C 1
ATOM 1772 O O . TRP A 1 230 ? -1.919 18.961 -2.455 1.00 90.56 230 TRP A O 1
ATOM 1782 N N . ASP A 1 231 ? -2.054 18.347 -0.307 1.00 84.69 231 ASP A N 1
ATOM 1783 C CA . ASP A 1 231 ? -3.066 19.329 0.095 1.00 84.69 231 ASP A CA 1
ATOM 1784 C C . ASP A 1 231 ? -2.462 20.703 0.459 1.00 84.69 231 ASP A C 1
ATOM 1786 O O . ASP A 1 231 ? -3.198 21.634 0.776 1.00 84.69 231 ASP A O 1
ATOM 1790 N N . GLY A 1 232 ? -1.132 20.840 0.393 1.00 88.31 232 GLY A N 1
ATOM 1791 C CA . GLY A 1 232 ? -0.396 22.059 0.731 1.00 88.31 232 GLY A CA 1
ATOM 1792 C C . GLY A 1 232 ? 0.211 22.057 2.136 1.00 88.31 232 GLY A C 1
ATOM 1793 O O . GLY A 1 232 ? 0.964 22.975 2.462 1.00 88.31 232 GLY A O 1
ATOM 1794 N N . THR A 1 233 ? -0.058 21.039 2.962 1.00 86.00 233 THR A N 1
ATOM 1795 C CA . THR A 1 233 ? 0.546 20.919 4.298 1.00 86.00 233 THR A CA 1
ATOM 1796 C C . THR A 1 233 ? 2.063 20.748 4.192 1.00 86.00 233 THR A C 1
ATOM 1798 O O . THR A 1 233 ? 2.549 19.911 3.427 1.00 86.00 233 THR A O 1
ATOM 1801 N N . HIS A 1 234 ? 2.817 21.495 5.004 1.00 92.69 234 HIS A N 1
ATOM 1802 C CA . HIS A 1 234 ? 4.268 21.362 5.112 1.00 92.69 234 HIS A CA 1
ATOM 1803 C C . HIS A 1 234 ? 4.738 21.425 6.570 1.00 92.69 234 HIS A C 1
ATOM 1805 O O . HIS A 1 234 ? 4.444 22.375 7.297 1.00 92.69 234 HIS A O 1
ATOM 1811 N N . TRP A 1 235 ? 5.526 20.431 6.968 1.00 87.19 235 TRP A N 1
ATOM 1812 C CA . TRP A 1 235 ? 6.196 20.331 8.257 1.00 87.19 235 TRP A CA 1
ATOM 1813 C C . TRP A 1 235 ? 7.707 20.205 8.020 1.00 87.19 235 TRP A C 1
ATOM 1815 O O . TRP A 1 235 ? 8.139 19.187 7.490 1.00 87.19 235 TRP A O 1
ATOM 1825 N N . PRO A 1 236 ? 8.537 21.194 8.410 1.00 88.81 236 PRO A N 1
ATOM 1826 C CA . PRO A 1 236 ? 9.970 21.204 8.083 1.00 88.81 236 PRO A CA 1
ATOM 1827 C C . PRO A 1 236 ? 10.788 20.064 8.707 1.00 88.81 236 PRO A C 1
ATOM 1829 O O . PRO A 1 236 ? 11.875 19.732 8.238 1.00 88.81 236 PRO A O 1
ATOM 1832 N N . SER A 1 237 ? 10.325 19.493 9.818 1.00 90.56 237 SER A N 1
ATOM 1833 C CA . SER A 1 237 ? 11.037 18.441 10.555 1.00 90.56 237 SER A CA 1
ATOM 1834 C C . SER A 1 237 ? 10.041 17.481 11.200 1.00 90.56 237 SER A C 1
ATOM 1836 O O . SER A 1 237 ? 9.926 17.445 12.424 1.00 90.56 237 SER A O 1
ATOM 1838 N N . PRO A 1 238 ? 9.294 16.718 10.381 1.00 85.50 238 PRO A N 1
ATOM 1839 C CA . PRO A 1 238 ? 8.223 15.877 10.877 1.00 85.50 238 PRO A CA 1
ATOM 1840 C C . PRO A 1 238 ? 8.812 14.667 11.607 1.00 85.50 238 PRO A C 1
ATOM 1842 O O . PRO A 1 238 ? 9.714 13.976 11.103 1.00 85.50 238 PRO A O 1
ATOM 1845 N N . SER A 1 239 ? 8.255 14.387 12.776 1.00 83.56 239 SER A N 1
ATOM 1846 C CA . SER A 1 239 ? 8.394 13.133 13.508 1.00 83.56 239 SER A CA 1
ATOM 1847 C C . SER A 1 239 ? 7.911 11.937 12.676 1.00 83.56 239 SER A C 1
ATOM 1849 O O . SER A 1 239 ? 7.262 12.082 11.638 1.00 83.56 239 SER A O 1
ATOM 1851 N N . ALA A 1 240 ? 8.201 10.716 13.130 1.00 82.62 240 ALA A N 1
ATOM 1852 C CA . ALA A 1 240 ? 7.737 9.503 12.453 1.00 82.62 240 ALA A CA 1
ATOM 1853 C C . ALA A 1 240 ? 6.199 9.443 12.329 1.00 82.62 240 ALA A C 1
ATOM 1855 O O . ALA A 1 240 ? 5.682 9.069 11.278 1.00 82.62 240 ALA A O 1
ATOM 1856 N N . ALA A 1 241 ? 5.477 9.882 13.365 1.00 76.00 241 ALA A N 1
ATOM 1857 C CA . ALA A 1 241 ? 4.015 9.948 13.374 1.00 76.00 241 ALA A CA 1
ATOM 1858 C C . ALA A 1 241 ? 3.476 10.976 12.364 1.00 76.00 241 ALA A C 1
ATOM 1860 O O . ALA A 1 241 ? 2.537 10.703 11.620 1.00 76.00 241 ALA A O 1
ATOM 1861 N N . GLU A 1 242 ? 4.112 12.143 12.290 1.00 80.62 242 GLU A N 1
ATOM 1862 C CA . GLU A 1 242 ? 3.762 13.186 11.326 1.00 80.62 242 GLU A CA 1
ATOM 1863 C C . GLU A 1 242 ? 4.029 12.736 9.884 1.00 80.62 242 GLU A C 1
ATOM 1865 O O . GLU A 1 242 ? 3.179 12.919 9.017 1.00 80.62 242 GLU A O 1
ATOM 1870 N N . ARG A 1 243 ? 5.149 12.054 9.611 1.00 87.00 243 ARG A N 1
ATOM 1871 C CA . ARG A 1 243 ? 5.417 11.470 8.280 1.00 87.00 243 ARG A CA 1
ATOM 1872 C C . ARG A 1 243 ? 4.368 10.439 7.887 1.00 87.00 243 ARG A C 1
ATOM 1874 O O . ARG A 1 243 ? 3.945 10.415 6.736 1.00 87.00 243 ARG A O 1
ATOM 1881 N N . LEU A 1 244 ? 3.941 9.603 8.831 1.00 84.75 244 LEU A N 1
ATOM 1882 C CA . LEU A 1 244 ? 2.850 8.665 8.605 1.00 84.75 244 LEU A CA 1
ATOM 1883 C C . LEU A 1 244 ? 1.560 9.407 8.231 1.00 84.75 244 LEU A C 1
ATOM 1885 O O . LEU A 1 244 ? 0.956 9.078 7.214 1.00 84.75 244 LEU A O 1
ATOM 1889 N N . SER A 1 245 ? 1.185 10.437 8.991 1.00 80.19 245 SER A N 1
ATOM 1890 C CA . SER A 1 245 ? -0.001 11.259 8.713 1.00 80.19 245 SER A CA 1
ATOM 1891 C C . SER A 1 245 ? 0.066 11.939 7.336 1.00 80.19 245 SER A C 1
ATOM 1893 O O . SER A 1 245 ? -0.869 11.821 6.544 1.00 80.19 245 SER A O 1
ATOM 1895 N N . LEU A 1 246 ? 1.198 12.559 6.979 1.00 85.56 246 LEU A N 1
ATOM 1896 C CA . LEU A 1 246 ? 1.405 13.153 5.649 1.00 85.56 246 LEU A CA 1
ATOM 1897 C C . LEU A 1 246 ? 1.300 12.109 4.528 1.00 85.56 246 LEU A C 1
ATOM 1899 O O . LEU A 1 246 ? 0.695 12.368 3.487 1.00 85.56 246 LEU A O 1
ATOM 1903 N N . ALA A 1 247 ? 1.859 10.912 4.728 1.00 90.94 247 ALA A N 1
ATOM 1904 C CA . ALA A 1 247 ? 1.810 9.850 3.727 1.00 90.94 247 ALA A CA 1
ATOM 1905 C C . ALA A 1 247 ? 0.387 9.319 3.525 1.00 90.94 247 ALA A C 1
ATOM 1907 O O . ALA A 1 247 ? -0.006 9.057 2.388 1.00 90.94 247 ALA A O 1
ATOM 1908 N N . GLN A 1 248 ? -0.396 9.209 4.603 1.00 86.88 248 GLN A N 1
ATOM 1909 C CA . GLN A 1 248 ? -1.818 8.872 4.530 1.00 86.88 248 GLN A CA 1
ATOM 1910 C C . GLN A 1 248 ? -2.588 9.911 3.706 1.00 86.88 248 GLN A C 1
ATOM 1912 O O . GLN A 1 248 ? -3.258 9.530 2.748 1.00 86.88 248 GLN A O 1
ATOM 1917 N N . ARG A 1 249 ? -2.405 11.210 3.989 1.00 85.94 249 ARG A N 1
ATOM 1918 C CA . ARG A 1 249 ? -3.033 12.309 3.225 1.00 85.94 249 ARG A CA 1
ATOM 1919 C C . ARG A 1 249 ? -2.674 12.266 1.738 1.00 85.94 249 ARG A C 1
ATOM 1921 O O . ARG A 1 249 ? -3.527 12.500 0.886 1.00 85.94 249 ARG A O 1
ATOM 1928 N N . ASN A 1 250 ? -1.427 11.932 1.405 1.00 92.94 250 ASN A N 1
ATOM 1929 C CA . ASN A 1 250 ? -1.006 11.782 0.009 1.00 92.94 250 ASN A CA 1
ATOM 1930 C C . ASN A 1 250 ? -1.667 10.572 -0.665 1.00 92.94 250 ASN A C 1
ATOM 1932 O O . ASN A 1 250 ? -2.156 10.681 -1.789 1.00 92.94 250 ASN A O 1
ATOM 1936 N N . LEU A 1 251 ? -1.711 9.423 0.016 1.00 91.88 251 LEU A N 1
ATOM 1937 C CA . LEU A 1 251 ? -2.385 8.226 -0.493 1.00 91.88 251 LEU A CA 1
ATOM 1938 C C . LEU A 1 251 ? -3.895 8.435 -0.651 1.00 91.88 251 LEU A C 1
ATOM 1940 O O . LEU A 1 251 ? -4.475 7.887 -1.586 1.00 91.88 251 LEU A O 1
ATOM 1944 N N . ASP A 1 252 ? -4.521 9.254 0.196 1.00 86.94 252 ASP A N 1
ATOM 1945 C CA . ASP A 1 252 ? -5.947 9.584 0.111 1.00 86.94 252 ASP A CA 1
ATOM 1946 C C . ASP A 1 252 ? -6.348 10.241 -1.208 1.00 86.94 252 ASP A C 1
ATOM 1948 O O . ASP A 1 252 ? -7.477 10.053 -1.657 1.00 86.94 252 ASP A O 1
ATOM 1952 N N . GLN A 1 253 ? -5.426 10.948 -1.862 1.00 90.81 253 GLN A N 1
ATOM 1953 C CA . GLN A 1 253 ? -5.683 11.561 -3.166 1.00 90.81 253 GLN A CA 1
ATOM 1954 C C . GLN A 1 253 ? -5.610 10.570 -4.339 1.00 90.81 253 GLN A C 1
ATOM 1956 O O . GLN A 1 253 ? -6.015 10.914 -5.449 1.00 90.81 253 GLN A O 1
ATOM 1961 N N . LEU A 1 254 ? -5.071 9.364 -4.125 1.00 93.94 254 LEU A N 1
ATOM 1962 C CA . LEU A 1 254 ? -4.804 8.385 -5.189 1.00 93.94 254 LEU A CA 1
ATOM 1963 C C . LEU A 1 254 ? -5.575 7.078 -5.031 1.00 93.94 254 LEU A C 1
ATOM 1965 O O . LEU A 1 254 ? -5.892 6.416 -6.021 1.00 93.94 254 LEU A O 1
ATOM 1969 N N . LEU A 1 255 ? -5.814 6.668 -3.789 1.00 90.31 255 LEU A N 1
ATOM 1970 C CA . LEU A 1 255 ? -6.536 5.449 -3.477 1.00 90.31 255 LEU A CA 1
ATOM 1971 C C . LEU A 1 255 ? -8.044 5.699 -3.523 1.00 90.31 255 LEU A C 1
ATOM 1973 O O . LEU A 1 255 ? -8.491 6.821 -3.276 1.00 90.31 255 LEU A O 1
ATOM 1977 N N . PRO A 1 256 ? -8.850 4.648 -3.766 1.00 85.12 256 PRO A N 1
ATOM 1978 C CA . PRO A 1 256 ? -10.286 4.726 -3.555 1.00 85.12 256 PRO A CA 1
ATOM 1979 C C . PRO A 1 256 ? -10.603 5.351 -2.189 1.00 85.12 256 PRO A C 1
ATOM 1981 O O . PRO A 1 256 ? -9.855 5.127 -1.218 1.00 85.12 256 PRO A O 1
ATOM 1984 N N . PRO A 1 257 ? -11.683 6.148 -2.098 1.00 69.44 257 PRO A N 1
ATOM 1985 C CA . PRO A 1 257 ? -12.064 6.757 -0.838 1.00 69.44 257 PRO A CA 1
ATOM 1986 C C . PRO A 1 257 ? -12.231 5.656 0.205 1.00 69.44 257 PRO A C 1
ATOM 1988 O O . PRO A 1 257 ? -12.825 4.609 -0.063 1.00 69.44 257 PRO A O 1
ATOM 1991 N N . SER A 1 258 ? -11.690 5.898 1.396 1.00 60.91 258 SER A N 1
ATOM 1992 C CA . SER A 1 258 ? -12.053 5.084 2.551 1.00 60.91 258 SER A CA 1
ATOM 1993 C C . SER A 1 258 ? -13.582 5.139 2.717 1.00 60.91 258 SER A C 1
ATOM 1995 O O . SER A 1 258 ? -14.163 6.197 2.432 1.00 60.91 258 SER A O 1
ATOM 1997 N N . PRO A 1 259 ? -14.261 4.052 3.136 1.00 54.31 259 PRO A N 1
ATOM 1998 C CA . PRO A 1 259 ? -15.680 4.116 3.479 1.00 54.31 259 PRO A CA 1
ATOM 1999 C C . PRO A 1 259 ? -15.955 5.351 4.344 1.00 54.31 259 PRO A C 1
ATOM 2001 O O . PRO A 1 259 ? -15.183 5.663 5.251 1.00 54.31 259 PRO A O 1
ATOM 2004 N N . ALA A 1 260 ? -17.017 6.089 3.995 1.00 44.75 260 ALA A N 1
ATOM 2005 C CA . ALA A 1 260 ? -17.265 7.431 4.509 1.00 44.75 260 ALA A CA 1
ATOM 2006 C C . ALA A 1 260 ? -17.091 7.493 6.032 1.00 44.75 260 ALA A C 1
ATOM 2008 O O . ALA A 1 260 ? -17.790 6.820 6.796 1.00 44.75 260 ALA A O 1
ATOM 2009 N N . ARG A 1 261 ? -16.135 8.323 6.455 1.00 56.22 261 ARG A N 1
ATOM 2010 C CA . ARG A 1 261 ? -15.853 8.608 7.855 1.00 56.22 261 ARG A CA 1
ATOM 2011 C C . ARG A 1 261 ? -17.119 9.133 8.530 1.00 56.22 261 ARG A C 1
ATOM 2013 O O . ARG A 1 261 ? -17.705 10.119 8.088 1.00 56.22 261 ARG A O 1
ATOM 2020 N N . GLY A 1 262 ? -17.516 8.505 9.634 1.00 57.62 262 GLY A N 1
ATOM 2021 C CA . GLY A 1 262 ? -18.475 9.128 10.541 1.00 57.62 262 GLY A CA 1
ATOM 2022 C C . GLY A 1 262 ? -17.818 10.313 11.264 1.00 57.62 262 GLY A C 1
ATOM 2023 O O . GLY A 1 262 ? -16.638 10.219 11.595 1.00 57.62 262 GLY A O 1
ATOM 2024 N N . PRO A 1 263 ? -18.534 11.414 11.536 1.00 67.31 263 PRO A N 1
ATOM 2025 C CA . PRO A 1 263 ? -18.026 12.462 12.418 1.00 67.31 263 PRO A CA 1
ATOM 2026 C C . PRO A 1 263 ? -17.605 11.879 13.775 1.00 67.31 263 PRO A C 1
ATOM 2028 O O . PRO A 1 263 ? -18.119 10.831 14.188 1.00 67.31 263 PRO A O 1
ATOM 2031 N N . ASN A 1 264 ? -16.710 12.570 14.482 1.00 76.88 264 ASN A N 1
ATOM 2032 C CA . ASN A 1 264 ? -16.537 12.304 15.906 1.00 76.88 264 ASN A CA 1
ATOM 2033 C C . ASN A 1 264 ? -17.888 12.595 16.583 1.00 76.88 264 ASN A C 1
ATOM 2035 O O . ASN A 1 264 ? -18.601 13.529 16.215 1.00 76.88 264 ASN A O 1
ATOM 2039 N N . GLN A 1 265 ? -18.307 11.757 17.519 1.00 79.50 265 GLN A N 1
ATOM 2040 C CA . GLN A 1 265 ? -19.638 11.841 18.117 1.00 79.50 265 GLN A CA 1
ATOM 2041 C C . GLN A 1 265 ? -19.500 11.877 19.627 1.00 79.50 265 GLN A C 1
ATOM 2043 O O . GLN A 1 265 ? -18.995 10.928 20.223 1.00 79.50 265 GLN A O 1
ATOM 2048 N N . LEU A 1 266 ? -19.982 12.955 20.240 1.00 83.56 266 LEU A N 1
ATOM 2049 C CA . LEU A 1 266 ? -20.168 13.037 21.683 1.00 83.56 266 LEU A CA 1
ATOM 2050 C C . LEU A 1 266 ? -21.653 12.777 21.965 1.00 83.56 266 LEU A C 1
ATOM 2052 O O . LEU A 1 266 ? -22.504 13.558 21.536 1.00 83.56 266 LEU A O 1
ATOM 2056 N N . LEU A 1 267 ? -21.962 11.669 22.646 1.00 82.06 267 LEU A N 1
ATOM 2057 C CA . LEU A 1 267 ? -23.336 11.335 23.048 1.00 82.06 267 LEU A CA 1
ATOM 2058 C C . LEU A 1 267 ? -23.531 11.715 24.513 1.00 82.06 267 LEU A C 1
ATOM 2060 O O . LEU A 1 267 ? -22.929 11.084 25.386 1.00 82.06 267 LEU A O 1
ATOM 2064 N N . THR A 1 268 ? -24.389 12.692 24.795 1.00 80.38 268 THR A N 1
ATOM 2065 C CA . THR A 1 268 ? -24.633 13.188 26.161 1.00 80.38 268 THR A CA 1
ATOM 2066 C C . THR A 1 268 ? -25.987 12.737 26.697 1.00 80.38 268 THR A C 1
ATOM 2068 O O . THR A 1 268 ? -26.782 13.548 27.163 1.00 80.38 268 THR A O 1
ATOM 2071 N N . TRP A 1 269 ? -26.276 11.439 26.624 1.00 79.88 269 TRP A N 1
ATOM 2072 C CA . TRP A 1 269 ? -27.543 10.900 27.120 1.00 79.88 269 TRP A CA 1
ATOM 2073 C C . TRP A 1 269 ? -27.439 10.383 28.565 1.00 79.88 269 TRP A C 1
ATOM 2075 O O . TRP A 1 269 ? -26.393 9.842 28.933 1.00 79.88 269 TRP A O 1
ATOM 2085 N N . PRO A 1 270 ? -28.511 10.440 29.380 1.00 75.25 270 PRO A N 1
ATOM 2086 C CA . PRO A 1 270 ? -28.530 9.870 30.733 1.00 75.25 270 PRO A CA 1
ATOM 2087 C C . PRO A 1 270 ? -28.179 8.372 30.794 1.00 75.25 270 PRO A C 1
ATOM 2089 O O . PRO A 1 270 ? -28.129 7.661 29.792 1.00 75.25 270 PRO A O 1
ATOM 2092 N N . THR A 1 271 ? -27.890 7.842 31.980 1.00 74.81 271 THR A N 1
ATOM 2093 C CA . THR A 1 271 ? -27.691 6.389 32.141 1.00 74.81 271 THR A CA 1
ATOM 2094 C C . THR A 1 271 ? -28.997 5.641 31.845 1.00 74.81 271 THR A C 1
ATOM 2096 O O . THR A 1 271 ? -30.071 6.106 32.211 1.00 74.81 271 THR A O 1
ATOM 2099 N N . GLY A 1 272 ? -28.915 4.492 31.166 1.00 70.06 272 GLY A N 1
ATOM 2100 C CA . GLY A 1 272 ? -30.085 3.665 30.833 1.00 70.06 272 GLY A CA 1
ATOM 2101 C C . GLY A 1 272 ? -30.804 4.012 29.521 1.00 70.06 272 GLY A C 1
ATOM 2102 O O . GLY A 1 272 ? -31.721 3.297 29.138 1.00 70.06 272 GLY A O 1
ATOM 2103 N N . THR A 1 273 ? -30.371 5.035 28.779 1.00 72.81 273 THR A N 1
ATOM 2104 C CA . THR A 1 273 ? -31.048 5.512 27.550 1.00 72.81 273 THR A CA 1
ATOM 2105 C C . THR A 1 273 ? -30.483 4.941 26.240 1.00 72.81 273 THR A C 1
ATOM 2107 O O . THR A 1 273 ? -30.736 5.470 25.163 1.00 72.81 273 THR A O 1
ATOM 2110 N N . GLY A 1 274 ? -29.703 3.854 26.298 1.00 76.88 274 GLY A N 1
ATOM 2111 C CA . GLY A 1 274 ? -29.256 3.143 25.088 1.00 76.88 274 GLY A CA 1
ATOM 2112 C C . GLY A 1 274 ? -27.913 3.585 24.487 1.00 76.88 274 GLY A C 1
ATOM 2113 O O . GLY A 1 274 ? -27.614 3.233 23.345 1.00 76.88 274 GLY A O 1
ATOM 2114 N N . LYS A 1 275 ? -27.051 4.283 25.244 1.00 83.50 275 LYS A N 1
ATOM 2115 C CA . LYS A 1 275 ? -25.659 4.589 24.832 1.00 83.50 275 LYS A CA 1
ATOM 2116 C C . LYS A 1 275 ? -24.879 3.341 24.416 1.00 83.50 275 LYS A C 1
ATOM 2118 O O . LYS A 1 275 ? -24.296 3.308 23.335 1.00 83.50 275 LYS A O 1
ATOM 2123 N N . THR A 1 276 ? -24.935 2.290 25.235 1.00 84.88 276 THR A N 1
ATOM 2124 C CA . THR A 1 276 ? -24.282 1.003 24.951 1.00 84.88 276 THR A CA 1
ATOM 2125 C C . THR A 1 276 ? -24.853 0.344 23.697 1.00 84.88 276 THR A C 1
ATOM 2127 O O . THR A 1 276 ? -24.098 -0.181 22.886 1.00 84.88 276 THR A O 1
ATOM 2130 N N . TRP A 1 277 ? -26.172 0.418 23.489 1.00 86.25 277 TRP A N 1
ATOM 2131 C CA . TRP A 1 277 ? -26.809 -0.111 22.281 1.00 86.25 277 TRP A CA 1
ATOM 2132 C C . TRP A 1 277 ? -26.362 0.648 21.026 1.00 86.25 277 TRP A C 1
ATOM 2134 O O . TRP A 1 277 ? -26.032 0.029 20.019 1.00 86.25 277 TRP A O 1
ATOM 2144 N N . THR A 1 278 ? -26.265 1.977 21.099 1.00 85.38 278 THR A N 1
ATOM 2145 C CA . THR A 1 278 ? -25.784 2.817 19.989 1.00 85.38 278 THR A CA 1
ATOM 2146 C C . THR A 1 278 ? -24.326 2.518 19.652 1.00 85.38 278 THR A C 1
ATOM 2148 O O . THR A 1 278 ? -23.988 2.326 18.483 1.00 85.38 278 THR A O 1
ATOM 2151 N N . ALA A 1 279 ? -23.472 2.404 20.674 1.00 89.56 279 ALA A N 1
ATOM 2152 C CA . ALA A 1 279 ? -22.085 1.975 20.525 1.00 89.56 279 ALA A CA 1
ATOM 2153 C C . ALA A 1 279 ? -21.986 0.603 19.836 1.00 89.56 279 ALA A C 1
ATOM 2155 O O . ALA A 1 279 ? -21.198 0.436 18.905 1.00 89.56 279 ALA A O 1
ATOM 2156 N N . LEU A 1 280 ? -22.844 -0.344 20.222 1.00 91.06 280 LEU A N 1
ATOM 2157 C CA . LEU A 1 280 ? -22.911 -1.673 19.622 1.00 91.06 280 LEU A CA 1
ATOM 2158 C C . LEU A 1 280 ? -23.370 -1.641 18.152 1.00 91.06 280 LEU A C 1
ATOM 2160 O O . LEU A 1 280 ? -22.784 -2.331 17.321 1.00 91.06 280 LEU A O 1
ATOM 2164 N N . GLN A 1 281 ? -24.382 -0.841 17.793 1.00 89.06 281 GLN A N 1
ATOM 2165 C CA . GLN A 1 281 ? -24.817 -0.726 16.391 1.00 89.06 281 GLN A CA 1
ATOM 2166 C C . GLN A 1 281 ? -23.736 -0.093 15.511 1.00 89.06 281 GLN A C 1
ATOM 2168 O O . GLN A 1 281 ? -23.467 -0.585 14.415 1.00 89.06 281 GLN A O 1
ATOM 2173 N N . ARG A 1 282 ? -23.059 0.952 16.005 1.00 88.12 282 ARG A N 1
ATOM 2174 C CA . ARG A 1 282 ? -21.919 1.564 15.304 1.00 88.12 282 ARG A CA 1
ATOM 2175 C C . ARG A 1 282 ? -20.785 0.559 15.115 1.00 88.12 282 ARG A C 1
ATOM 2177 O O . ARG A 1 282 ? -20.236 0.470 14.019 1.00 88.12 282 ARG A O 1
ATOM 2184 N N . ALA A 1 283 ? -20.492 -0.234 16.145 1.00 92.19 283 ALA A N 1
ATOM 2185 C CA . ALA A 1 283 ? -19.524 -1.317 16.062 1.00 92.19 283 ALA A CA 1
ATOM 2186 C C . ALA A 1 283 ? -19.910 -2.351 14.993 1.00 92.19 283 ALA A C 1
ATOM 2188 O O . ALA A 1 283 ? -19.071 -2.700 14.170 1.00 92.19 283 ALA A O 1
ATOM 2189 N N . ARG A 1 284 ? -21.180 -2.780 14.926 1.00 91.56 284 ARG A N 1
ATOM 2190 C CA . ARG A 1 284 ? -21.664 -3.706 13.883 1.00 91.56 284 ARG A CA 1
ATOM 2191 C C . ARG A 1 284 ? -21.404 -3.178 12.479 1.00 91.56 284 ARG A C 1
ATOM 2193 O O . ARG A 1 284 ? -20.859 -3.911 11.663 1.00 91.56 284 ARG A O 1
ATOM 2200 N N . THR A 1 285 ? -21.734 -1.915 12.205 1.00 87.56 285 THR A N 1
ATOM 2201 C CA . THR A 1 285 ? -21.476 -1.308 10.888 1.00 87.56 285 THR A CA 1
ATOM 2202 C C . THR A 1 285 ? -19.995 -1.383 10.515 1.00 87.56 285 THR A C 1
ATOM 2204 O O . THR A 1 285 ? -19.663 -1.796 9.408 1.00 87.56 285 THR A O 1
ATOM 2207 N N . VAL A 1 286 ? -19.104 -1.044 11.444 1.00 88.75 286 VAL A N 1
ATOM 2208 C CA . VAL A 1 286 ? -17.648 -1.063 11.221 1.00 88.75 286 VAL A CA 1
ATOM 2209 C C . VAL A 1 286 ? -17.144 -2.489 10.982 1.00 88.75 286 VAL A C 1
ATOM 2211 O O . VAL A 1 286 ? -16.379 -2.729 10.051 1.00 88.75 286 VAL A O 1
ATOM 2214 N N . LEU A 1 287 ? -17.645 -3.455 11.752 1.00 91.31 287 LEU A N 1
ATOM 2215 C CA . LEU A 1 287 ? -17.307 -4.869 11.588 1.00 91.31 287 LEU A CA 1
ATOM 2216 C C . LEU A 1 287 ? -17.756 -5.415 10.224 1.00 91.31 287 LEU A C 1
ATOM 2218 O O . LEU A 1 287 ? -17.005 -6.152 9.592 1.00 91.31 287 LEU A O 1
ATOM 2222 N N . THR A 1 288 ? -18.925 -5.005 9.709 1.00 87.00 288 THR A N 1
ATOM 2223 C CA . THR A 1 288 ? -19.368 -5.409 8.356 1.00 87.00 288 THR A CA 1
ATOM 2224 C C . THR A 1 288 ? -18.477 -4.874 7.232 1.00 87.00 288 THR A C 1
ATOM 2226 O O . THR A 1 288 ? -18.482 -5.422 6.134 1.00 87.00 288 THR A O 1
ATOM 2229 N N . GLN A 1 289 ? -17.681 -3.837 7.506 1.00 83.44 289 GLN A N 1
ATOM 2230 C CA . GLN A 1 289 ? -16.682 -3.292 6.583 1.00 83.44 289 GLN A CA 1
ATOM 2231 C C . GLN A 1 289 ? -15.328 -4.019 6.688 1.00 83.44 289 GLN A C 1
ATOM 2233 O O . GLN A 1 289 ? -14.376 -3.633 6.016 1.00 83.44 289 GLN A O 1
ATOM 2238 N N . GLY A 1 290 ? -15.217 -5.051 7.535 1.00 85.50 290 GLY A N 1
ATOM 2239 C CA . GLY A 1 290 ? -13.969 -5.776 7.790 1.00 85.50 290 GLY A CA 1
ATOM 2240 C C . GLY A 1 290 ? -12.979 -5.023 8.685 1.00 85.50 290 GLY A C 1
ATOM 2241 O O . GLY A 1 290 ? -11.814 -5.412 8.771 1.00 85.50 290 GLY A O 1
ATOM 2242 N N . LEU A 1 291 ? -13.424 -3.947 9.342 1.00 88.75 291 LEU A N 1
ATOM 2243 C CA . LEU A 1 291 ? -12.611 -3.123 10.232 1.00 88.75 291 LEU A CA 1
ATOM 2244 C C . LEU A 1 291 ? -12.827 -3.507 11.698 1.00 88.75 291 LEU A C 1
ATOM 2246 O O . LEU A 1 291 ? -13.876 -4.017 12.087 1.00 88.75 291 LEU A O 1
ATOM 2250 N N . LYS A 1 292 ? -11.828 -3.219 12.530 1.00 93.75 292 LYS A N 1
ATOM 2251 C CA . LYS A 1 292 ? -11.836 -3.500 13.968 1.00 93.75 292 LYS A CA 1
ATOM 2252 C C . LYS A 1 292 ? -12.499 -2.379 14.757 1.00 93.75 292 LYS A C 1
ATOM 2254 O O . LYS A 1 292 ? -12.505 -1.220 14.340 1.00 93.75 292 LYS A O 1
ATOM 2259 N N . VAL A 1 293 ? -12.974 -2.710 15.948 1.00 95.62 293 VAL A N 1
ATOM 2260 C CA . VAL A 1 293 ? -13.507 -1.749 16.916 1.00 95.62 293 VAL A CA 1
ATOM 2261 C C . VAL A 1 293 ? -12.630 -1.762 18.157 1.00 95.62 293 VAL A C 1
ATOM 2263 O O . VAL A 1 293 ? -12.333 -2.821 18.711 1.00 95.62 293 VAL A O 1
ATOM 2266 N N . LEU A 1 294 ? -12.217 -0.582 18.601 1.00 96.31 294 LEU A N 1
ATOM 2267 C CA . LEU A 1 294 ? -11.477 -0.401 19.840 1.00 96.31 294 LEU A CA 1
ATOM 2268 C C . LEU A 1 294 ? -12.384 0.279 20.860 1.00 96.31 294 LEU A C 1
ATOM 2270 O O . LEU A 1 294 ? -12.843 1.389 20.626 1.00 96.31 294 LEU A O 1
ATOM 2274 N N . LEU A 1 295 ? -12.643 -0.381 21.983 1.00 96.06 295 LEU A N 1
ATOM 2275 C CA . LEU A 1 295 ? -13.488 0.122 23.061 1.00 96.06 295 LEU A CA 1
ATOM 2276 C C . LEU A 1 295 ? -12.639 0.356 24.311 1.00 96.06 295 LEU A C 1
ATOM 2278 O O . LEU A 1 295 ? -12.044 -0.573 24.859 1.00 96.06 295 LEU A O 1
ATOM 2282 N N . LEU A 1 296 ? -12.585 1.604 24.762 1.00 95.25 296 LEU A N 1
ATOM 2283 C CA . LEU A 1 296 ? -11.967 1.980 26.022 1.00 95.25 296 LEU A CA 1
ATOM 2284 C C . LEU A 1 296 ? -13.001 1.972 27.127 1.00 95.25 296 LEU A C 1
ATOM 2286 O O . LEU A 1 296 ? -14.084 2.531 26.979 1.00 95.25 296 LEU A O 1
ATOM 2290 N N . VAL A 1 297 ? -12.622 1.370 28.245 1.00 93.44 297 VAL A N 1
ATOM 2291 C CA . VAL A 1 297 ? -13.414 1.355 29.468 1.00 93.44 297 VAL A CA 1
ATOM 2292 C C . VAL A 1 297 ? -12.570 1.802 30.657 1.00 93.44 297 VAL A C 1
ATOM 2294 O O . VAL A 1 297 ? -11.348 1.616 30.679 1.00 93.44 297 VAL A O 1
ATOM 2297 N N . PRO A 1 298 ? -13.196 2.353 31.703 1.00 89.19 298 PRO A N 1
ATOM 2298 C CA . PRO A 1 298 ? -12.475 2.885 32.844 1.00 89.19 298 PRO A CA 1
ATOM 2299 C C . PRO A 1 298 ? -11.771 1.839 33.701 1.00 89.19 298 PRO A C 1
ATOM 2301 O O . PRO A 1 298 ? -10.801 2.184 34.358 1.00 89.19 298 PRO A O 1
ATOM 2304 N N . THR A 1 299 ? -12.207 0.585 33.782 1.00 89.88 299 THR A N 1
ATOM 2305 C CA . THR A 1 299 ? -11.579 -0.370 34.712 1.00 89.88 299 THR A CA 1
ATOM 2306 C C . THR A 1 299 ? -11.377 -1.736 34.080 1.00 89.88 299 THR A C 1
ATOM 2308 O O . THR A 1 299 ? -12.078 -2.132 33.153 1.00 89.88 299 THR A O 1
ATOM 2311 N N . ARG A 1 300 ? -10.409 -2.494 34.611 1.00 89.44 300 ARG A N 1
ATOM 2312 C CA . ARG A 1 300 ? -10.145 -3.879 34.185 1.00 89.44 300 ARG A CA 1
ATOM 2313 C C . ARG A 1 300 ? -11.334 -4.803 34.476 1.00 89.44 300 ARG A C 1
ATOM 2315 O O . ARG A 1 300 ? -11.594 -5.722 33.703 1.00 89.44 300 ARG A O 1
ATOM 2322 N N . ALA A 1 301 ? -12.041 -4.560 35.581 1.00 89.25 301 ALA A N 1
ATOM 2323 C CA . ALA A 1 301 ? -13.249 -5.302 35.929 1.00 89.25 301 ALA A CA 1
ATOM 2324 C C . ALA A 1 301 ? -14.332 -5.077 34.866 1.00 89.25 301 ALA A C 1
ATOM 2326 O O . ALA A 1 301 ? -14.795 -6.040 34.257 1.00 89.25 301 ALA A O 1
ATOM 2327 N N . LEU A 1 302 ? -14.607 -3.808 34.543 1.00 89.94 302 LEU A N 1
ATOM 2328 C CA . LEU A 1 302 ? -15.590 -3.452 33.525 1.00 89.94 302 LEU A CA 1
ATOM 2329 C C . LEU A 1 302 ? -15.194 -3.967 32.137 1.00 89.94 302 LEU A C 1
ATOM 2331 O O . LEU A 1 302 ? -16.045 -4.434 31.397 1.00 89.94 302 LEU A O 1
ATOM 2335 N N . ALA A 1 303 ? -13.904 -3.976 31.792 1.00 91.56 303 ALA A N 1
ATOM 2336 C CA . ALA A 1 303 ? -13.448 -4.552 30.524 1.00 91.56 303 ALA A CA 1
ATOM 2337 C C . ALA A 1 303 ? -13.857 -6.019 30.369 1.00 91.56 303 ALA A C 1
ATOM 2339 O O . ALA A 1 303 ? -14.279 -6.432 29.292 1.00 91.56 303 ALA A O 1
ATOM 2340 N N . SER A 1 304 ? -13.750 -6.797 31.447 1.00 90.25 304 SER A N 1
ATOM 2341 C CA . SER A 1 304 ? -14.090 -8.221 31.429 1.00 90.25 304 SER A CA 1
ATOM 2342 C C . SER A 1 304 ? -15.603 -8.434 31.312 1.00 90.25 304 SER A C 1
ATOM 2344 O O . SER A 1 304 ? -16.042 -9.288 30.546 1.00 90.25 304 SER A O 1
ATOM 2346 N N . GLU A 1 305 ? -16.396 -7.626 32.016 1.00 92.50 305 GLU A N 1
ATOM 2347 C CA . GLU A 1 305 ? -17.864 -7.638 31.951 1.00 92.50 305 GLU A CA 1
ATOM 2348 C C . GLU A 1 305 ? -18.387 -7.225 30.565 1.00 92.50 305 GLU A C 1
ATOM 2350 O O . GLU A 1 305 ? -19.212 -7.913 29.953 1.00 92.50 305 GLU A O 1
ATOM 2355 N N . VAL A 1 306 ? -17.853 -6.128 30.025 1.00 92.50 306 VAL A N 1
ATOM 2356 C CA . VAL A 1 306 ? -18.212 -5.619 28.700 1.00 92.50 306 VAL A CA 1
ATOM 2357 C C . VAL A 1 306 ? -17.820 -6.623 27.621 1.00 92.50 306 VAL A C 1
ATOM 2359 O O . VAL A 1 306 ? -18.601 -6.831 26.698 1.00 92.50 306 VAL A O 1
ATOM 2362 N N . ALA A 1 307 ? -16.683 -7.314 27.751 1.00 93.62 307 ALA A N 1
ATOM 2363 C CA . ALA A 1 307 ? -16.293 -8.361 26.808 1.00 93.62 307 ALA A CA 1
ATOM 2364 C C . ALA A 1 307 ? -17.286 -9.519 26.762 1.00 93.62 307 ALA A C 1
ATOM 2366 O O . ALA A 1 307 ? -17.654 -9.942 25.670 1.00 93.62 307 ALA A O 1
ATOM 2367 N N . GLN A 1 308 ? -17.756 -9.999 27.915 1.00 93.44 308 GLN A N 1
ATOM 2368 C CA . GLN A 1 308 ? -18.769 -11.058 27.966 1.00 93.44 308 GLN A CA 1
ATOM 2369 C C . GLN A 1 308 ? -20.074 -10.601 27.306 1.00 93.44 308 GLN A C 1
ATOM 2371 O O . GLN A 1 308 ? -20.632 -11.305 26.465 1.00 93.44 308 GLN A O 1
ATOM 2376 N N . THR A 1 309 ? -20.514 -9.385 27.631 1.00 94.12 309 THR A N 1
ATOM 2377 C CA . THR A 1 309 ? -21.751 -8.806 27.094 1.00 94.12 309 THR A CA 1
ATOM 2378 C C . THR A 1 309 ? -21.673 -8.598 25.578 1.00 94.12 309 THR A C 1
ATOM 2380 O O . THR A 1 309 ? -22.596 -8.951 24.844 1.00 94.12 309 THR A O 1
ATOM 2383 N N . TRP A 1 310 ? -20.563 -8.049 25.083 1.00 96.12 310 TRP A N 1
ATOM 2384 C CA . TRP A 1 310 ? -20.366 -7.778 23.659 1.00 96.12 310 TRP A CA 1
ATOM 2385 C C . TRP A 1 310 ? -20.137 -9.053 22.850 1.00 96.12 310 TRP A C 1
ATOM 2387 O O . TRP A 1 310 ? -20.656 -9.140 21.742 1.00 96.12 310 TRP A O 1
ATOM 2397 N N . ALA A 1 311 ? -19.435 -10.050 23.398 1.00 95.62 311 ALA A N 1
ATOM 2398 C CA . ALA A 1 311 ? -19.285 -11.357 22.758 1.00 95.62 311 ALA A CA 1
ATOM 2399 C C . ALA A 1 311 ? -20.646 -12.042 22.555 1.00 95.62 311 ALA A C 1
ATOM 2401 O O . ALA A 1 311 ? -20.916 -12.566 21.479 1.00 95.62 311 ALA A O 1
ATOM 2402 N N . ALA A 1 312 ? -21.539 -11.973 23.550 1.00 94.94 312 ALA A N 1
ATOM 2403 C CA . ALA A 1 312 ? -22.898 -12.499 23.418 1.00 94.94 312 ALA A CA 1
ATOM 2404 C C . ALA A 1 312 ? -23.721 -11.748 22.353 1.00 94.94 312 ALA A C 1
ATOM 2406 O O . ALA A 1 312 ? -24.534 -12.345 21.650 1.00 94.94 312 ALA A O 1
ATOM 2407 N N . ALA A 1 313 ? -23.508 -10.438 22.213 1.00 93.81 313 ALA A N 1
ATOM 2408 C CA . ALA A 1 313 ? -24.241 -9.601 21.265 1.00 93.81 313 ALA A CA 1
ATOM 2409 C C . ALA A 1 313 ? -23.664 -9.605 19.830 1.00 93.81 313 ALA A C 1
ATOM 2411 O O . ALA A 1 313 ? -24.338 -9.143 18.897 1.00 93.81 313 ALA A O 1
ATOM 2412 N N . LEU A 1 314 ? -22.430 -10.088 19.659 1.00 94.75 314 LEU A N 1
ATOM 2413 C CA . LEU A 1 314 ? -21.673 -10.159 18.406 1.00 94.75 314 LEU A CA 1
ATOM 2414 C C . LEU A 1 314 ? -21.059 -11.564 18.236 1.00 94.75 314 LEU A C 1
ATOM 2416 O O . LEU A 1 314 ? -19.837 -11.696 18.259 1.00 94.75 314 LEU A O 1
ATOM 2420 N N . PRO A 1 315 ? -21.879 -12.615 18.055 1.00 92.38 315 PRO A N 1
ATOM 2421 C CA . PRO A 1 315 ? -21.395 -13.999 18.033 1.00 92.38 315 PRO A CA 1
ATOM 2422 C C . PRO A 1 315 ? -20.418 -14.293 16.883 1.00 92.38 315 PRO A C 1
ATOM 2424 O O . PRO A 1 315 ? -19.565 -15.163 17.010 1.00 92.38 315 PRO A O 1
ATOM 2427 N N . GLU A 1 316 ? -20.515 -13.539 15.785 1.00 92.38 316 GLU A N 1
ATOM 2428 C CA . GLU A 1 316 ? -19.644 -13.663 14.608 1.00 92.38 316 GLU A CA 1
ATOM 2429 C C . GLU A 1 316 ? -18.296 -12.931 14.761 1.00 92.38 316 GLU A C 1
ATOM 2431 O O . GLU A 1 316 ? -17.437 -13.038 13.890 1.00 92.38 316 GLU A O 1
ATOM 2436 N N . ALA A 1 317 ? -18.107 -12.151 15.832 1.00 94.12 317 ALA A N 1
ATOM 2437 C CA . ALA A 1 317 ? -16.918 -11.330 16.040 1.00 94.12 317 ALA A CA 1
ATOM 2438 C C . ALA A 1 317 ? -16.056 -11.867 17.189 1.00 94.12 317 ALA A C 1
ATOM 2440 O O . ALA A 1 317 ? -16.544 -12.209 18.269 1.00 94.12 317 ALA A O 1
ATOM 2441 N N . CYS A 1 318 ? -14.738 -11.854 17.008 1.00 95.00 318 CYS A N 1
ATOM 2442 C CA . CYS A 1 318 ? -13.793 -12.154 18.075 1.00 95.00 318 CYS A CA 1
ATOM 2443 C C . CYS A 1 318 ? -13.681 -10.952 19.031 1.00 95.00 318 CYS A C 1
ATOM 2445 O O . CYS A 1 318 ? -12.926 -10.006 18.784 1.00 95.00 318 CYS A O 1
ATOM 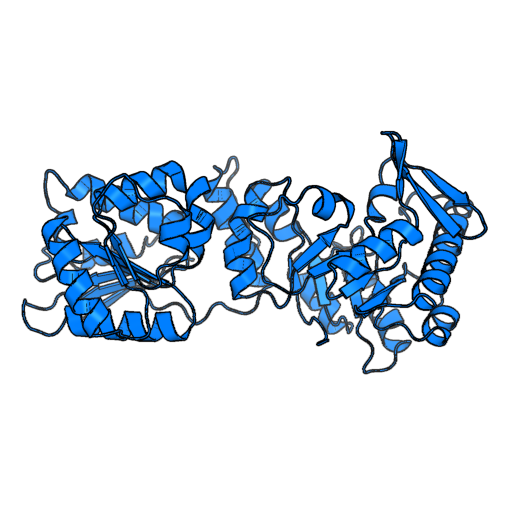2447 N N . VAL A 1 319 ? -14.448 -10.978 20.124 1.00 96.06 319 VAL A N 1
ATOM 2448 C CA . VAL A 1 319 ? -14.439 -9.940 21.168 1.00 96.06 319 VAL A CA 1
ATOM 2449 C C . VAL A 1 319 ? -13.507 -10.341 22.310 1.00 96.06 319 VAL A C 1
ATOM 2451 O O . VAL A 1 319 ? -13.667 -11.409 22.900 1.00 96.06 319 VAL A O 1
ATOM 2454 N N . GLN A 1 320 ? -12.530 -9.492 22.646 1.00 94.38 320 GLN A N 1
ATOM 2455 C CA . GLN A 1 320 ? -11.540 -9.786 23.689 1.00 94.38 320 GLN A CA 1
ATOM 2456 C C . GLN A 1 320 ? -11.196 -8.560 24.542 1.00 94.38 320 GLN A C 1
ATOM 2458 O O . GLN A 1 320 ? -10.910 -7.479 24.023 1.00 94.38 320 GLN A O 1
ATOM 2463 N N . ALA A 1 321 ? -11.137 -8.757 25.863 1.00 93.12 321 ALA A N 1
ATOM 2464 C CA . ALA A 1 321 ? -10.599 -7.774 26.799 1.00 93.12 321 ALA A CA 1
ATOM 2465 C C . ALA A 1 321 ? -9.118 -8.030 27.089 1.00 93.12 321 ALA A C 1
ATOM 2467 O O . ALA A 1 321 ? -8.736 -9.096 27.574 1.00 93.12 321 ALA A O 1
ATOM 2468 N N . TYR A 1 322 ? -8.278 -7.017 26.881 1.00 90.25 322 TYR A N 1
ATOM 2469 C CA . TYR A 1 322 ? -6.851 -7.094 27.199 1.00 90.25 322 TYR A CA 1
ATOM 2470 C C . TYR A 1 322 ? -6.550 -6.325 28.467 1.00 90.25 322 TYR A C 1
ATOM 2472 O O . TYR A 1 322 ? -5.991 -5.229 28.466 1.00 90.25 322 TYR A O 1
ATOM 2480 N N . THR A 1 323 ? -6.932 -6.939 29.578 1.00 75.88 323 THR A N 1
ATOM 2481 C CA . THR A 1 323 ? -6.712 -6.356 30.895 1.00 75.88 323 THR A CA 1
ATOM 2482 C C . THR A 1 323 ? -5.308 -6.624 31.413 1.00 75.88 323 THR A C 1
ATOM 2484 O O . THR A 1 323 ? -4.845 -5.838 32.224 1.00 75.88 323 THR A O 1
ATOM 2487 N N . ARG A 1 324 ? -4.602 -7.678 30.978 1.00 69.25 324 ARG A N 1
ATOM 2488 C CA . ARG A 1 324 ? -3.274 -8.085 31.496 1.00 69.25 324 ARG A CA 1
ATOM 2489 C C . ARG A 1 324 ? -2.123 -7.678 30.566 1.00 69.25 324 ARG A C 1
ATOM 2491 O O . ARG A 1 324 ? -2.295 -7.617 29.353 1.00 69.25 324 ARG A O 1
ATOM 2498 N N . ASP A 1 325 ? -0.923 -7.500 31.123 1.00 64.44 325 ASP A N 1
ATOM 2499 C CA . ASP A 1 325 ? 0.262 -7.032 30.378 1.00 64.44 325 ASP A CA 1
ATOM 2500 C C . ASP A 1 325 ? 0.874 -8.049 29.400 1.00 64.44 325 ASP A C 1
ATOM 2502 O O . ASP A 1 325 ? 1.731 -7.694 28.596 1.00 64.44 325 ASP A O 1
ATOM 2506 N N . ILE A 1 326 ? 0.399 -9.297 29.399 1.00 60.66 326 ILE A N 1
ATOM 2507 C CA . ILE A 1 326 ? 0.989 -10.425 28.650 1.00 60.66 326 ILE A CA 1
ATOM 2508 C C . ILE A 1 326 ? 0.504 -10.476 27.179 1.00 60.66 326 ILE A C 1
ATOM 2510 O O . ILE A 1 326 ? 0.853 -11.372 26.412 1.00 60.66 326 ILE A O 1
ATOM 2514 N N . ALA A 1 327 ? -0.324 -9.525 26.740 1.00 65.31 327 ALA A N 1
ATOM 2515 C CA . ALA A 1 327 ? -0.869 -9.541 25.385 1.00 65.31 327 ALA A CA 1
ATOM 2516 C C . ALA A 1 327 ? 0.185 -9.166 24.324 1.00 65.31 327 ALA A C 1
ATOM 2518 O O . ALA A 1 327 ? 0.692 -8.043 24.290 1.00 65.31 327 ALA A O 1
ATOM 2519 N N . GLN A 1 328 ? 0.487 -10.117 23.434 1.00 68.06 328 GLN A N 1
ATOM 2520 C CA . GLN A 1 328 ? 1.389 -9.928 22.297 1.00 68.06 328 GLN A CA 1
ATOM 2521 C C . GLN A 1 328 ? 0.667 -9.272 21.104 1.00 68.06 328 GLN A C 1
ATOM 2523 O O . GLN A 1 328 ? -0.545 -9.451 20.961 1.00 68.06 328 GLN A O 1
ATOM 2528 N N . PRO A 1 329 ? 1.389 -8.600 20.179 1.00 68.19 329 PRO A N 1
ATOM 2529 C CA . PRO A 1 329 ? 0.803 -8.002 18.974 1.00 68.19 329 PRO A CA 1
ATOM 2530 C C . PRO A 1 329 ? -0.099 -8.939 18.157 1.00 68.19 329 PRO A C 1
ATOM 2532 O O . PRO A 1 329 ? -1.122 -8.513 17.626 1.00 68.19 329 PRO A O 1
ATOM 2535 N N . ALA A 1 330 ? 0.247 -10.229 18.095 1.00 70.69 330 ALA A N 1
ATOM 2536 C CA . ALA A 1 330 ? -0.537 -11.244 17.396 1.00 70.69 330 ALA A CA 1
ATOM 2537 C C . ALA A 1 330 ? -1.940 -11.446 17.989 1.00 70.69 330 ALA A C 1
ATOM 2539 O O . ALA A 1 330 ? -2.864 -11.782 17.252 1.00 70.69 330 ALA A O 1
ATOM 2540 N N . HIS A 1 331 ? -2.120 -11.227 19.296 1.00 82.38 331 HIS A N 1
ATOM 2541 C CA . HIS A 1 331 ? -3.434 -11.336 19.921 1.00 82.38 331 HIS A CA 1
ATOM 2542 C C . HIS A 1 331 ? -4.347 -10.202 19.452 1.00 82.38 331 HIS A C 1
ATOM 2544 O O . HIS A 1 331 ? -5.461 -10.482 19.028 1.00 82.38 331 HIS A O 1
ATOM 2550 N N . TYR A 1 332 ? -3.857 -8.957 19.428 1.00 86.50 332 TYR A N 1
ATOM 2551 C CA . TYR A 1 332 ? -4.642 -7.809 18.958 1.00 86.50 332 TYR A CA 1
ATOM 2552 C C . TYR A 1 332 ? -5.074 -7.961 17.494 1.00 86.50 332 TYR A C 1
ATOM 2554 O O . TYR A 1 332 ? -6.204 -7.644 17.139 1.00 86.50 332 TYR A O 1
ATOM 2562 N N . ARG A 1 333 ? -4.196 -8.515 16.645 1.00 82.19 333 ARG A N 1
ATOM 2563 C CA . ARG A 1 333 ? -4.501 -8.769 15.227 1.00 82.19 333 ARG A CA 1
ATOM 2564 C C . ARG A 1 333 ? -5.673 -9.741 15.026 1.00 82.19 333 ARG A C 1
ATOM 2566 O O . ARG A 1 333 ? -6.385 -9.605 14.035 1.00 82.19 333 ARG A O 1
ATOM 2573 N N . ARG A 1 334 ? -5.872 -10.704 15.935 1.00 86.00 334 ARG A N 1
ATOM 2574 C CA . ARG A 1 334 ? -6.918 -11.743 15.842 1.00 86.00 334 ARG A CA 1
ATOM 2575 C C . ARG A 1 334 ? -8.290 -11.308 16.358 1.00 86.00 334 ARG A C 1
ATOM 2577 O O . ARG A 1 334 ? -9.252 -12.016 16.102 1.00 86.00 334 ARG A O 1
ATOM 2584 N N . SER A 1 335 ? -8.369 -10.203 17.092 1.00 92.06 335 SER A N 1
ATOM 2585 C CA . SER A 1 335 ? -9.629 -9.724 17.666 1.00 92.06 335 SER A CA 1
ATOM 2586 C C . SER A 1 335 ? -10.271 -8.683 16.776 1.00 92.06 335 SER A C 1
ATOM 2588 O O . SER A 1 335 ? -9.583 -7.796 16.268 1.00 92.06 335 SER A O 1
ATOM 2590 N N . ASP A 1 336 ? -11.579 -8.776 16.612 1.00 94.50 336 ASP A N 1
ATOM 2591 C CA . ASP A 1 336 ? -12.372 -7.830 15.833 1.00 94.50 336 ASP A CA 1
ATOM 2592 C C . ASP A 1 336 ? -12.860 -6.685 16.721 1.00 94.50 336 ASP A C 1
ATOM 2594 O O . ASP A 1 336 ? -12.872 -5.532 16.296 1.00 94.50 336 ASP A O 1
ATOM 2598 N N . VAL A 1 337 ? -13.156 -6.984 17.992 1.00 96.75 337 VAL A N 1
ATOM 2599 C CA . VAL A 1 337 ? -13.424 -5.983 19.028 1.00 96.75 337 VAL A CA 1
ATOM 2600 C C . VAL A 1 337 ? -12.396 -6.115 20.145 1.00 96.75 337 VAL A C 1
ATOM 2602 O O . VAL A 1 337 ? -12.295 -7.149 20.810 1.00 96.75 337 VAL A O 1
ATOM 2605 N N . LEU A 1 338 ? -11.636 -5.047 20.363 1.00 96.25 338 LEU A N 1
ATOM 2606 C CA . LEU A 1 338 ? -10.619 -4.957 21.400 1.00 96.25 338 LEU A CA 1
ATOM 2607 C C . LEU A 1 338 ? -11.127 -4.074 22.531 1.00 96.25 338 LEU A C 1
ATOM 2609 O O . LEU A 1 338 ? -11.438 -2.909 22.305 1.00 96.25 338 LEU A O 1
ATOM 2613 N N . ILE A 1 339 ? -11.162 -4.608 23.749 1.00 96.00 339 ILE A N 1
ATOM 2614 C CA . ILE A 1 339 ? -11.587 -3.859 24.934 1.00 96.00 339 ILE A CA 1
ATOM 2615 C C . ILE A 1 339 ? -10.368 -3.609 25.819 1.00 96.00 339 ILE A C 1
ATOM 2617 O O . ILE A 1 339 ? -9.753 -4.551 26.332 1.00 96.00 339 ILE A O 1
ATOM 2621 N N . LEU A 1 340 ? -9.997 -2.340 25.974 1.00 94.88 340 LEU A N 1
ATOM 2622 C CA . LEU A 1 340 ? -8.810 -1.894 26.708 1.00 94.88 340 LEU A CA 1
ATOM 2623 C C . LEU A 1 340 ? -9.192 -0.906 27.810 1.00 94.88 340 LEU A C 1
ATOM 2625 O O . LEU A 1 340 ? -10.230 -0.256 27.746 1.00 94.88 340 LEU A O 1
ATOM 2629 N N . THR A 1 341 ? -8.317 -0.735 28.800 1.00 92.81 341 THR A N 1
ATOM 2630 C CA . THR A 1 341 ? -8.361 0.486 29.613 1.00 92.81 341 THR A CA 1
ATOM 2631 C C . THR A 1 341 ? -7.645 1.624 28.894 1.00 92.81 341 THR A C 1
ATOM 2633 O O . THR A 1 341 ? -6.784 1.382 28.039 1.00 92.81 341 THR A O 1
ATOM 2636 N N . THR A 1 342 ? -7.954 2.865 29.269 1.00 91.75 342 THR A N 1
ATOM 2637 C CA . THR A 1 342 ? -7.270 4.060 28.754 1.00 91.75 342 THR A CA 1
ATOM 2638 C C . THR A 1 342 ? -5.754 3.960 28.925 1.00 91.75 342 THR A C 1
ATOM 2640 O O . THR A 1 342 ? -5.006 4.185 27.979 1.00 91.75 342 THR A O 1
ATOM 2643 N N . GLU A 1 343 ? -5.284 3.521 30.094 1.00 90.69 343 GLU A N 1
ATOM 2644 C CA . GLU A 1 343 ? -3.857 3.364 30.396 1.00 90.69 343 GLU A CA 1
ATOM 2645 C C . GLU A 1 343 ? -3.195 2.312 29.501 1.00 90.69 343 GLU A C 1
ATOM 2647 O O . GLU A 1 343 ? -2.051 2.481 29.075 1.00 90.69 343 GLU A O 1
ATOM 2652 N N . ARG A 1 344 ? -3.907 1.223 29.176 1.00 91.19 344 ARG A N 1
ATOM 2653 C CA . ARG A 1 344 ? -3.364 0.198 28.284 1.00 91.19 344 ARG A CA 1
ATOM 2654 C C . ARG A 1 344 ? -3.217 0.736 26.869 1.00 91.19 344 ARG A C 1
ATOM 2656 O O . ARG A 1 344 ? -2.165 0.519 26.270 1.00 91.19 344 ARG A O 1
ATOM 2663 N N . LEU A 1 345 ? -4.222 1.440 26.342 1.00 92.56 345 LEU A N 1
ATOM 2664 C CA . LEU A 1 345 ? -4.089 2.070 25.028 1.00 92.56 345 LEU A CA 1
ATOM 2665 C C . LEU A 1 345 ? -2.961 3.107 25.032 1.00 92.56 345 LEU A C 1
ATOM 2667 O O . LEU A 1 345 ? -2.152 3.101 24.108 1.00 92.56 345 LEU A O 1
ATOM 2671 N N . PHE A 1 346 ? -2.844 3.918 26.085 1.00 91.12 346 PHE A N 1
ATOM 2672 C CA . PHE A 1 346 ? -1.766 4.895 26.225 1.00 91.12 346 PHE A CA 1
ATOM 2673 C C . PHE A 1 346 ? -0.379 4.251 26.074 1.00 91.12 346 PHE A C 1
ATOM 2675 O O . PHE A 1 346 ? 0.441 4.709 25.277 1.00 91.12 346 PHE A O 1
ATOM 2682 N N . LEU A 1 347 ? -0.127 3.133 26.765 1.00 90.38 347 LEU A N 1
ATOM 2683 C CA . LEU A 1 347 ? 1.129 2.383 26.641 1.00 90.38 347 LEU A CA 1
ATOM 2684 C C . LEU A 1 347 ? 1.365 1.853 25.220 1.00 90.38 347 LEU A C 1
ATOM 2686 O O . LEU A 1 347 ? 2.490 1.916 24.721 1.00 90.38 347 LEU A O 1
ATOM 2690 N N . LEU A 1 348 ? 0.317 1.350 24.561 1.00 91.62 348 LEU A N 1
ATOM 2691 C CA . LEU A 1 348 ? 0.414 0.833 23.195 1.00 91.62 348 LEU A CA 1
ATOM 2692 C C . LEU A 1 348 ? 0.690 1.952 22.181 1.00 91.62 348 LEU A C 1
ATOM 2694 O O . LEU A 1 348 ? 1.478 1.742 21.264 1.00 91.62 348 LEU A O 1
ATOM 2698 N N . LEU A 1 349 ? 0.103 3.140 22.365 1.00 89.75 349 LEU A N 1
ATOM 2699 C CA . LEU A 1 349 ? 0.346 4.316 21.519 1.00 89.75 349 LEU A CA 1
ATOM 2700 C C . LEU A 1 349 ? 1.763 4.872 21.695 1.00 89.75 349 LEU A C 1
ATOM 2702 O O . LEU A 1 349 ? 2.368 5.332 20.732 1.00 89.75 349 LEU A O 1
ATOM 2706 N N . ARG A 1 350 ? 2.364 4.755 22.884 1.00 86.06 350 ARG A N 1
ATOM 2707 C CA . ARG A 1 350 ? 3.790 5.087 23.066 1.00 86.06 350 ARG A CA 1
ATOM 2708 C C . ARG A 1 350 ? 4.735 4.134 22.328 1.00 86.06 350 ARG A C 1
ATOM 2710 O O . ARG A 1 350 ? 5.887 4.483 22.099 1.00 86.06 350 ARG A O 1
ATOM 2717 N N . GLN A 1 351 ? 4.253 2.951 21.952 1.00 87.62 351 GLN A N 1
ATOM 2718 C CA . GLN A 1 351 ? 4.958 1.969 21.124 1.00 87.62 351 GLN A CA 1
ATOM 2719 C C . GLN A 1 351 ? 4.236 1.763 19.785 1.00 87.62 351 GLN A C 1
ATOM 2721 O O . GLN A 1 351 ? 4.227 0.650 19.249 1.00 87.62 351 GLN A O 1
ATOM 2726 N N . TRP A 1 352 ? 3.591 2.815 19.264 1.00 85.25 352 TRP A N 1
ATOM 2727 C CA . TRP A 1 352 ? 2.668 2.706 18.135 1.00 85.25 352 TRP A CA 1
ATOM 2728 C C . TRP A 1 352 ? 3.295 2.019 16.924 1.00 85.25 352 TRP A C 1
ATOM 2730 O O . TRP A 1 352 ? 2.619 1.217 16.302 1.00 85.25 352 TRP A O 1
ATOM 2740 N N . GLU A 1 353 ? 4.582 2.223 16.628 1.00 81.31 353 GLU A N 1
ATOM 2741 C CA . GLU A 1 353 ? 5.257 1.603 15.476 1.00 81.31 353 GLU A CA 1
ATOM 2742 C C . GLU A 1 353 ? 5.138 0.071 15.489 1.00 81.31 353 GLU A C 1
ATOM 2744 O O . GLU A 1 353 ? 4.869 -0.559 14.467 1.00 81.31 353 GLU A O 1
ATOM 2749 N N . ARG A 1 354 ? 5.245 -0.539 16.677 1.00 82.25 354 ARG A N 1
ATOM 2750 C CA . ARG A 1 354 ? 5.097 -1.988 16.883 1.00 82.25 354 ARG A CA 1
ATOM 2751 C C . ARG A 1 354 ? 3.646 -2.457 16.753 1.00 82.25 354 ARG A C 1
ATOM 2753 O O . ARG A 1 354 ? 3.384 -3.626 16.461 1.00 82.25 354 ARG A O 1
ATOM 2760 N N . HIS A 1 355 ? 2.698 -1.571 17.028 1.00 85.81 355 HIS A N 1
ATOM 2761 C CA . HIS A 1 355 ? 1.271 -1.871 17.111 1.00 85.81 355 HIS A CA 1
ATOM 2762 C C . HIS A 1 355 ? 0.466 -1.344 15.916 1.00 85.81 355 HIS A C 1
ATOM 2764 O O . HIS A 1 355 ? -0.694 -1.721 15.753 1.00 85.81 355 HIS A O 1
ATOM 2770 N N . HIS A 1 356 ? 1.098 -0.579 15.028 1.00 82.69 356 HIS A N 1
ATOM 2771 C CA . HIS A 1 356 ? 0.462 0.087 13.901 1.00 82.69 356 HIS A CA 1
ATOM 2772 C C . HIS A 1 356 ? -0.274 -0.909 13.002 1.00 82.69 356 HIS A C 1
ATOM 2774 O O . HIS A 1 356 ? -1.404 -0.659 12.599 1.00 82.69 356 HIS A O 1
ATOM 2780 N N . ALA A 1 357 ? 0.320 -2.090 12.789 1.00 80.81 357 ALA A N 1
ATOM 2781 C CA . ALA A 1 357 ? -0.233 -3.153 11.953 1.00 80.81 357 ALA A CA 1
ATOM 2782 C C . ALA A 1 357 ? -1.706 -3.497 12.252 1.00 80.81 357 ALA A C 1
ATOM 2784 O O . ALA A 1 357 ? -2.475 -3.736 11.328 1.00 80.81 357 ALA A O 1
ATOM 2785 N N . TRP A 1 358 ? -2.100 -3.544 13.531 1.00 86.31 358 TRP A N 1
ATOM 2786 C CA . TRP A 1 358 ? -3.492 -3.816 13.915 1.00 86.31 358 TRP A CA 1
ATOM 2787 C C . TRP A 1 358 ? -4.274 -2.534 14.211 1.00 86.31 358 TRP A C 1
ATOM 2789 O O . TRP A 1 358 ? -5.475 -2.502 13.964 1.00 86.31 358 TRP A O 1
ATOM 2799 N N . MET A 1 359 ? -3.622 -1.484 14.724 1.00 89.81 359 MET A N 1
ATOM 2800 C CA . MET A 1 359 ? -4.297 -0.219 15.035 1.00 89.81 359 MET A CA 1
ATOM 2801 C C . MET A 1 359 ? -4.829 0.463 13.773 1.00 89.81 359 MET A C 1
ATOM 2803 O O . MET A 1 359 ? -5.948 0.955 13.777 1.00 89.81 359 MET A O 1
ATOM 2807 N N . ALA A 1 360 ? -4.086 0.403 12.668 1.00 84.62 360 ALA A N 1
ATOM 2808 C CA . ALA A 1 360 ? -4.523 0.931 11.378 1.00 84.62 360 ALA A CA 1
ATOM 2809 C C . ALA A 1 360 ? -5.707 0.163 10.763 1.00 84.62 360 ALA A C 1
ATOM 2811 O O . ALA A 1 360 ? -6.287 0.620 9.785 1.00 84.62 360 ALA A O 1
ATOM 2812 N N . GLN A 1 361 ? -6.067 -1.000 11.317 1.00 86.44 361 GLN A N 1
ATOM 2813 C CA . GLN A 1 361 ? -7.271 -1.754 10.950 1.00 86.44 361 GLN A CA 1
ATOM 2814 C C . GLN A 1 361 ? -8.486 -1.358 11.795 1.00 86.44 361 GLN A C 1
ATOM 2816 O O . GLN A 1 361 ? -9.575 -1.876 11.566 1.00 86.44 361 GLN A O 1
ATOM 2821 N N . VAL A 1 362 ? -8.324 -0.482 12.790 1.00 90.75 362 VAL A N 1
ATOM 2822 C CA . VAL A 1 362 ? -9.429 0.008 13.617 1.00 90.75 362 VAL A CA 1
ATOM 2823 C C . VAL A 1 362 ? -10.226 1.035 12.823 1.00 90.75 362 VAL A C 1
ATOM 2825 O O . VAL A 1 362 ? -9.690 2.051 12.405 1.00 90.75 362 VAL A O 1
ATOM 2828 N N . GLY A 1 363 ? -11.518 0.774 12.641 1.00 87.94 363 GLY A N 1
ATOM 2829 C CA . GLY A 1 363 ? -12.458 1.675 11.973 1.00 87.94 363 GLY A CA 1
ATOM 2830 C C . GLY A 1 363 ? -13.327 2.486 12.931 1.00 87.94 363 GLY A C 1
ATOM 2831 O O . GLY A 1 363 ? -14.105 3.319 12.475 1.00 87.94 363 GLY A O 1
ATOM 2832 N N . LEU A 1 364 ? -13.230 2.254 14.245 1.00 90.69 364 LEU A N 1
ATOM 2833 C CA . LEU A 1 364 ? -13.941 3.022 15.269 1.00 90.69 364 LEU A CA 1
ATOM 2834 C C . LEU A 1 364 ? -13.245 2.909 16.626 1.00 90.69 364 LEU A C 1
ATOM 2836 O O . LEU A 1 364 ? -13.027 1.801 17.123 1.00 90.69 364 LEU A O 1
ATOM 2840 N N . LEU A 1 365 ? -12.966 4.060 17.238 1.00 93.94 365 LEU A N 1
ATOM 2841 C CA . LEU A 1 365 ? -12.610 4.169 18.649 1.00 93.94 365 LEU A CA 1
ATOM 2842 C C . LEU A 1 365 ? -13.857 4.564 19.442 1.00 93.94 365 LEU A C 1
ATOM 2844 O O . LEU A 1 365 ? -14.489 5.574 19.152 1.00 93.94 365 LEU A O 1
ATOM 2848 N N . ILE A 1 366 ? -14.202 3.788 20.457 1.00 94.00 366 ILE A N 1
ATOM 2849 C CA . ILE A 1 366 ? -15.268 4.098 21.403 1.00 94.00 366 ILE A CA 1
ATOM 2850 C C . ILE A 1 366 ? -14.614 4.366 22.751 1.00 94.00 366 ILE A C 1
ATOM 2852 O O . ILE A 1 366 ? -13.868 3.527 23.245 1.00 94.00 366 ILE A O 1
ATOM 2856 N N . ILE A 1 367 ? -14.887 5.518 23.350 1.00 92.88 367 ILE A N 1
ATOM 2857 C CA . ILE A 1 367 ? -14.412 5.865 24.688 1.00 92.88 367 ILE A CA 1
ATOM 2858 C C . ILE A 1 367 ? -15.613 5.900 25.615 1.00 92.88 367 ILE A C 1
ATOM 2860 O O . ILE A 1 367 ? -16.337 6.896 25.659 1.00 92.88 367 ILE A O 1
ATOM 2864 N N . ASP A 1 368 ? -15.830 4.805 26.335 1.00 89.25 368 ASP A N 1
ATOM 2865 C CA . ASP A 1 368 ? -16.870 4.763 27.349 1.00 89.25 368 ASP A CA 1
ATOM 2866 C C . ASP A 1 368 ? -16.477 5.621 28.557 1.00 89.25 368 ASP A C 1
ATOM 2868 O O . ASP A 1 368 ? -15.302 5.738 28.914 1.00 89.25 368 ASP A O 1
ATOM 2872 N N . GLU A 1 369 ? -17.479 6.231 29.181 1.00 84.56 369 GLU A N 1
ATOM 2873 C CA . GLU A 1 369 ? -17.312 7.152 30.307 1.00 84.56 369 GLU A CA 1
ATOM 2874 C C . GLU A 1 369 ? -16.339 8.310 30.028 1.00 84.56 369 GLU A C 1
ATOM 2876 O O . GLU A 1 369 ? -15.497 8.661 30.862 1.00 84.56 369 GLU A O 1
ATOM 2881 N N . PHE A 1 370 ? -16.503 8.971 28.874 1.00 85.62 370 PHE A N 1
ATOM 2882 C CA . PHE A 1 370 ? -15.677 10.122 28.477 1.00 85.62 370 PHE A CA 1
ATOM 2883 C C . PHE A 1 370 ? -15.650 11.253 29.528 1.00 85.62 370 PHE A C 1
ATOM 2885 O O . PHE A 1 370 ? -14.694 12.025 29.584 1.00 85.62 370 PHE A O 1
ATOM 2892 N N . ARG A 1 371 ? -16.637 11.313 30.439 1.00 84.88 371 ARG A N 1
ATOM 2893 C CA . ARG A 1 371 ? -16.627 12.207 31.615 1.00 84.88 371 ARG A CA 1
ATOM 2894 C C . ARG A 1 371 ? -15.333 12.159 32.434 1.00 84.88 371 ARG A C 1
ATOM 2896 O O . ARG A 1 371 ? -15.013 13.135 33.105 1.00 84.88 371 ARG A O 1
ATOM 2903 N N . LEU A 1 372 ? -14.580 11.059 32.370 1.00 86.44 372 LEU A N 1
ATOM 2904 C CA . LEU A 1 372 ? -13.287 10.923 33.041 1.00 86.44 372 LEU A CA 1
ATOM 2905 C C . LEU A 1 372 ? -12.219 11.897 32.544 1.00 86.44 372 LEU A C 1
ATOM 2907 O O . LEU A 1 372 ? -11.203 12.040 33.213 1.00 86.44 372 LEU A O 1
ATOM 2911 N N . ILE A 1 373 ? -12.442 12.607 31.437 1.00 85.12 373 ILE A N 1
ATOM 2912 C CA . ILE A 1 373 ? -11.563 13.698 31.002 1.00 85.12 373 ILE A CA 1
ATOM 2913 C C . ILE A 1 373 ? -11.423 14.789 32.080 1.00 85.12 373 ILE A C 1
ATOM 2915 O O . ILE A 1 373 ? -10.379 15.423 32.180 1.00 85.12 373 ILE A O 1
ATOM 2919 N N . ALA A 1 374 ? -12.450 14.968 32.920 1.00 84.06 374 ALA A N 1
ATOM 2920 C CA . ALA A 1 374 ? -12.453 15.918 34.032 1.00 84.06 374 ALA A CA 1
ATOM 2921 C C . ALA A 1 374 ? -11.907 15.328 35.349 1.00 84.06 374 ALA A C 1
ATOM 2923 O O . ALA A 1 374 ? -11.867 16.025 36.361 1.00 84.06 374 ALA A O 1
ATOM 2924 N N . ASP A 1 375 ? -11.516 14.050 35.368 1.00 87.06 375 ASP A N 1
ATOM 2925 C CA . ASP A 1 375 ? -10.962 13.406 36.558 1.00 87.06 375 ASP A CA 1
ATOM 2926 C C . ASP A 1 375 ? -9.532 13.892 36.833 1.00 87.06 375 ASP A C 1
ATOM 2928 O O . ASP A 1 375 ? -8.677 13.870 35.946 1.00 87.06 375 ASP A O 1
ATOM 2932 N N . ALA A 1 376 ? -9.245 14.271 38.081 1.00 84.12 376 ALA A N 1
ATOM 2933 C CA . ALA A 1 376 ? -7.948 14.830 38.470 1.00 84.12 376 ALA A CA 1
ATOM 2934 C C . ALA A 1 376 ? -6.769 13.854 38.296 1.00 84.12 376 ALA A C 1
ATOM 2936 O O . ALA A 1 376 ? -5.633 14.283 38.111 1.00 84.12 376 ALA A O 1
ATOM 2937 N N . SER A 1 377 ? -7.024 12.547 38.365 1.00 85.19 377 SER A N 1
ATOM 2938 C CA . SER A 1 377 ? -5.989 11.513 38.291 1.00 85.19 377 SER A CA 1
ATOM 2939 C C . SER A 1 377 ? -5.893 10.863 36.911 1.00 85.19 377 SER A C 1
ATOM 2941 O O . SER A 1 377 ? -4.800 10.522 36.459 1.00 85.19 377 SER A O 1
ATOM 2943 N N . ARG A 1 378 ? -7.025 10.700 36.217 1.00 85.94 378 ARG A N 1
ATOM 2944 C CA . ARG A 1 378 ? -7.123 9.930 34.966 1.00 85.94 378 ARG A CA 1
ATOM 2945 C C . ARG A 1 378 ? -7.359 10.792 33.732 1.00 85.94 378 ARG A C 1
ATOM 2947 O O . ARG A 1 378 ? -7.044 10.341 32.630 1.00 85.94 378 ARG A O 1
ATOM 2954 N N . GLY A 1 379 ? -7.841 12.024 33.905 1.00 87.00 379 GLY A N 1
ATOM 2955 C CA . GLY A 1 379 ? -8.176 12.935 32.811 1.00 87.00 379 GLY A CA 1
ATOM 2956 C C . GLY A 1 379 ? -6.992 13.219 31.897 1.00 87.00 379 GLY A C 1
ATOM 2957 O O . GLY A 1 379 ? -7.101 13.031 30.690 1.00 87.00 379 GLY A O 1
ATOM 2958 N N . ALA A 1 380 ? -5.822 13.519 32.469 1.00 87.56 380 ALA A N 1
ATOM 2959 C CA . ALA A 1 380 ? -4.600 13.765 31.699 1.00 87.56 380 ALA A CA 1
ATOM 2960 C C . ALA A 1 380 ? -4.185 12.568 30.822 1.00 87.56 380 ALA A C 1
ATOM 2962 O O . ALA A 1 380 ? -3.700 12.740 29.706 1.00 87.56 380 ALA A O 1
ATOM 2963 N N . THR A 1 381 ? -4.402 11.336 31.298 1.00 90.00 381 THR A N 1
ATOM 2964 C CA . THR A 1 381 ? -4.094 10.139 30.500 1.00 90.00 381 THR A CA 1
ATOM 2965 C C . THR A 1 381 ? -5.094 9.973 29.360 1.00 90.00 381 THR A C 1
ATOM 2967 O O . THR A 1 381 ? -4.697 9.614 28.252 1.00 90.00 381 THR A O 1
ATOM 2970 N N . LEU A 1 382 ? -6.382 10.242 29.600 1.00 90.25 382 LEU A N 1
ATOM 2971 C CA . LEU A 1 382 ? -7.410 10.174 28.561 1.00 90.25 382 LEU A CA 1
ATOM 2972 C C . LEU A 1 382 ? -7.210 11.241 27.479 1.00 90.25 382 LEU A C 1
ATOM 2974 O O . LEU A 1 382 ? -7.310 10.921 26.294 1.00 90.25 382 LEU A O 1
ATOM 2978 N N . ASP A 1 383 ? -6.880 12.463 27.886 1.00 87.44 383 ASP A N 1
ATOM 2979 C CA . ASP A 1 383 ? -6.537 13.588 27.014 1.00 87.44 383 ASP A CA 1
ATOM 2980 C C . ASP A 1 383 ? -5.362 13.231 26.095 1.00 87.44 383 ASP A C 1
ATOM 2982 O O . ASP A 1 383 ? -5.495 13.222 24.867 1.00 87.44 383 ASP A O 1
ATOM 2986 N N . ALA A 1 384 ? -4.245 12.796 26.686 1.00 87.06 384 ALA A N 1
ATOM 2987 C CA . ALA A 1 384 ? -3.060 12.400 25.937 1.00 87.06 384 ALA A CA 1
ATOM 2988 C C . ALA A 1 384 ? -3.327 11.202 25.009 1.00 87.06 384 ALA A C 1
ATOM 2990 O O . ALA A 1 384 ? -2.874 11.189 23.866 1.00 87.06 384 ALA A O 1
ATOM 2991 N N . THR A 1 385 ? -4.088 10.203 25.468 1.00 89.94 385 THR A N 1
ATOM 2992 C CA . THR A 1 385 ? -4.444 9.017 24.667 1.00 89.94 385 THR A CA 1
ATOM 2993 C C . THR A 1 385 ? -5.298 9.388 23.461 1.00 89.94 385 THR A C 1
ATOM 2995 O O . THR A 1 385 ? -5.011 8.947 22.350 1.00 89.94 385 THR A O 1
ATOM 2998 N N . SER A 1 386 ? -6.330 10.207 23.667 1.00 86.25 386 SER A N 1
ATOM 2999 C CA . SER A 1 386 ? -7.245 10.635 22.604 1.00 86.25 386 SER A CA 1
ATOM 3000 C C . SER A 1 386 ? -6.527 11.529 21.595 1.00 86.25 386 SER A C 1
ATOM 3002 O O . SER A 1 386 ? -6.675 11.333 20.393 1.00 86.25 386 SER A O 1
ATOM 3004 N N . THR A 1 387 ? -5.679 12.443 22.075 1.00 82.38 387 THR A N 1
ATOM 3005 C CA . THR A 1 387 ? -4.854 13.312 21.226 1.00 82.38 387 THR A CA 1
ATOM 3006 C C . THR A 1 387 ? -3.899 12.490 20.364 1.00 82.38 387 THR A C 1
ATOM 3008 O O . THR A 1 387 ? -3.891 12.635 19.143 1.00 82.38 387 THR A O 1
ATOM 3011 N N . LEU A 1 388 ? -3.142 11.566 20.968 1.00 83.06 388 LEU A N 1
ATOM 3012 C CA . LEU A 1 388 ? -2.238 10.676 20.231 1.00 83.06 388 LEU A CA 1
ATOM 3013 C C . LEU A 1 388 ? -2.989 9.812 19.213 1.00 83.06 388 LEU A C 1
ATOM 3015 O O . LEU A 1 388 ? -2.500 9.627 18.100 1.00 83.06 388 LEU A O 1
ATOM 3019 N N . TRP A 1 389 ? -4.172 9.302 19.569 1.00 86.25 389 TRP A N 1
ATOM 3020 C CA . TRP A 1 389 ? -5.007 8.539 18.645 1.00 86.25 389 TRP A CA 1
ATOM 3021 C C . TRP A 1 389 ? -5.437 9.380 17.444 1.00 86.25 389 TRP A C 1
ATOM 3023 O O . TRP A 1 389 ? -5.254 8.947 16.311 1.00 86.25 389 TRP A O 1
ATOM 3033 N N . CYS A 1 390 ? -5.956 10.588 17.673 1.00 78.50 390 CYS A N 1
ATOM 3034 C CA . CYS A 1 390 ? -6.371 11.492 16.602 1.00 78.50 390 CYS A CA 1
ATOM 3035 C C . CYS A 1 390 ? -5.201 11.907 15.698 1.00 78.50 390 CYS A C 1
ATOM 3037 O O . CYS A 1 390 ? -5.403 12.079 14.501 1.00 78.50 390 CYS A O 1
ATOM 3039 N N . VAL A 1 391 ? -3.982 12.027 16.233 1.00 76.00 391 VAL A N 1
ATOM 3040 C CA . VAL A 1 391 ? -2.780 12.332 15.436 1.00 76.00 391 VAL A CA 1
ATOM 3041 C C . VAL A 1 391 ? -2.339 11.137 14.585 1.00 76.00 391 VAL A C 1
ATOM 3043 O O . VAL A 1 391 ? -2.007 11.310 13.413 1.00 76.00 391 VAL A O 1
ATOM 3046 N N . LEU A 1 392 ? -2.321 9.929 15.158 1.00 77.50 392 LEU A N 1
ATOM 3047 C CA . LEU A 1 392 ? -1.830 8.716 14.488 1.00 77.50 392 LEU A CA 1
ATOM 3048 C C . LEU A 1 392 ? -2.852 8.102 13.522 1.00 77.50 392 LEU A C 1
ATOM 3050 O O . LEU A 1 392 ? -2.478 7.539 12.492 1.00 77.50 392 LEU A O 1
ATOM 3054 N N . PHE A 1 393 ? -4.137 8.211 13.859 1.00 78.88 393 PHE A N 1
ATOM 3055 C CA . PHE A 1 393 ? -5.260 7.632 13.126 1.00 78.88 393 PHE A CA 1
ATOM 3056 C C . PHE A 1 393 ? -6.315 8.707 12.825 1.00 78.88 393 PHE A C 1
ATOM 3058 O O . PHE A 1 393 ? -7.480 8.565 13.214 1.00 78.88 393 PHE A O 1
ATOM 3065 N N . PRO A 1 394 ? -5.937 9.787 12.112 1.00 71.00 394 PRO A N 1
ATOM 3066 C CA . PRO A 1 394 ? -6.778 10.964 11.916 1.00 71.00 394 PRO A CA 1
ATOM 3067 C C . PRO A 1 394 ? -8.040 10.687 11.110 1.00 71.00 394 PRO A C 1
ATOM 3069 O O . PRO A 1 394 ? -8.897 11.557 11.057 1.00 71.00 394 PRO A O 1
ATOM 3072 N N . THR A 1 395 ? -8.182 9.515 10.490 1.00 71.69 395 THR A N 1
ATOM 3073 C CA . THR A 1 395 ? -9.356 9.104 9.707 1.00 71.69 395 THR A CA 1
ATOM 3074 C C . THR A 1 395 ? -10.338 8.235 10.497 1.00 71.69 395 THR A C 1
ATOM 3076 O O . THR A 1 395 ? -11.482 8.070 10.068 1.00 71.69 395 THR A O 1
ATOM 3079 N N . VAL A 1 396 ? -9.944 7.720 11.667 1.00 81.44 396 VAL A N 1
ATOM 3080 C CA . VAL A 1 396 ? -10.779 6.821 12.472 1.00 81.44 396 VAL A C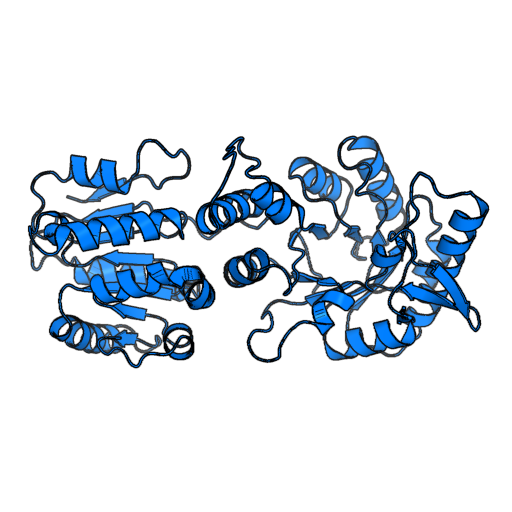A 1
ATOM 3081 C C . VAL A 1 396 ? -11.779 7.639 13.297 1.00 81.44 396 VAL A C 1
ATOM 3083 O O . VAL A 1 396 ? -11.363 8.524 14.047 1.00 81.44 396 VAL A O 1
ATOM 3086 N N . PRO A 1 397 ? -13.099 7.395 13.177 1.00 83.38 397 PRO A N 1
ATOM 3087 C CA . PRO A 1 397 ? -14.096 8.071 13.998 1.00 83.38 397 PRO A CA 1
ATOM 3088 C C . PRO A 1 397 ? -13.952 7.712 15.479 1.00 83.38 397 PRO A C 1
ATOM 3090 O O . PRO A 1 397 ? -13.720 6.552 15.833 1.00 83.38 397 PRO A O 1
ATOM 3093 N N . LEU A 1 398 ? -14.165 8.708 16.335 1.00 87.50 398 LEU A N 1
ATOM 3094 C CA . LEU A 1 398 ? -14.252 8.571 17.783 1.00 87.50 398 LEU A CA 1
ATOM 3095 C C . LEU A 1 398 ? -15.707 8.743 18.230 1.00 87.50 398 LEU A C 1
ATOM 3097 O O . LEU A 1 398 ? -16.343 9.756 17.947 1.00 87.50 398 LEU A O 1
ATOM 3101 N N . LEU A 1 399 ? -16.231 7.755 18.947 1.00 88.81 399 LEU A N 1
ATOM 3102 C CA . LEU A 1 399 ? -17.513 7.812 19.638 1.00 88.81 399 LEU A CA 1
ATOM 3103 C C . LEU A 1 399 ? -17.256 7.923 21.143 1.00 88.81 399 LEU A C 1
ATOM 3105 O O . LEU A 1 399 ? -16.652 7.034 21.733 1.00 88.81 399 LEU A O 1
ATOM 3109 N N . ALA A 1 400 ? -17.735 8.988 21.770 1.00 89.00 400 ALA A N 1
ATOM 3110 C CA . ALA A 1 400 ? -17.582 9.260 23.193 1.00 89.00 400 ALA A CA 1
ATOM 3111 C C . ALA A 1 400 ? -18.958 9.313 23.873 1.00 89.00 400 ALA A C 1
ATOM 3113 O O . ALA A 1 400 ? -19.559 10.386 23.979 1.00 89.00 400 ALA A O 1
ATOM 3114 N N . PRO A 1 401 ? -19.514 8.174 24.319 1.00 85.38 401 PRO A N 1
ATOM 3115 C CA . PRO A 1 401 ? -20.711 8.184 25.137 1.00 85.38 401 PRO A CA 1
ATOM 3116 C C . PRO A 1 401 ? -20.398 8.670 26.554 1.00 85.38 401 PRO A C 1
ATOM 3118 O O . PRO A 1 401 ? -19.448 8.221 27.194 1.00 85.38 401 PRO A O 1
ATOM 3121 N N . THR A 1 402 ? -21.229 9.565 27.080 1.00 82.12 402 THR A N 1
ATOM 3122 C CA . THR A 1 402 ? -21.122 10.028 28.463 1.00 82.12 402 THR A CA 1
ATOM 3123 C C . THR A 1 402 ? -22.492 10.316 29.071 1.00 82.12 402 THR A C 1
ATOM 3125 O O . THR A 1 402 ? -23.419 10.749 28.394 1.00 82.12 402 THR A O 1
ATOM 3128 N N . ALA A 1 403 ? -22.652 10.016 30.364 1.00 73.88 403 ALA A N 1
ATOM 3129 C CA . ALA A 1 403 ? -23.867 10.352 31.117 1.00 73.88 403 ALA A CA 1
ATOM 3130 C C . ALA A 1 403 ? -23.907 11.808 31.575 1.00 73.88 403 ALA A C 1
ATOM 3132 O O . ALA A 1 403 ? -24.980 12.373 31.756 1.00 73.88 403 ALA A O 1
ATOM 3133 N N . THR A 1 404 ? -22.733 12.386 31.800 1.00 71.25 404 THR A N 1
ATOM 3134 C CA . THR A 1 404 ? -22.568 13.709 32.385 1.00 71.25 404 THR A CA 1
ATOM 3135 C C . THR A 1 404 ? -21.434 14.419 31.665 1.00 71.25 404 THR A C 1
ATOM 3137 O O . THR A 1 404 ? -20.367 13.854 31.427 1.00 71.25 404 THR A O 1
ATOM 3140 N N . CYS A 1 405 ? -21.674 15.659 31.263 1.00 71.81 405 CYS A N 1
ATOM 3141 C CA . CYS A 1 405 ? -20.697 16.460 30.546 1.00 71.81 405 CYS A CA 1
ATOM 3142 C C . CYS A 1 405 ? -20.941 17.921 30.902 1.00 71.81 405 CYS A C 1
ATOM 3144 O O . CYS A 1 405 ? -21.977 18.462 30.535 1.00 71.81 405 CYS A O 1
ATOM 3146 N N . GLY A 1 406 ? -20.026 18.539 31.656 1.00 71.81 406 GLY A N 1
ATOM 3147 C CA . GLY A 1 406 ? -20.210 19.922 32.107 1.00 71.81 406 GLY A CA 1
ATOM 3148 C C . GLY A 1 406 ? -20.227 20.917 30.945 1.00 71.81 406 GLY A C 1
ATOM 3149 O O . GLY A 1 406 ? -21.093 21.778 30.892 1.00 71.81 406 GLY A O 1
ATOM 3150 N N . ASN A 1 407 ? -19.305 20.751 29.988 1.00 78.00 407 ASN A N 1
ATOM 3151 C CA . ASN A 1 407 ? -19.127 21.651 28.844 1.00 78.00 407 ASN A CA 1
ATOM 3152 C C . ASN A 1 407 ? -19.076 20.857 27.523 1.00 78.00 407 ASN A C 1
ATOM 3154 O O . ASN A 1 407 ? -17.997 20.713 26.939 1.00 78.00 407 ASN A O 1
ATOM 3158 N N . PRO A 1 408 ? -20.205 20.294 27.056 1.00 75.75 408 PRO A N 1
ATOM 3159 C CA . PRO A 1 408 ? -20.232 19.435 25.872 1.00 75.75 408 PRO A CA 1
ATOM 3160 C C . PRO A 1 408 ? -19.757 20.146 24.603 1.00 75.75 408 PRO A C 1
ATOM 3162 O O . PRO A 1 408 ? -19.026 19.542 23.827 1.00 75.75 408 PRO A O 1
ATOM 3165 N N . ASP A 1 409 ? -20.054 21.437 24.439 1.00 75.12 409 ASP A N 1
ATOM 3166 C CA . ASP A 1 409 ? -19.587 22.215 23.284 1.00 75.12 409 ASP A CA 1
ATOM 3167 C C . ASP A 1 409 ? -18.066 22.397 23.277 1.00 75.12 409 ASP A C 1
ATOM 3169 O O . ASP A 1 409 ? -17.428 22.319 22.232 1.00 75.12 409 ASP A O 1
ATOM 3173 N N . VAL A 1 410 ? -17.459 22.619 24.448 1.00 77.19 410 VAL A N 1
ATOM 3174 C CA . VAL A 1 410 ? -15.999 22.764 24.576 1.00 77.19 410 VAL A CA 1
ATOM 3175 C C . VAL A 1 410 ? -15.312 21.438 24.270 1.00 77.19 410 VAL A C 1
ATOM 3177 O O . VAL A 1 410 ? -14.344 21.410 23.515 1.00 77.19 410 VAL A O 1
ATOM 3180 N N . ILE A 1 411 ? -15.836 20.341 24.819 1.00 76.50 411 ILE A N 1
ATOM 3181 C CA . ILE A 1 411 ? -15.317 18.993 24.573 1.00 76.50 411 ILE A CA 1
ATOM 3182 C C . ILE A 1 411 ? -15.489 18.609 23.107 1.00 76.50 411 ILE A C 1
ATOM 3184 O O . ILE A 1 411 ? -14.578 18.026 22.525 1.00 76.50 411 ILE A O 1
ATOM 3188 N N . ALA A 1 412 ? -16.615 18.971 22.496 1.00 74.00 412 ALA A N 1
ATOM 3189 C CA . ALA A 1 412 ? -16.816 18.785 21.074 1.00 74.00 412 ALA A CA 1
ATOM 3190 C C . ALA A 1 412 ? -15.767 19.571 20.268 1.00 74.00 412 ALA A C 1
ATOM 3192 O O . ALA A 1 412 ? -15.021 18.991 19.488 1.00 74.00 412 ALA A O 1
ATOM 3193 N N . ARG A 1 413 ? -15.603 20.875 20.499 1.00 72.56 413 ARG A N 1
ATOM 3194 C CA . ARG A 1 413 ? -14.576 21.652 19.782 1.00 72.56 413 ARG A CA 1
ATOM 3195 C C . ARG A 1 413 ? -13.163 21.087 19.958 1.00 72.56 413 ARG A C 1
ATOM 3197 O O . ARG A 1 413 ? -12.408 21.024 18.991 1.00 72.56 413 ARG A O 1
ATOM 3204 N N . TRP A 1 414 ? -12.829 20.615 21.158 1.00 73.69 414 TRP A N 1
ATOM 3205 C CA . TRP A 1 414 ? -11.549 19.961 21.435 1.00 73.69 414 TRP A CA 1
ATOM 3206 C C . TRP A 1 414 ? -11.390 18.637 20.662 1.00 73.69 414 TRP A C 1
ATOM 3208 O O . TRP A 1 414 ? -10.391 18.451 19.971 1.00 73.69 414 TRP A O 1
ATOM 3218 N N . LEU A 1 415 ? -12.400 17.760 20.678 1.00 69.50 415 LEU A N 1
ATOM 3219 C CA . LEU A 1 415 ? -12.415 16.502 19.913 1.00 69.50 415 LEU A CA 1
ATOM 3220 C C . LEU A 1 415 ? -12.428 16.720 18.387 1.00 69.50 415 LEU A C 1
ATOM 3222 O O . LEU A 1 415 ? -12.089 15.801 17.637 1.00 69.50 415 LEU A O 1
ATOM 3226 N N . ALA A 1 416 ? -12.877 17.891 17.931 1.00 63.09 416 ALA A N 1
ATOM 3227 C CA . ALA A 1 416 ? -12.943 18.282 16.527 1.00 63.09 416 ALA A CA 1
ATOM 3228 C C . ALA A 1 416 ? -11.652 18.954 16.043 1.00 63.09 416 ALA A C 1
ATOM 3230 O O . ALA A 1 416 ? -11.581 19.277 14.865 1.00 63.09 416 ALA A O 1
ATOM 3231 N N . ALA A 1 417 ? -10.694 19.216 16.947 1.00 55.00 417 ALA A N 1
ATOM 3232 C CA . ALA A 1 417 ? -9.466 19.985 16.736 1.00 55.00 417 ALA A CA 1
ATOM 3233 C C . ALA A 1 417 ? -9.602 21.050 15.629 1.00 55.00 417 ALA A C 1
ATOM 3235 O O . ALA A 1 417 ? -8.995 20.924 14.567 1.00 55.00 417 ALA A O 1
ATOM 3236 N N . GLU A 1 418 ? -10.405 22.094 15.892 1.00 44.44 418 GLU A N 1
ATOM 3237 C CA . GLU A 1 418 ? -10.870 23.137 14.943 1.00 44.44 418 GLU A CA 1
ATOM 3238 C C . GLU A 1 418 ? -9.800 23.801 14.040 1.00 44.44 418 GLU A C 1
ATOM 3240 O O . GLU A 1 418 ? -10.153 24.541 13.126 1.00 44.44 418 GLU A O 1
ATOM 3245 N N . HIS A 1 419 ? -8.508 23.539 14.249 1.00 39.16 419 HIS A N 1
ATOM 3246 C CA . HIS A 1 419 ? -7.394 24.092 13.476 1.00 39.16 419 HIS A CA 1
ATOM 3247 C C . HIS A 1 419 ? -6.820 23.141 12.405 1.00 39.16 419 HIS A C 1
ATOM 3249 O O . HIS A 1 419 ? -5.936 23.562 11.660 1.00 39.16 419 HIS A O 1
ATOM 3255 N N . ASP A 1 420 ? -7.294 21.893 12.293 1.00 42.56 420 ASP A N 1
ATOM 3256 C CA . ASP A 1 420 ? -6.895 20.977 11.212 1.00 42.56 420 ASP A CA 1
ATOM 3257 C C . ASP A 1 420 ? -8.058 20.792 10.214 1.00 42.56 420 ASP A C 1
ATOM 3259 O O . ASP A 1 420 ? -9.073 20.185 10.561 1.00 42.56 420 ASP A O 1
ATOM 3263 N N . PRO A 1 421 ? -7.957 21.283 8.963 1.00 36.75 421 PRO A N 1
ATOM 3264 C CA . PRO A 1 421 ? -9.008 21.118 7.954 1.00 36.75 421 PRO A CA 1
ATOM 3265 C C . PRO A 1 421 ? -9.302 19.647 7.588 1.00 36.75 421 PRO A C 1
ATOM 3267 O O . PRO A 1 421 ? -10.318 19.381 6.944 1.00 36.75 421 PRO A O 1
ATOM 3270 N N . GLY A 1 422 ? -8.464 18.689 8.015 1.00 39.62 422 GLY A N 1
ATOM 3271 C CA . GLY A 1 422 ? -8.716 17.244 7.920 1.00 39.62 422 GLY A CA 1
ATOM 3272 C C . GLY A 1 422 ? -9.398 16.613 9.147 1.00 39.62 422 GLY A C 1
ATOM 3273 O O . GLY A 1 422 ? -9.664 15.403 9.153 1.00 39.62 422 GLY A O 1
ATOM 3274 N N . CYS A 1 423 ? -9.677 17.386 10.201 1.00 40.94 423 CYS A N 1
ATOM 3275 C CA . CYS A 1 423 ? -10.277 16.868 11.426 1.00 40.94 423 CYS A CA 1
ATOM 3276 C C . CYS A 1 423 ? -11.787 16.590 11.263 1.00 40.94 423 CYS A C 1
ATOM 3278 O O . CYS A 1 423 ? -12.482 17.266 10.497 1.00 40.94 423 CYS A O 1
ATOM 3280 N N . PRO A 1 424 ? -12.341 15.575 11.950 1.00 45.91 424 PRO A N 1
ATOM 3281 C CA . PRO A 1 424 ? -13.749 15.237 11.830 1.00 45.91 424 PRO A CA 1
ATOM 3282 C C . PRO A 1 424 ? -14.616 16.341 12.425 1.00 45.91 424 PRO A C 1
ATOM 3284 O O . PRO A 1 424 ? -14.405 16.791 13.550 1.00 45.91 424 PRO A O 1
ATOM 3287 N N . ARG A 1 425 ?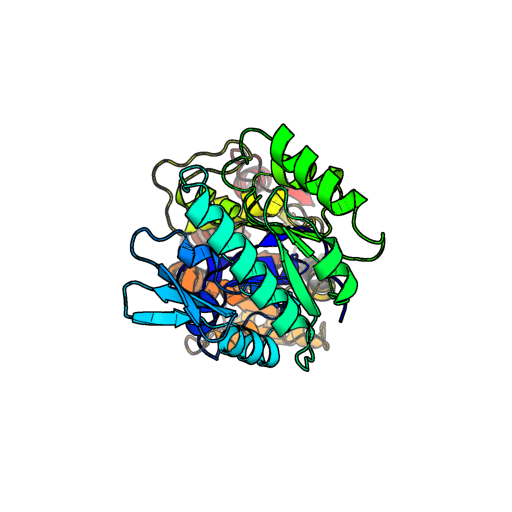 -15.692 16.680 11.715 1.00 51.47 425 ARG A N 1
ATOM 3288 C CA . ARG A 1 425 ? -16.814 17.418 12.304 1.00 51.47 425 ARG A CA 1
ATOM 3289 C C . ARG A 1 425 ? -17.376 16.643 13.492 1.00 51.47 425 ARG A C 1
ATOM 3291 O O . ARG A 1 425 ? -17.321 15.413 13.487 1.00 51.47 425 ARG A O 1
ATOM 3298 N N . ILE A 1 426 ? -17.946 17.347 14.468 1.00 54.00 426 ILE A N 1
ATOM 3299 C CA . ILE A 1 426 ? -18.663 16.710 15.573 1.00 54.00 426 ILE A CA 1
ATOM 3300 C C . ILE A 1 426 ? -20.156 16.874 15.446 1.00 54.00 426 ILE A C 1
ATOM 3302 O O . ILE A 1 426 ? -20.655 17.954 15.143 1.00 54.00 426 ILE A O 1
ATOM 3306 N N . VAL A 1 427 ? -20.857 15.778 15.720 1.00 57.28 427 VAL A N 1
ATOM 3307 C CA . VAL A 1 427 ? -22.296 15.791 15.948 1.00 57.28 427 VAL A CA 1
ATOM 3308 C C . VAL A 1 427 ? -22.519 15.618 17.443 1.00 57.28 427 VAL A C 1
ATOM 3310 O O . VAL A 1 427 ? -22.228 14.559 18.004 1.00 57.28 427 VAL A O 1
ATOM 3313 N N . LEU A 1 428 ? -23.004 16.685 18.075 1.00 58.84 428 LEU A N 1
ATOM 3314 C CA . LEU A 1 428 ? -23.572 16.627 19.414 1.00 58.84 428 LEU A CA 1
ATOM 3315 C C . LEU A 1 428 ? -24.951 15.982 19.300 1.00 58.84 428 LEU A C 1
ATOM 3317 O O . LEU A 1 428 ? -25.825 16.497 18.604 1.00 58.84 428 LEU A O 1
ATOM 3321 N N . LEU A 1 429 ? -25.118 14.835 19.950 1.00 56.75 429 LEU A N 1
ATOM 3322 C CA . LEU A 1 429 ? -26.407 14.163 20.064 1.00 56.75 429 LEU A CA 1
ATOM 3323 C C . LEU A 1 429 ? -26.850 14.297 21.521 1.00 56.75 429 LEU A C 1
ATOM 3325 O O . LEU A 1 429 ? -26.319 13.612 22.402 1.00 56.75 429 LEU A O 1
ATOM 3329 N N . THR A 1 430 ? -27.759 15.246 21.752 1.00 55.91 430 THR A N 1
ATOM 3330 C CA . THR A 1 430 ? -28.372 15.522 23.058 1.00 55.91 430 THR A CA 1
ATOM 3331 C C . THR A 1 430 ? -29.614 14.689 23.303 1.00 55.91 430 THR A C 1
ATOM 3333 O O . THR A 1 430 ? -30.242 14.245 22.314 1.00 55.91 430 THR A O 1
#

InterPro domains:
  IPR002616 tRNA-guanine(15) transglycosylase-like [PF01702] (98-231)
  IPR011545 DEAD/DEAH-box helicase domain [PF00270] (262-404)
  IPR014001 Helicase superfamily 1/2, ATP-binding domain [PS51192] (256-423)
  IPR014001 Helicase superfamily 1/2, ATP-binding domain [SM00487] (240-429)
  IPR027417 P-loop containing nucleoside triphosphate hydrolase [G3DSA:3.40.50.300] (263-414)
  IPR027417 P-loop containing nucleoside triphosphate hydrolase [SSF52540] (259-416)
  IPR036511 Queuine tRNA-ribosyltransferase-like [G3DSA:3.20.20.105] (35-262)
  IPR036511 Queuine tRNA-ribosyltransferase-like [SSF51713] (38-230)
  IPR050474 Helicase Hel308/SKI2-like [PTHR47961] (262-418)